Protein AF-A0A2D1LW19-F1 (afdb_monomer_lite)

Foldseek 3Di:
DDDDDDDDDPPPPPPDPAFEADDDDPQWDKFKFAQDPPRDTHGFDQDPVRGTHFQIWIWIFGDDPVGGPPDTHTAFGRHRHDTDGDPPDDDRQPQWAADDDADPFKDKWKFAWDPPPHTDGDHTFAADPVRTHDFFTWIFMATNPDPCPFLQGGDGQFTRGRHDTDGPHDNGGADAAEAADDDPLFKDKWKAADPPDQVDGHHGFAADPSRHTHPFMWIWMFTPLDDCVRTVTGTFWTWDQDPNNRHTYTDGDPPDDDGDGLFAADDDADQFKDKWKFAAPDPPPRDGHDTFDQDPVNTTHFQIFMDIATHDPPDPPPDPDDTQFGRHSHDTHGDPDDDVQDQQWAKPVCLCPVQNFPDKAFDVPQFDFSDDDPPTTGTHFRRWIWTHEPRDIAIWTTDSHDTAHPPPRWDWHHDPVGIDTD

Sequence (422 aa):
MLLTVVIGLLEVAATDDSGCMPFSDEAATYKYVAKGPKNIEIPAQIDNSGMYPDYTHVKRFCKGLHGEDTTGWFVGICLASQWYYYEGVQECDDRRCSPLPTNDTVSFEYLKATVNPGIIFNITVHPDASGKYPELTYIKRICKNFPTDSNVQGHIIGMCYNAEWQFSSTPTCPASGCPPLPDDGIVFYEYYGYAGDRHTVGPVVTKDSSGNYPSPTHARRRCRALSQEADPGEFVAICYKSGTTGESHWEYYKNIGKCPDPRCKPLEANESVHYEYFTMTNETDKKKGPPAKVGKSGKYPEHTCVKKVCSKWPYTCSTGGPIFGECIGATWNFTALMECINARGCSSDDLFDKLGFEKVIVRKGEGSDSYKDDFARFYATGSKVIAECGGKTVRLECSNGEWHEPGTKTVHRCTKDGIRTL

Radius of gyration: 49.63 Å; chains: 1; bounding box: 92×50×179 Å

Secondary structure (DSSP, 8-state):
-------------------BPPP--TTEEEEEEEE-TTS-EEEPPP-TTS-BPTT-EEEEEE--TTS--SS-EEEEEEETTEEEEPTT-PPPP--PBPPPPP-SSEEEEEEEEEESSSEEEEEE----TTS-BPTT-EEEEEETTS-TTSTTTT-EEEEEETTEEEESS-SSPPPSSBPPPP--SSEEEEEEE--SSSSS---B----TTS-BPSSEEEEEEETTS-TTT---EEEEEEEE-TTT--EEEEEPTTPPPPP--PBPPP--BTTEEEEEEEES-TTT--EEEEPPPPTTS-BPTT-EEEEEE-STT----S-PPP-EEEETTEEEE--PPPS--TT-EEHHIIIIIT--SEEE--TTT--EEEE-SS-EEE-TT-EEEEEETTEEEEEEEETTEEE-TTT---EEEETTEEEE-

Organism: Heligmosomoides polygyrus bakeri (NCBI:txid375939)

pLDDT: mean 75.29, std 15.39, range [26.5, 94.81]

S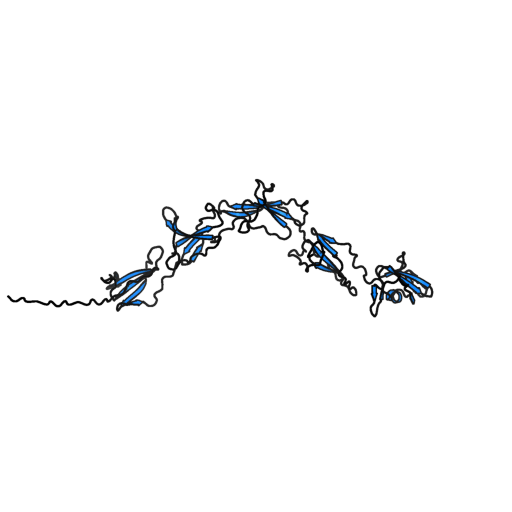tructure (mmCIF, N/CA/C/O backbone):
data_AF-A0A2D1LW19-F1
#
_entry.id   AF-A0A2D1LW19-F1
#
loop_
_atom_site.group_PDB
_atom_site.id
_atom_site.type_symbol
_atom_site.label_atom_id
_atom_site.label_alt_id
_atom_site.label_comp_id
_atom_site.label_asym_id
_atom_site.label_entity_id
_atom_site.label_seq_id
_atom_site.pdbx_PDB_ins_code
_atom_site.Cartn_x
_atom_site.Cartn_y
_atom_site.Cartn_z
_atom_site.occupancy
_atom_site.B_iso_or_equiv
_atom_site.auth_seq_id
_atom_site.auth_comp_id
_atom_site.auth_asym_id
_atom_site.auth_atom_id
_atom_site.pdbx_PDB_model_num
ATOM 1 N N . MET A 1 1 ? 19.175 11.456 -115.096 1.00 43.00 1 MET A N 1
ATOM 2 C CA . MET A 1 1 ? 18.962 11.815 -113.679 1.00 43.00 1 MET A CA 1
ATOM 3 C C . MET A 1 1 ? 17.737 11.060 -113.209 1.00 43.00 1 MET A C 1
ATOM 5 O O . MET A 1 1 ? 16.640 11.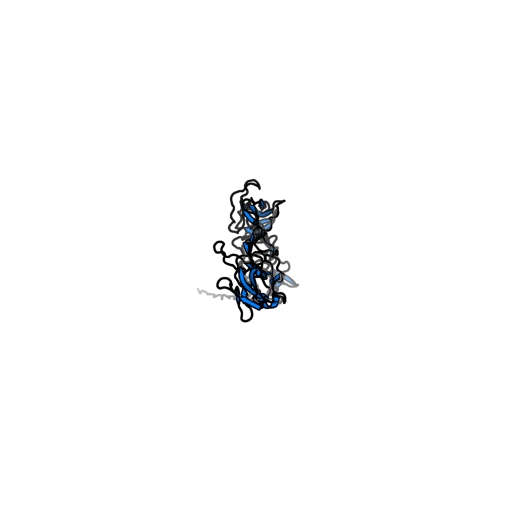397 -113.630 1.00 43.00 1 MET A O 1
ATOM 9 N N . LEU A 1 2 ? 17.932 9.995 -112.438 1.00 27.41 2 LEU A N 1
ATOM 10 C CA . LEU A 1 2 ? 16.849 9.284 -111.772 1.00 27.41 2 LEU A CA 1
ATOM 11 C C . LEU A 1 2 ? 17.372 8.877 -110.395 1.00 27.41 2 LEU A C 1
ATOM 13 O O . LEU A 1 2 ? 18.429 8.261 -110.284 1.00 27.41 2 LEU A O 1
ATOM 17 N N . LEU A 1 3 ? 16.666 9.351 -109.377 1.00 26.50 3 LEU A N 1
ATOM 18 C CA . LEU A 1 3 ? 16.932 9.180 -107.961 1.00 26.50 3 LEU A CA 1
ATOM 19 C C . LEU A 1 3 ? 16.463 7.773 -107.561 1.00 26.50 3 LEU A C 1
ATOM 21 O O . LEU A 1 3 ? 15.264 7.501 -107.590 1.00 26.50 3 LEU A O 1
ATOM 25 N N . THR A 1 4 ? 17.383 6.875 -107.213 1.00 32.50 4 THR A N 1
ATOM 26 C CA . THR A 1 4 ? 17.024 5.561 -106.664 1.00 32.50 4 THR A CA 1
ATOM 27 C C . THR A 1 4 ? 16.828 5.706 -105.160 1.00 32.50 4 THR A C 1
ATOM 29 O O . THR A 1 4 ? 17.789 5.800 -104.400 1.00 32.50 4 THR A O 1
ATOM 32 N N . VAL A 1 5 ? 15.567 5.763 -104.736 1.00 30.97 5 VAL A N 1
ATOM 33 C CA . VAL A 1 5 ? 15.161 5.655 -103.333 1.00 30.97 5 VAL A CA 1
ATOM 34 C C . VAL A 1 5 ? 15.266 4.182 -102.938 1.00 30.97 5 VAL A C 1
ATOM 36 O O . VAL A 1 5 ? 14.499 3.353 -103.421 1.00 30.97 5 VAL A O 1
ATOM 39 N N . VAL A 1 6 ? 16.229 3.849 -102.077 1.00 30.09 6 VAL A N 1
ATOM 40 C CA . VAL A 1 6 ? 16.302 2.545 -101.406 1.00 30.09 6 VAL A CA 1
ATOM 41 C C . VAL A 1 6 ? 15.627 2.699 -100.048 1.00 30.09 6 VAL A C 1
ATOM 43 O O . VAL A 1 6 ? 16.163 3.326 -99.138 1.00 30.09 6 VAL A O 1
ATOM 46 N N . ILE A 1 7 ? 14.420 2.148 -99.943 1.00 34.91 7 ILE A N 1
ATOM 47 C CA . ILE A 1 7 ? 13.710 1.937 -98.682 1.00 34.91 7 ILE A CA 1
ATOM 48 C C . ILE A 1 7 ? 14.389 0.741 -98.009 1.00 34.91 7 ILE A C 1
ATOM 50 O O . ILE A 1 7 ? 14.170 -0.404 -98.397 1.00 34.91 7 ILE A O 1
ATOM 54 N N . GLY A 1 8 ? 15.263 1.015 -97.043 1.00 29.58 8 GLY A N 1
ATOM 55 C CA . GLY A 1 8 ? 15.763 -0.000 -96.124 1.00 29.58 8 GLY A CA 1
ATOM 56 C C . GLY A 1 8 ? 14.669 -0.338 -95.117 1.00 29.58 8 GLY A C 1
ATOM 57 O O . GLY A 1 8 ? 14.262 0.525 -94.341 1.00 29.58 8 GLY A O 1
ATOM 58 N N . LEU A 1 9 ? 14.181 -1.579 -95.156 1.00 28.64 9 LEU A N 1
ATOM 59 C CA . LEU A 1 9 ? 13.372 -2.155 -94.089 1.00 28.64 9 LEU A CA 1
ATOM 60 C C . LEU A 1 9 ? 14.177 -2.120 -92.782 1.00 28.64 9 LEU A C 1
ATOM 62 O O . LEU A 1 9 ? 15.230 -2.745 -92.678 1.00 28.64 9 LEU A O 1
ATOM 66 N N . LEU A 1 10 ? 13.666 -1.382 -91.796 1.00 29.34 10 LEU A N 1
ATOM 67 C CA . LEU A 1 10 ? 14.012 -1.572 -90.393 1.00 29.34 10 LEU A CA 1
ATOM 68 C C . LEU A 1 10 ? 13.435 -2.921 -89.949 1.00 29.34 10 LEU A C 1
ATOM 70 O O . LEU A 1 10 ? 12.225 -3.045 -89.761 1.00 29.34 10 LEU A O 1
ATOM 74 N N . GLU A 1 11 ? 14.292 -3.920 -89.761 1.00 29.95 11 GLU A N 1
ATOM 75 C CA . GLU A 1 11 ? 13.971 -5.050 -88.894 1.00 29.95 11 GLU A CA 1
ATOM 76 C C . GLU A 1 11 ? 14.018 -4.549 -87.447 1.00 29.95 11 GLU A C 1
ATOM 78 O O . GLU A 1 11 ? 15.075 -4.406 -86.834 1.00 29.95 11 GLU A O 1
ATOM 83 N N . VAL A 1 12 ? 12.842 -4.218 -86.916 1.00 32.31 12 VAL A N 1
ATOM 84 C CA . VAL A 1 12 ? 12.628 -4.086 -85.477 1.00 32.31 12 VAL A CA 1
ATOM 85 C C . VAL A 1 12 ? 12.695 -5.502 -84.916 1.00 32.31 12 VAL A C 1
ATOM 87 O O . VAL A 1 12 ? 11.721 -6.249 -84.987 1.00 32.31 12 VAL A O 1
ATOM 90 N N . ALA A 1 13 ? 13.858 -5.898 -84.403 1.00 31.30 13 ALA A N 1
ATOM 91 C CA . ALA A 1 13 ? 13.932 -7.046 -83.517 1.00 31.30 13 ALA A CA 1
ATOM 92 C C . ALA A 1 13 ? 13.169 -6.672 -82.242 1.00 31.30 13 ALA A C 1
ATOM 94 O O . ALA A 1 13 ? 13.634 -5.860 -81.442 1.00 31.30 13 ALA A O 1
ATOM 95 N N . ALA A 1 14 ? 11.963 -7.218 -82.100 1.00 31.78 14 ALA A N 1
ATOM 96 C CA . ALA A 1 14 ? 11.282 -7.293 -80.823 1.00 31.78 14 ALA A CA 1
ATOM 97 C C . ALA A 1 14 ? 12.203 -8.060 -79.864 1.00 31.78 14 ALA A C 1
ATOM 99 O O . ALA A 1 14 ? 12.433 -9.255 -80.032 1.00 31.78 14 ALA A O 1
ATOM 100 N N . THR A 1 15 ? 12.805 -7.353 -78.913 1.00 37.72 15 THR A N 1
ATOM 101 C CA . THR A 1 15 ? 13.396 -7.974 -77.733 1.00 37.72 15 THR A CA 1
ATOM 102 C C . THR A 1 15 ? 12.231 -8.421 -76.866 1.00 37.72 15 THR A C 1
ATOM 104 O O . THR A 1 15 ? 11.540 -7.579 -76.298 1.00 37.72 15 THR A O 1
ATOM 107 N N . ASP A 1 16 ? 11.961 -9.724 -76.832 1.00 41.66 16 ASP A N 1
ATOM 108 C CA . ASP A 1 16 ? 11.095 -10.308 -75.812 1.00 41.66 16 ASP A CA 1
ATOM 109 C C . ASP A 1 16 ? 11.661 -9.914 -74.438 1.00 41.66 16 ASP A C 1
ATOM 111 O O . ASP A 1 16 ? 12.797 -10.262 -74.109 1.00 41.66 16 ASP A O 1
ATOM 115 N N . ASP A 1 17 ? 10.889 -9.156 -73.655 1.00 49.62 17 ASP A N 1
ATOM 116 C CA . ASP A 1 17 ? 11.183 -8.822 -72.257 1.00 49.62 17 ASP A CA 1
ATOM 117 C C . ASP A 1 17 ? 11.033 -10.096 -71.399 1.00 49.62 17 ASP A C 1
ATOM 119 O O . ASP A 1 17 ? 10.047 -10.297 -70.682 1.00 49.62 17 ASP A O 1
ATOM 123 N N . SER A 1 18 ? 11.980 -11.025 -71.539 1.00 59.91 18 SER A N 1
ATOM 124 C CA . SER A 1 18 ? 11.991 -12.308 -70.838 1.00 59.91 18 SER A CA 1
ATOM 125 C C . SER A 1 18 ? 12.949 -12.273 -69.643 1.00 59.91 18 SER A C 1
ATOM 127 O O . SER A 1 18 ? 14.160 -12.432 -69.815 1.00 59.91 18 SER A O 1
ATOM 129 N N . GLY A 1 19 ? 12.422 -12.083 -68.432 1.00 70.62 19 GLY A N 1
ATOM 130 C CA . GLY A 1 19 ? 13.216 -12.090 -67.205 1.00 70.62 19 GLY A CA 1
ATOM 131 C C . GLY A 1 19 ? 12.402 -11.831 -65.935 1.00 70.62 19 GLY A C 1
ATOM 132 O O . GLY A 1 19 ? 11.222 -11.493 -65.985 1.00 70.62 19 GLY A O 1
ATOM 133 N N . CYS A 1 20 ? 13.028 -12.010 -64.772 1.00 79.50 20 CYS A N 1
ATOM 134 C CA . CYS A 1 20 ? 12.398 -11.829 -63.465 1.00 79.50 20 CYS A CA 1
ATOM 135 C C . CYS A 1 20 ? 12.920 -10.586 -62.744 1.00 79.50 20 CYS A C 1
ATOM 137 O O . CYS A 1 20 ? 14.129 -10.362 -62.656 1.00 79.50 20 CYS A O 1
ATOM 139 N N . MET A 1 21 ? 12.015 -9.807 -62.146 1.00 82.69 21 MET A N 1
ATOM 140 C CA . MET A 1 21 ? 12.390 -8.637 -61.345 1.00 82.69 21 MET A CA 1
ATOM 141 C C . MET A 1 21 ? 13.141 -9.020 -60.056 1.00 82.69 21 MET A C 1
ATOM 143 O O . MET A 1 21 ? 12.858 -10.070 -59.476 1.00 82.69 21 MET A O 1
ATOM 147 N N . PRO A 1 22 ? 14.056 -8.175 -59.550 1.00 79.69 22 PRO A N 1
ATOM 148 C CA . PRO A 1 22 ? 14.723 -8.409 -58.273 1.00 79.69 22 PRO A CA 1
ATOM 149 C C . PRO A 1 22 ? 13.735 -8.496 -57.101 1.00 79.69 22 PRO A C 1
ATOM 151 O O . PRO A 1 22 ? 12.760 -7.751 -57.029 1.00 79.69 22 PRO A O 1
ATOM 154 N N . PHE A 1 23 ? 14.028 -9.366 -56.138 1.00 72.81 23 PHE A N 1
ATOM 155 C CA . PHE A 1 23 ? 13.360 -9.395 -54.841 1.00 72.81 23 PHE A CA 1
ATOM 156 C C . PHE A 1 23 ? 13.619 -8.105 -54.062 1.00 72.81 23 PHE A C 1
ATOM 158 O O . PHE A 1 23 ? 14.758 -7.641 -53.959 1.00 72.81 23 PHE A O 1
ATOM 165 N N . SER A 1 24 ? 12.567 -7.597 -53.425 1.00 63.19 24 SER A N 1
ATOM 166 C CA . SER A 1 24 ? 12.632 -6.539 -52.420 1.00 63.19 24 SER A CA 1
ATOM 167 C C . SER A 1 24 ? 12.096 -7.074 -51.091 1.00 63.19 24 SER A C 1
ATOM 169 O O . SER A 1 24 ? 10.887 -7.209 -50.917 1.00 63.19 24 SER A O 1
ATOM 171 N N . ASP A 1 25 ? 12.989 -7.393 -50.157 1.00 61.78 25 ASP A N 1
ATOM 172 C CA . ASP A 1 25 ? 12.634 -7.730 -48.774 1.00 61.78 25 ASP A CA 1
ATOM 173 C C . ASP A 1 25 ? 13.595 -7.001 -47.835 1.00 61.78 25 ASP A C 1
ATOM 175 O O . ASP A 1 25 ? 14.817 -7.056 -48.001 1.00 61.78 25 ASP A O 1
ATOM 179 N N . GLU A 1 26 ? 13.048 -6.290 -46.855 1.00 58.41 26 GLU A N 1
ATOM 180 C CA . GLU A 1 26 ? 13.836 -5.531 -45.890 1.00 58.41 26 GLU A CA 1
ATOM 181 C C . GLU A 1 26 ? 14.579 -6.444 -44.903 1.00 58.41 26 GLU A C 1
ATOM 183 O O . GLU A 1 26 ? 15.658 -6.065 -44.436 1.00 58.41 26 GLU A O 1
ATOM 188 N N . ALA A 1 27 ? 14.081 -7.662 -44.653 1.00 60.69 27 ALA A N 1
ATOM 189 C CA . ALA A 1 27 ? 14.648 -8.624 -43.702 1.00 60.69 27 ALA A CA 1
ATOM 190 C C . ALA A 1 27 ? 15.796 -9.476 -44.278 1.00 60.69 27 ALA A C 1
ATOM 192 O O . ALA A 1 27 ? 16.481 -10.185 -43.534 1.00 60.69 27 ALA A O 1
ATOM 193 N N . ALA A 1 28 ? 16.051 -9.386 -45.586 1.00 67.56 28 ALA A N 1
ATOM 194 C CA . ALA A 1 28 ? 17.043 -10.210 -46.262 1.00 67.56 28 ALA A CA 1
ATOM 195 C C . ALA A 1 28 ? 17.888 -9.438 -47.282 1.00 67.56 28 ALA A C 1
ATOM 197 O O . ALA A 1 28 ? 17.545 -8.346 -47.735 1.00 67.56 28 ALA A O 1
ATOM 198 N N . THR A 1 29 ? 19.036 -10.003 -47.634 1.00 74.75 29 THR A N 1
ATOM 199 C CA . THR A 1 29 ? 19.759 -9.665 -48.863 1.00 74.75 29 THR A CA 1
ATOM 200 C C . THR A 1 29 ? 19.667 -10.839 -49.834 1.00 74.75 29 THR A C 1
ATOM 202 O O . THR A 1 29 ? 19.487 -11.992 -49.435 1.00 74.75 29 THR A O 1
ATOM 205 N N . TYR A 1 30 ? 19.744 -10.544 -51.131 1.00 78.31 30 TYR A N 1
ATOM 206 C CA . TYR A 1 30 ? 19.590 -11.538 -52.189 1.00 78.31 30 TYR A CA 1
ATOM 207 C C . TYR A 1 30 ? 20.814 -11.542 -53.092 1.00 78.31 30 TYR A C 1
ATOM 209 O O . TYR A 1 30 ? 21.271 -10.491 -53.538 1.00 78.31 30 TYR A O 1
ATOM 217 N N . LYS A 1 31 ? 21.325 -12.737 -53.385 1.00 85.00 31 LYS A N 1
ATOM 218 C CA . LYS A 1 31 ? 22.347 -12.964 -54.407 1.00 85.00 31 LYS A CA 1
ATOM 219 C C . LYS A 1 31 ? 21.729 -13.765 -55.542 1.00 85.00 31 LYS A C 1
ATOM 221 O O . LYS A 1 31 ? 21.090 -14.786 -55.302 1.00 85.00 31 LYS A O 1
ATOM 226 N N . TYR A 1 32 ? 21.972 -13.330 -56.767 1.00 85.50 32 TYR A N 1
ATOM 227 C CA . TYR A 1 32 ? 21.446 -13.961 -57.971 1.00 85.50 32 TYR A CA 1
ATOM 228 C C . TYR A 1 32 ? 22.584 -14.661 -58.696 1.00 85.50 32 TYR A C 1
ATOM 230 O O . TYR A 1 32 ? 23.651 -14.074 -58.894 1.00 85.50 32 TYR A O 1
ATOM 238 N N . VAL A 1 33 ? 22.396 -15.932 -59.035 1.00 86.44 33 VAL A N 1
ATOM 239 C CA . VAL A 1 33 ? 23.454 -16.773 -59.597 1.00 86.44 33 VAL A CA 1
ATOM 240 C C . VAL A 1 33 ? 22.934 -17.636 -60.740 1.00 86.44 33 VAL A C 1
ATOM 242 O O . VAL A 1 33 ? 21.858 -18.220 -60.659 1.00 86.44 33 VAL A O 1
ATOM 245 N N . ALA A 1 34 ? 23.731 -17.764 -61.793 1.00 80.88 34 ALA A N 1
ATOM 246 C CA . ALA A 1 34 ? 23.574 -18.796 -62.805 1.00 80.88 34 ALA A CA 1
ATOM 247 C C . ALA A 1 34 ? 24.368 -20.040 -62.370 1.00 80.88 34 ALA A C 1
ATOM 249 O O . ALA A 1 34 ? 25.508 -19.931 -61.901 1.00 80.88 34 ALA A O 1
ATOM 250 N N . LYS A 1 35 ? 23.787 -21.237 -62.510 1.00 63.78 35 LYS A N 1
ATOM 251 C CA . LYS A 1 35 ? 24.519 -22.488 -62.257 1.00 63.78 35 LYS A CA 1
ATOM 252 C C . LYS A 1 35 ? 25.430 -22.805 -63.443 1.00 63.78 35 LYS A C 1
ATOM 254 O O . LYS A 1 35 ? 24.950 -23.130 -64.524 1.00 63.78 35 LYS A O 1
ATOM 259 N N . GLY A 1 36 ? 26.744 -22.735 -63.232 1.00 58.03 36 GLY A N 1
ATOM 260 C CA . GLY A 1 36 ? 27.740 -23.179 -64.209 1.00 58.03 36 GLY A CA 1
ATOM 261 C C . GLY A 1 36 ? 28.010 -24.693 -64.158 1.00 58.03 36 GLY A C 1
ATOM 262 O O . GLY A 1 36 ? 27.563 -25.386 -63.235 1.00 58.03 36 GLY A O 1
ATOM 263 N N . PRO A 1 37 ? 28.790 -25.239 -65.112 1.00 46.81 37 PRO A N 1
ATOM 264 C CA . PRO A 1 37 ? 29.254 -26.623 -65.048 1.00 46.81 37 PRO A CA 1
ATOM 265 C C . PRO A 1 37 ? 30.090 -26.856 -63.776 1.00 46.81 37 PRO A C 1
ATOM 267 O O . PRO A 1 37 ? 30.940 -26.040 -63.427 1.00 46.81 37 PRO A O 1
ATOM 270 N N . LYS A 1 38 ? 29.869 -27.995 -63.099 1.00 50.78 38 LYS A N 1
ATOM 271 C CA . LYS A 1 38 ? 30.529 -28.405 -61.835 1.00 50.78 38 LYS A CA 1
ATOM 272 C C . LYS A 1 38 ? 30.154 -27.593 -60.577 1.00 50.78 38 L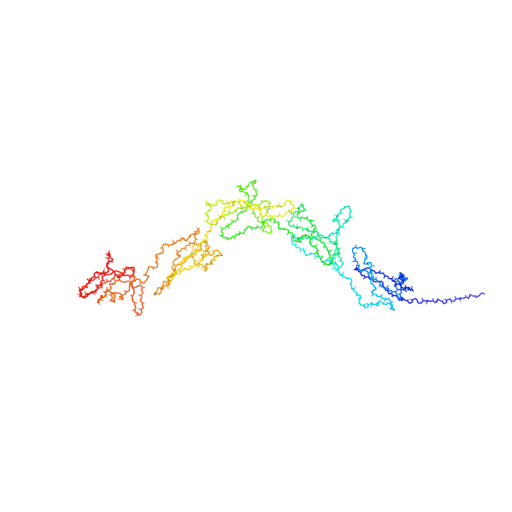YS A C 1
ATOM 274 O O . LYS A 1 38 ? 31.005 -27.388 -59.719 1.00 50.78 38 LYS A O 1
ATOM 279 N N . ASN A 1 39 ? 28.888 -27.187 -60.428 1.00 58.50 39 ASN A N 1
ATOM 280 C CA . ASN A 1 39 ? 28.365 -26.510 -59.222 1.00 58.50 39 ASN A CA 1
ATOM 281 C C . ASN A 1 39 ? 29.060 -25.177 -58.878 1.00 58.50 39 ASN A C 1
ATOM 283 O O . ASN A 1 39 ? 29.060 -24.752 -57.725 1.00 58.50 39 ASN A O 1
ATOM 287 N N . ILE A 1 40 ? 29.642 -24.503 -59.871 1.00 65.62 40 ILE A N 1
ATOM 288 C CA . ILE A 1 40 ? 30.227 -23.174 -59.689 1.00 65.62 40 ILE A CA 1
ATOM 289 C C . ILE A 1 40 ? 29.089 -22.141 -59.710 1.00 65.62 40 ILE A C 1
ATOM 291 O O . ILE A 1 40 ? 28.336 -22.066 -60.684 1.00 65.62 40 ILE A O 1
ATOM 295 N N . GLU A 1 41 ? 28.955 -21.360 -58.631 1.00 77.81 41 GLU A N 1
ATOM 296 C CA . GLU A 1 41 ? 28.033 -20.219 -58.549 1.00 77.81 41 GLU A CA 1
ATOM 297 C C . GLU A 1 41 ? 28.610 -19.032 -59.339 1.00 77.81 41 GLU A C 1
ATOM 299 O O . GLU A 1 41 ? 29.587 -18.415 -58.910 1.00 77.81 41 GLU A O 1
ATOM 304 N N . ILE A 1 42 ? 28.004 -18.692 -60.478 1.00 80.06 42 ILE A N 1
ATOM 305 C CA . ILE A 1 42 ? 28.402 -17.531 -61.285 1.00 80.06 42 ILE A CA 1
ATOM 306 C C . ILE A 1 42 ? 27.406 -16.399 -61.004 1.00 80.06 42 ILE A C 1
ATOM 308 O O . ILE A 1 42 ? 26.209 -16.637 -61.153 1.00 80.06 42 ILE A O 1
ATOM 312 N N . PRO A 1 43 ? 27.830 -15.185 -60.602 1.00 83.38 43 PRO A N 1
ATOM 313 C CA . PRO A 1 43 ? 26.909 -14.066 -60.401 1.00 83.38 43 PRO A CA 1
ATOM 314 C C . PRO A 1 43 ? 26.088 -13.782 -61.665 1.00 83.38 43 PRO A C 1
ATOM 316 O O . PRO A 1 43 ? 26.659 -13.566 -62.735 1.00 83.38 43 PRO A O 1
ATOM 319 N N . ALA A 1 44 ? 24.761 -13.784 -61.542 1.00 82.81 44 ALA A N 1
ATOM 320 C CA . ALA A 1 44 ? 23.875 -13.392 -62.631 1.00 82.81 44 ALA A CA 1
ATOM 321 C C . ALA A 1 44 ? 23.885 -11.864 -62.769 1.00 82.81 44 ALA A C 1
ATOM 323 O O . ALA A 1 44 ? 23.897 -11.144 -61.768 1.00 82.81 44 ALA A O 1
ATOM 324 N N . GLN A 1 45 ? 23.895 -11.378 -64.007 1.00 81.88 45 GLN A N 1
ATOM 325 C CA . GLN A 1 45 ? 23.796 -9.954 -64.315 1.00 81.88 45 GLN A CA 1
ATOM 326 C C . GLN A 1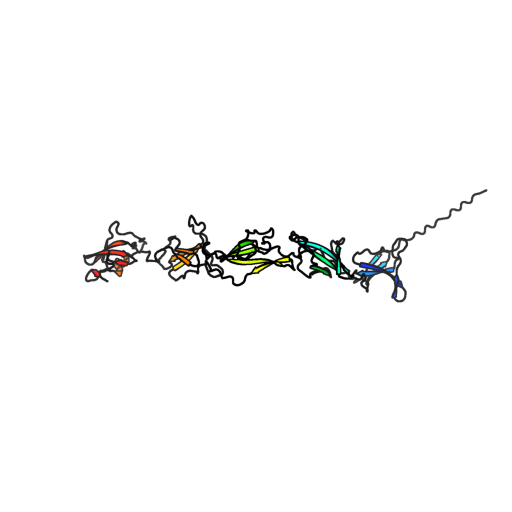 45 ? 22.359 -9.631 -64.711 1.00 81.88 45 GLN A C 1
ATOM 328 O O . GLN A 1 45 ? 21.712 -10.440 -65.376 1.00 81.88 45 GLN A O 1
ATOM 333 N N . ILE A 1 46 ? 21.882 -8.463 -64.287 1.00 82.06 46 ILE A N 1
ATOM 334 C CA . ILE A 1 46 ? 20.633 -7.905 -64.803 1.00 82.06 46 ILE A CA 1
ATOM 335 C C . ILE A 1 46 ? 20.832 -7.490 -66.263 1.00 82.06 46 ILE A C 1
ATOM 337 O O . ILE A 1 46 ? 21.913 -7.028 -66.638 1.00 82.06 46 ILE A O 1
ATOM 341 N N . ASP A 1 47 ? 19.808 -7.675 -67.084 1.00 77.00 47 ASP A N 1
ATOM 342 C CA . ASP A 1 47 ? 19.788 -7.159 -68.447 1.00 77.00 47 ASP A CA 1
ATOM 343 C C . ASP A 1 47 ? 19.510 -5.641 -68.478 1.00 77.00 47 ASP A C 1
ATOM 345 O O . ASP A 1 47 ? 19.335 -4.982 -67.448 1.00 77.00 47 ASP A O 1
ATOM 349 N N . ASN A 1 48 ? 19.463 -5.067 -69.683 1.00 75.00 48 ASN A N 1
ATOM 350 C CA . ASN A 1 48 ? 19.220 -3.634 -69.883 1.00 75.00 48 ASN A CA 1
ATOM 351 C C . ASN A 1 48 ? 17.816 -3.176 -69.438 1.00 75.00 48 ASN A C 1
ATOM 353 O O . ASN A 1 48 ? 17.587 -1.971 -69.337 1.00 75.00 48 ASN A O 1
ATOM 357 N N . SER A 1 49 ? 16.893 -4.107 -69.174 1.00 77.19 49 SER A N 1
ATOM 358 C CA . SER A 1 49 ? 15.558 -3.838 -68.624 1.00 77.19 49 SER A CA 1
ATOM 359 C C . SER A 1 49 ? 15.527 -3.898 -67.087 1.00 77.19 49 SER A C 1
ATOM 361 O O . SER A 1 49 ? 14.517 -3.562 -66.469 1.00 77.19 49 SER A O 1
ATOM 363 N N . GLY A 1 50 ? 16.643 -4.276 -66.452 1.00 78.19 50 GLY A N 1
ATOM 364 C CA . GLY A 1 50 ? 16.750 -4.445 -65.004 1.00 78.19 50 GLY A CA 1
ATOM 365 C C . GLY A 1 50 ? 16.239 -5.798 -64.502 1.00 78.19 50 GLY A C 1
ATOM 366 O O . GLY A 1 50 ? 16.044 -5.956 -63.294 1.00 78.19 50 GLY A O 1
ATOM 367 N N . MET A 1 51 ? 16.024 -6.766 -65.397 1.00 81.75 51 MET A N 1
ATOM 368 C CA . MET A 1 51 ? 15.510 -8.094 -65.066 1.00 81.75 51 MET A CA 1
ATOM 369 C C . MET A 1 51 ? 16.618 -9.150 -65.097 1.00 81.75 51 MET A C 1
ATOM 371 O O . MET A 1 51 ? 17.636 -9.006 -65.772 1.00 81.75 51 MET A O 1
ATOM 375 N N . TYR A 1 52 ? 16.438 -10.220 -64.323 1.00 83.81 52 TYR A N 1
ATOM 376 C CA . TYR A 1 52 ? 17.318 -11.383 -64.356 1.00 83.81 52 TYR A CA 1
ATOM 377 C C . TYR A 1 52 ? 16.859 -12.376 -65.425 1.00 83.81 52 TYR A C 1
ATOM 379 O O . TYR A 1 52 ? 15.666 -12.670 -65.477 1.00 83.81 52 TYR A O 1
ATOM 387 N N . PRO A 1 53 ? 17.774 -12.948 -66.225 1.00 83.44 53 PRO A N 1
ATOM 388 C CA . PRO A 1 53 ? 17.405 -13.883 -67.279 1.00 83.44 53 PRO A CA 1
ATOM 389 C C . PRO A 1 53 ? 16.812 -15.177 -66.711 1.00 83.44 53 PRO A C 1
ATOM 391 O O . PRO A 1 53 ? 17.111 -15.579 -65.577 1.00 83.44 53 PRO A O 1
ATOM 394 N N . ASP A 1 54 ? 16.028 -15.866 -67.539 1.00 78.81 54 ASP A N 1
ATOM 395 C CA . ASP A 1 54 ? 15.540 -17.213 -67.247 1.00 78.81 54 ASP A CA 1
ATOM 396 C C . ASP A 1 54 ? 16.694 -18.152 -66.845 1.00 78.81 54 ASP A C 1
ATOM 398 O O . ASP A 1 54 ? 17.838 -18.029 -67.291 1.00 78.81 54 ASP A O 1
ATOM 402 N N . TYR A 1 55 ? 16.383 -19.098 -65.960 1.00 80.56 55 TYR A N 1
ATOM 403 C CA . TYR A 1 55 ? 17.305 -19.997 -65.259 1.00 80.56 55 TYR A CA 1
ATOM 404 C C . TYR A 1 55 ? 18.238 -19.334 -64.228 1.00 80.56 55 TYR A C 1
ATOM 406 O O . TYR A 1 55 ? 19.120 -20.000 -63.675 1.00 80.56 55 TYR A O 1
ATOM 414 N N . THR A 1 56 ? 18.030 -18.057 -63.887 1.00 84.25 56 THR A N 1
ATOM 415 C CA . THR A 1 56 ? 18.706 -17.431 -62.738 1.00 84.25 56 THR A CA 1
ATOM 416 C C . THR A 1 56 ? 18.176 -17.998 -61.426 1.00 84.25 56 THR A C 1
ATOM 418 O O . THR A 1 56 ? 16.976 -17.990 -61.174 1.00 84.25 56 THR A O 1
ATOM 421 N N . HIS A 1 57 ? 19.065 -18.450 -60.548 1.00 85.38 57 HIS A N 1
ATOM 422 C CA . HIS A 1 57 ? 18.730 -18.848 -59.185 1.00 85.38 57 HIS A CA 1
ATOM 423 C C . HIS A 1 57 ? 18.881 -17.666 -58.229 1.00 85.38 57 HIS A C 1
ATOM 425 O O . HIS A 1 57 ? 19.837 -16.899 -58.332 1.00 85.38 57 HIS A O 1
ATOM 431 N N . VAL A 1 58 ? 17.994 -17.567 -57.243 1.00 83.06 58 VAL A N 1
ATOM 432 C CA . VAL A 1 58 ? 18.096 -16.582 -56.162 1.00 83.06 58 VAL A CA 1
ATOM 433 C C . VAL A 1 58 ? 18.456 -17.269 -54.847 1.00 83.06 58 VAL A C 1
ATOM 435 O O . VAL A 1 58 ? 17.898 -18.307 -54.478 1.00 83.06 58 VAL A O 1
ATOM 438 N N . LYS A 1 59 ? 19.410 -16.678 -54.131 1.00 83.06 59 LYS A N 1
ATOM 439 C CA . LYS A 1 59 ? 19.875 -17.102 -52.815 1.00 83.06 59 LYS A CA 1
ATOM 440 C C . LYS A 1 59 ? 19.558 -16.001 -51.805 1.00 83.06 59 LYS A C 1
ATOM 442 O O . LYS A 1 59 ? 19.992 -14.867 -51.998 1.00 83.06 59 LYS A O 1
ATOM 447 N N . ARG A 1 60 ? 18.790 -16.324 -50.764 1.00 77.31 60 ARG A N 1
ATOM 448 C CA . ARG A 1 60 ? 18.402 -15.400 -49.689 1.00 77.31 60 ARG A CA 1
ATOM 449 C C . ARG A 1 60 ? 19.353 -15.532 -48.507 1.00 77.31 60 ARG A C 1
ATOM 451 O O . ARG A 1 60 ? 19.688 -16.643 -48.103 1.00 77.31 60 ARG A O 1
ATOM 458 N N . PHE A 1 61 ? 19.736 -14.397 -47.946 1.00 76.81 61 PHE A N 1
ATOM 459 C CA . PHE A 1 61 ? 20.585 -14.264 -46.770 1.00 76.81 61 PHE A CA 1
ATOM 460 C C . PHE A 1 61 ? 19.792 -13.479 -45.730 1.00 76.81 61 PHE A C 1
ATOM 462 O O . PHE A 1 61 ? 19.442 -12.322 -45.972 1.00 76.81 61 PHE A O 1
ATOM 469 N N . CYS A 1 62 ? 19.466 -14.096 -44.597 1.00 71.75 62 CYS A N 1
ATOM 470 C CA . CYS A 1 62 ? 18.753 -13.392 -43.539 1.00 71.75 62 CYS A CA 1
ATOM 471 C C . CYS A 1 62 ? 19.697 -12.377 -42.888 1.00 71.75 62 CYS A C 1
ATOM 473 O O . CYS A 1 62 ? 20.856 -12.682 -42.596 1.00 71.75 62 CYS A O 1
ATOM 475 N N . LYS A 1 63 ? 19.235 -11.136 -42.708 1.00 62.62 63 LYS A N 1
ATOM 476 C CA . LYS A 1 63 ? 20.075 -10.082 -42.129 1.00 62.62 63 LYS A CA 1
ATOM 477 C C . LYS A 1 63 ? 20.260 -10.329 -40.628 1.00 62.62 63 LYS A C 1
ATOM 479 O O . LYS A 1 63 ? 19.300 -10.285 -39.867 1.00 62.62 63 LYS A O 1
ATOM 484 N N . GLY A 1 64 ? 21.510 -10.532 -40.214 1.00 57.69 64 GLY A N 1
ATOM 485 C CA . GLY A 1 64 ? 21.968 -10.508 -38.820 1.00 57.69 64 GLY A CA 1
ATOM 486 C C . GLY A 1 64 ? 23.064 -9.458 -38.599 1.00 57.69 64 GLY A C 1
ATOM 487 O O . GLY A 1 64 ? 23.482 -8.769 -39.531 1.00 57.69 64 GLY A O 1
ATOM 488 N N . LEU A 1 65 ? 23.564 -9.335 -37.364 1.00 46.19 65 LEU A N 1
ATOM 489 C CA . LEU A 1 65 ? 24.444 -8.237 -36.931 1.00 46.19 65 LEU A CA 1
ATOM 490 C C . LEU A 1 65 ? 25.756 -8.040 -37.715 1.00 46.19 65 LEU A C 1
ATOM 492 O O . LEU A 1 65 ? 26.341 -6.959 -37.668 1.00 46.19 65 LEU A O 1
ATOM 496 N N . HIS A 1 66 ? 26.224 -9.067 -38.422 1.00 49.00 66 HIS A N 1
ATOM 497 C CA . HIS A 1 66 ? 27.453 -9.031 -39.221 1.00 49.00 66 HIS A CA 1
ATOM 498 C C . HIS A 1 66 ? 27.202 -8.946 -40.730 1.00 49.00 66 HIS A C 1
ATOM 500 O O . HIS A 1 66 ? 28.120 -9.143 -41.518 1.00 49.00 66 HIS A O 1
ATOM 506 N N . GLY A 1 67 ? 25.976 -8.618 -41.140 1.00 46.81 67 GLY A N 1
ATOM 507 C CA . GLY A 1 67 ? 25.644 -8.359 -42.536 1.00 46.81 67 GLY A CA 1
ATOM 508 C C . GLY A 1 67 ? 25.434 -9.595 -43.405 1.00 46.81 67 GLY A C 1
ATOM 509 O O . GLY A 1 67 ? 24.888 -9.433 -44.487 1.00 46.81 67 GLY A O 1
ATOM 510 N N . GLU A 1 68 ? 25.767 -10.810 -42.968 1.00 49.91 68 GLU A N 1
ATOM 511 C CA . GLU A 1 68 ? 25.548 -12.021 -43.767 1.00 49.91 68 GLU A CA 1
ATOM 512 C C . GLU A 1 68 ? 25.326 -13.235 -42.854 1.00 49.91 68 GLU A C 1
ATOM 514 O O . GLU A 1 68 ? 26.193 -13.582 -42.052 1.00 49.91 68 GLU A O 1
ATOM 519 N N . ASP A 1 69 ? 24.198 -13.936 -43.007 1.00 51.91 69 ASP A N 1
ATOM 520 C CA . ASP A 1 69 ? 24.224 -15.388 -42.820 1.00 51.91 69 ASP A CA 1
ATOM 521 C C . ASP A 1 69 ? 25.231 -15.935 -43.839 1.00 51.91 69 ASP A C 1
ATOM 523 O O . ASP A 1 69 ? 24.993 -15.873 -45.038 1.00 51.91 69 ASP A O 1
ATOM 527 N N . THR A 1 70 ? 26.369 -16.482 -43.415 1.00 52.88 70 THR A N 1
ATOM 528 C CA . THR A 1 70 ? 27.388 -16.997 -44.359 1.00 52.88 70 THR A CA 1
ATOM 529 C C . THR A 1 70 ? 26.871 -18.149 -45.228 1.00 52.88 70 THR A C 1
ATOM 531 O O . THR A 1 70 ? 27.471 -18.500 -46.245 1.00 52.88 70 THR A O 1
ATOM 534 N N . THR A 1 71 ? 25.724 -18.717 -44.851 1.00 55.88 71 THR A N 1
ATOM 535 C CA . THR A 1 71 ? 25.061 -19.821 -45.538 1.00 55.88 71 THR A CA 1
ATOM 536 C C . THR A 1 71 ? 23.712 -19.348 -46.078 1.00 55.88 71 THR A C 1
ATOM 538 O O . THR A 1 71 ? 22.665 -19.656 -45.523 1.00 55.88 71 THR A O 1
ATOM 541 N N . GLY A 1 72 ? 23.722 -18.556 -47.154 1.00 64.19 72 GLY A N 1
ATOM 542 C CA . GLY A 1 72 ? 22.481 -18.212 -47.853 1.00 64.19 72 GLY A CA 1
ATOM 543 C C . GLY A 1 72 ? 21.775 -19.462 -48.403 1.00 64.19 72 GLY A C 1
ATOM 544 O O . GLY A 1 72 ? 22.429 -20.440 -48.778 1.00 64.19 72 GLY A O 1
ATOM 545 N N . TRP A 1 73 ? 20.450 -19.424 -48.506 1.00 73.62 73 TRP A N 1
ATOM 546 C CA . TRP A 1 73 ? 19.628 -20.544 -48.977 1.00 73.62 73 TRP A CA 1
ATOM 547 C C . TRP A 1 73 ? 19.081 -20.262 -50.369 1.00 73.62 73 TRP A C 1
ATOM 549 O O . TRP A 1 73 ? 18.661 -19.141 -50.647 1.00 73.62 73 TRP A O 1
ATOM 559 N N . PHE A 1 74 ? 19.070 -21.257 -51.256 1.00 78.00 74 PHE A N 1
ATOM 560 C CA . PHE A 1 74 ? 18.387 -21.118 -52.541 1.00 78.00 74 PHE A CA 1
ATOM 561 C C . PHE A 1 74 ? 16.882 -21.041 -52.301 1.00 78.00 74 PHE A C 1
ATOM 563 O O . PHE A 1 74 ? 16.305 -21.978 -51.758 1.00 78.00 74 PHE A O 1
ATOM 570 N N . VAL A 1 75 ? 16.259 -19.934 -52.706 1.00 78.00 75 VAL A N 1
ATOM 571 C CA . VAL A 1 75 ? 14.830 -19.689 -52.450 1.00 78.00 75 VAL A CA 1
ATOM 572 C C . VAL A 1 75 ? 13.964 -19.808 -53.692 1.00 78.00 75 VAL A C 1
ATOM 574 O O . VAL A 1 75 ? 12.775 -20.073 -53.571 1.00 78.00 75 VAL A O 1
ATOM 577 N N . GLY A 1 76 ? 14.555 -19.694 -54.881 1.00 79.38 76 GLY A N 1
ATOM 578 C CA . GLY A 1 76 ? 13.824 -19.874 -56.126 1.00 79.38 76 GLY A CA 1
ATOM 579 C C . GLY A 1 76 ? 14.685 -19.815 -57.381 1.00 79.38 76 GLY A C 1
ATOM 580 O O . GLY A 1 76 ? 15.909 -19.646 -57.323 1.00 79.38 76 GLY A O 1
ATOM 581 N N . ILE A 1 77 ? 14.024 -19.983 -58.521 1.00 85.75 77 ILE A N 1
ATOM 582 C CA . ILE A 1 77 ? 14.578 -19.902 -59.873 1.00 85.75 77 ILE A CA 1
ATOM 583 C C . ILE A 1 77 ? 13.648 -19.085 -60.771 1.00 85.75 77 ILE A C 1
ATOM 585 O O . ILE A 1 77 ? 12.430 -19.186 -60.654 1.00 85.75 77 ILE A O 1
ATOM 589 N N . CYS A 1 78 ? 14.226 -18.267 -61.644 1.00 81.12 78 CYS A N 1
ATOM 590 C CA . CYS A 1 78 ? 13.504 -17.534 -62.672 1.00 81.12 78 CYS A CA 1
ATOM 591 C C . CYS A 1 78 ? 13.202 -18.473 -63.843 1.00 81.12 78 CYS A C 1
ATOM 593 O O . CYS A 1 78 ? 14.132 -19.043 -64.408 1.00 81.12 78 CYS A O 1
ATOM 595 N N . LEU A 1 79 ? 11.934 -18.675 -64.189 1.00 78.62 79 LEU A N 1
ATOM 596 C CA . LEU A 1 79 ? 11.512 -19.441 -65.365 1.00 78.62 79 LEU A CA 1
ATOM 597 C C . LEU A 1 79 ? 10.319 -18.736 -66.004 1.00 78.62 79 LEU A C 1
ATOM 599 O O . LEU A 1 79 ? 9.395 -18.356 -65.287 1.00 78.62 79 LEU A O 1
ATOM 603 N N . ALA A 1 80 ? 10.305 -18.597 -67.331 1.00 80.75 80 ALA A N 1
ATOM 604 C CA . ALA A 1 80 ? 9.215 -17.949 -68.058 1.00 80.75 80 ALA A CA 1
ATOM 605 C C . ALA A 1 80 ? 8.839 -16.576 -67.459 1.00 80.75 80 ALA A C 1
ATOM 607 O O . ALA A 1 80 ? 7.659 -16.279 -67.259 1.00 80.75 80 ALA A O 1
ATOM 608 N N . SER A 1 81 ? 9.853 -15.773 -67.112 1.00 77.19 81 SER A N 1
ATOM 609 C CA . SER A 1 81 ? 9.695 -14.447 -66.491 1.00 77.19 81 SER A CA 1
ATOM 610 C C . SER A 1 81 ? 9.001 -14.436 -65.115 1.00 77.19 81 SER A C 1
ATOM 612 O O . SER A 1 81 ? 8.472 -13.408 -64.687 1.00 77.19 81 SER A O 1
ATOM 614 N N . GLN A 1 82 ? 8.982 -15.562 -64.391 1.00 78.75 82 GLN A N 1
ATOM 615 C CA . GLN A 1 82 ? 8.420 -15.661 -63.037 1.00 78.75 82 GLN A CA 1
ATOM 616 C C . GLN A 1 82 ? 9.353 -16.392 -62.065 1.00 78.75 82 GLN A C 1
ATOM 618 O O . GLN A 1 82 ? 10.072 -17.321 -62.433 1.00 78.75 82 GLN A O 1
ATOM 623 N N . TRP A 1 83 ? 9.322 -15.992 -60.790 1.00 81.88 83 TRP A N 1
ATOM 624 C CA . TRP A 1 83 ? 10.041 -16.694 -59.727 1.00 81.88 83 TRP A CA 1
ATOM 625 C C . TRP A 1 83 ? 9.265 -17.925 -59.262 1.00 81.88 83 TRP A C 1
ATOM 627 O O . TRP A 1 83 ? 8.175 -17.814 -58.705 1.00 81.88 83 TRP A O 1
ATOM 637 N N . TYR A 1 84 ? 9.873 -19.096 -59.430 1.00 79.00 84 TYR A N 1
ATOM 638 C CA . TYR A 1 84 ? 9.403 -20.360 -58.876 1.00 79.00 84 TYR A CA 1
ATOM 639 C C . TYR A 1 84 ? 10.193 -20.686 -57.614 1.00 79.00 84 TYR A C 1
ATOM 641 O O . TYR A 1 84 ? 11.422 -20.771 -57.648 1.00 79.00 84 TYR A O 1
ATOM 649 N N . TYR A 1 85 ? 9.491 -20.864 -56.498 1.00 80.62 85 TYR A N 1
ATOM 650 C CA . TYR A 1 85 ? 10.099 -21.102 -55.192 1.00 80.62 85 TYR A CA 1
ATOM 651 C C . TYR A 1 85 ? 10.434 -22.579 -54.986 1.00 80.62 85 TYR A C 1
ATOM 653 O O . TYR A 1 85 ? 9.681 -23.459 -55.402 1.00 80.62 85 TYR A O 1
ATOM 661 N N . TYR A 1 86 ? 11.557 -22.856 -54.322 1.00 78.88 86 TYR A N 1
ATOM 662 C CA . TYR A 1 86 ? 11.883 -24.222 -53.907 1.00 78.88 86 TYR A CA 1
ATOM 663 C C . TYR A 1 86 ? 11.012 -24.655 -52.720 1.00 78.88 86 TYR A C 1
ATOM 665 O O . TYR A 1 86 ? 10.679 -23.848 -51.852 1.00 78.88 86 TYR A O 1
ATOM 673 N N . GLU A 1 87 ? 10.654 -25.938 -52.660 1.00 64.06 87 GLU A N 1
ATOM 674 C CA . GLU A 1 87 ? 9.943 -26.494 -51.505 1.00 64.06 87 GLU A CA 1
ATOM 675 C C . GLU A 1 87 ? 10.837 -26.485 -50.252 1.00 64.06 87 GLU A C 1
ATOM 677 O O . GLU A 1 87 ? 12.033 -26.770 -50.324 1.00 64.06 87 GLU A O 1
ATOM 682 N N . GLY A 1 88 ? 10.254 -26.165 -49.091 1.00 57.62 88 GLY A N 1
ATOM 683 C CA . GLY A 1 88 ? 10.959 -26.175 -47.800 1.00 57.62 88 GLY A CA 1
ATOM 684 C C . GLY A 1 88 ? 11.784 -24.921 -47.485 1.00 57.62 88 GLY A C 1
ATOM 685 O O . GLY A 1 88 ? 12.597 -24.943 -46.564 1.00 57.62 88 GLY A O 1
ATOM 686 N N . VAL A 1 89 ? 11.591 -23.825 -48.221 1.00 62.22 89 VAL A N 1
ATOM 687 C CA . VAL A 1 89 ? 12.273 -22.548 -47.968 1.00 62.22 89 VAL A CA 1
ATOM 688 C C . VAL A 1 89 ? 11.762 -21.909 -46.669 1.00 62.22 89 VAL A C 1
ATOM 690 O O . VAL A 1 89 ? 10.647 -21.398 -46.616 1.00 62.22 89 VAL A O 1
ATOM 693 N N . GLN A 1 90 ? 12.592 -21.914 -45.622 1.00 58.94 90 GLN A N 1
ATOM 694 C CA . GLN A 1 90 ? 12.288 -21.289 -44.329 1.00 58.94 90 GLN A CA 1
ATOM 695 C C . GLN A 1 90 ? 12.416 -19.762 -44.421 1.00 58.94 90 GLN A C 1
ATOM 697 O O . GLN A 1 90 ? 13.452 -19.257 -44.865 1.00 58.94 90 GLN A O 1
ATOM 702 N N . GLU A 1 91 ? 11.364 -19.027 -44.043 1.00 64.44 91 GLU A N 1
ATOM 703 C CA . GLU A 1 91 ? 11.385 -17.562 -43.920 1.00 64.44 91 GLU A CA 1
ATOM 704 C C . GLU A 1 91 ? 12.420 -17.098 -42.892 1.00 64.44 91 GLU A C 1
ATOM 706 O O . GLU A 1 91 ? 12.765 -17.826 -41.964 1.00 64.44 91 GLU A O 1
ATOM 711 N N . CYS A 1 92 ? 12.956 -15.892 -43.085 1.00 67.31 92 CYS A N 1
ATOM 712 C CA . CYS A 1 92 ? 13.844 -15.307 -42.093 1.00 67.31 92 CYS A CA 1
ATOM 713 C C . CYS A 1 92 ? 13.034 -14.988 -40.838 1.00 67.31 92 CYS A C 1
ATOM 715 O O . CYS A 1 92 ? 12.052 -14.251 -40.920 1.00 67.31 92 CYS A O 1
ATOM 717 N N . ASP A 1 93 ? 13.458 -15.518 -39.691 1.00 65.75 93 ASP A N 1
ATOM 718 C CA . ASP A 1 93 ? 12.811 -15.211 -38.419 1.00 65.75 93 ASP A CA 1
ATOM 719 C C . ASP A 1 93 ? 12.841 -13.697 -38.169 1.00 65.75 93 ASP A C 1
ATOM 721 O O . ASP A 1 93 ? 13.884 -13.043 -38.288 1.00 65.75 93 ASP A O 1
ATOM 725 N N . ASP A 1 94 ? 11.693 -13.128 -37.807 1.00 72.19 94 ASP A N 1
ATOM 726 C CA . ASP A 1 94 ? 11.596 -11.712 -37.472 1.00 72.19 94 ASP A CA 1
ATOM 727 C C . ASP A 1 94 ? 12.243 -11.451 -36.110 1.00 72.19 94 ASP A C 1
ATOM 729 O O . ASP A 1 94 ? 11.605 -11.604 -35.075 1.00 72.19 94 ASP A O 1
ATOM 733 N N . ARG A 1 95 ? 13.516 -11.045 -36.100 1.00 73.12 95 ARG A N 1
ATOM 734 C CA . ARG A 1 95 ? 14.288 -10.783 -34.868 1.00 73.12 95 ARG A CA 1
ATOM 735 C C . ARG A 1 95 ? 14.075 -9.388 -34.276 1.00 73.12 95 ARG A C 1
ATOM 737 O O . ARG A 1 95 ? 14.775 -9.008 -33.336 1.00 73.12 95 ARG A O 1
ATOM 744 N N . ARG A 1 96 ? 13.145 -8.605 -34.823 1.00 82.69 96 ARG A N 1
ATOM 745 C CA . ARG A 1 96 ? 12.888 -7.218 -34.414 1.00 82.69 96 ARG A CA 1
ATOM 746 C C . ARG A 1 96 ? 11.940 -7.153 -33.221 1.00 82.69 96 ARG A C 1
ATOM 748 O O . ARG A 1 96 ? 10.989 -7.925 -33.124 1.00 82.69 96 ARG A O 1
ATOM 755 N N . CYS A 1 97 ? 12.151 -6.179 -32.342 1.00 83.88 97 CYS A N 1
ATOM 756 C CA . CYS A 1 97 ? 11.359 -6.023 -31.126 1.00 83.88 97 CYS A CA 1
ATOM 757 C C . CYS A 1 97 ? 10.278 -4.954 -31.280 1.00 83.88 97 CYS A C 1
ATOM 759 O O . CYS A 1 97 ? 10.503 -3.886 -31.851 1.00 83.88 97 CYS A O 1
ATOM 761 N N . SER A 1 98 ? 9.101 -5.220 -30.720 1.00 92.62 98 SER A N 1
ATOM 762 C CA . SER A 1 98 ? 8.011 -4.237 -30.676 1.00 92.62 98 SER A CA 1
ATOM 763 C C . SER A 1 98 ? 8.318 -3.117 -29.670 1.00 92.62 98 SER A C 1
ATOM 765 O O . SER A 1 98 ? 8.976 -3.386 -28.666 1.00 92.62 98 SER A O 1
ATOM 767 N N . PRO A 1 99 ? 7.849 -1.874 -29.876 1.00 92.75 99 PRO A N 1
ATOM 768 C CA . PRO A 1 99 ? 8.030 -0.784 -28.919 1.00 92.75 99 PRO A CA 1
ATOM 769 C C . PRO A 1 99 ? 7.484 -1.149 -27.537 1.00 92.75 99 PRO A C 1
ATOM 771 O O . PRO A 1 99 ? 6.428 -1.770 -27.412 1.00 92.75 99 PRO A O 1
ATOM 774 N N . LEU A 1 100 ? 8.173 -0.701 -26.490 1.00 90.75 100 LEU A N 1
ATOM 775 C CA . LEU A 1 100 ? 7.653 -0.784 -25.133 1.00 90.75 100 LEU A CA 1
ATOM 776 C C . LEU A 1 100 ? 6.524 0.229 -24.897 1.00 90.75 100 LEU A C 1
ATOM 778 O O . LEU A 1 100 ? 6.612 1.372 -25.363 1.00 90.75 100 LEU A O 1
ATOM 782 N N . PRO A 1 101 ? 5.487 -0.153 -24.131 1.00 88.44 101 PRO A N 1
ATOM 783 C CA . PRO A 1 101 ? 4.392 0.744 -23.794 1.00 88.44 101 PRO A CA 1
ATOM 784 C C . PRO A 1 101 ? 4.885 1.872 -22.884 1.00 88.44 101 PRO A C 1
ATOM 786 O O . PRO A 1 101 ? 5.529 1.628 -21.867 1.00 88.44 101 PRO A O 1
ATOM 789 N N . THR A 1 102 ? 4.550 3.113 -23.229 1.00 87.81 102 THR A N 1
ATOM 790 C CA . THR A 1 102 ? 4.829 4.289 -22.388 1.00 87.81 102 THR A CA 1
ATOM 791 C C . THR A 1 102 ? 3.589 4.679 -21.587 1.00 87.81 102 THR A C 1
ATOM 793 O O . THR A 1 102 ? 2.468 4.337 -21.961 1.00 87.81 102 THR A O 1
ATOM 796 N N . ASN A 1 103 ? 3.776 5.376 -20.468 1.00 85.56 103 ASN A N 1
ATOM 797 C CA . ASN A 1 103 ? 2.678 5.876 -19.635 1.00 85.56 103 ASN A CA 1
ATOM 798 C C . ASN A 1 103 ? 3.038 7.248 -19.035 1.00 85.56 103 ASN A C 1
ATOM 800 O O . ASN A 1 103 ? 4.024 7.871 -19.438 1.00 85.56 103 ASN A O 1
ATOM 804 N N . ASP A 1 104 ? 2.256 7.730 -18.070 1.00 80.94 104 ASP A N 1
ATOM 805 C CA . ASP A 1 104 ? 2.466 9.043 -17.445 1.00 80.94 104 ASP A CA 1
ATOM 806 C C . ASP A 1 104 ? 3.772 9.151 -16.644 1.00 80.94 104 ASP A C 1
ATOM 808 O O . ASP A 1 104 ? 4.269 10.254 -16.432 1.00 80.94 104 ASP A O 1
ATOM 812 N N . THR A 1 105 ? 4.376 8.029 -16.243 1.00 78.88 105 THR A N 1
ATOM 813 C CA . THR A 1 105 ? 5.566 8.004 -15.379 1.00 78.88 105 THR A CA 1
ATOM 814 C C . THR A 1 105 ? 6.846 7.608 -16.114 1.00 78.88 105 THR A C 1
ATOM 816 O O . THR A 1 105 ? 7.933 8.009 -15.688 1.00 78.88 105 THR A O 1
ATOM 819 N N . VAL A 1 106 ? 6.743 6.881 -17.233 1.00 87.00 106 VAL A N 1
ATOM 820 C CA . VAL A 1 106 ? 7.893 6.395 -18.009 1.00 87.00 106 VAL A CA 1
ATOM 821 C C . VAL A 1 106 ? 7.739 6.610 -19.515 1.00 87.00 106 VAL A C 1
ATOM 823 O O . VAL A 1 106 ? 6.676 6.402 -20.104 1.00 87.00 106 VAL A O 1
ATOM 826 N N . SER A 1 107 ? 8.842 6.997 -20.151 1.00 90.81 107 SER A N 1
ATOM 827 C CA . SER A 1 107 ? 9.052 6.920 -21.598 1.00 90.81 107 SER A CA 1
ATOM 828 C C . SER A 1 107 ? 10.385 6.240 -21.915 1.00 90.81 107 SER A C 1
ATOM 830 O O . SER A 1 107 ? 11.245 6.093 -21.045 1.00 90.81 107 SER A O 1
ATOM 832 N N . PHE A 1 108 ? 10.557 5.810 -23.165 1.00 91.06 108 PHE A N 1
ATOM 833 C CA . PHE A 1 108 ? 11.746 5.086 -23.609 1.00 91.06 108 PHE A CA 1
ATOM 834 C C . PHE A 1 108 ? 12.402 5.786 -24.792 1.00 91.06 108 PHE A C 1
ATOM 836 O O . PHE A 1 108 ? 11.723 6.243 -25.710 1.00 91.06 108 PHE A O 1
ATOM 843 N N . GLU A 1 109 ? 13.726 5.848 -24.756 1.00 91.81 109 GLU A N 1
ATOM 844 C CA . GLU A 1 109 ? 14.567 6.261 -25.870 1.00 91.81 109 GLU A CA 1
ATOM 845 C C . GLU A 1 109 ? 15.331 5.034 -26.375 1.00 91.81 109 GLU A C 1
ATOM 847 O O . GLU A 1 109 ? 15.873 4.257 -25.588 1.00 91.81 109 GLU A O 1
ATOM 852 N N . TYR A 1 110 ? 15.351 4.844 -27.690 1.00 89.19 110 TYR A N 1
ATOM 853 C CA . TYR A 1 110 ? 15.940 3.673 -28.329 1.00 89.19 110 TYR A CA 1
ATOM 854 C C . TYR A 1 110 ? 17.264 4.069 -28.958 1.00 89.19 110 TYR A C 1
ATOM 856 O O . TYR A 1 110 ? 17.316 5.014 -29.743 1.00 89.19 110 TYR A O 1
ATOM 864 N N . LEU A 1 111 ? 18.336 3.377 -28.587 1.00 85.44 111 LEU A N 1
ATOM 865 C CA . LEU A 1 111 ? 19.704 3.771 -28.898 1.00 85.44 111 LEU A CA 1
ATOM 866 C C . LEU A 1 111 ? 20.480 2.630 -29.547 1.00 85.44 111 LEU A C 1
ATOM 868 O O . LEU A 1 111 ? 20.262 1.461 -29.243 1.00 85.44 111 LEU A O 1
ATOM 872 N N . LYS A 1 112 ? 21.449 2.968 -30.393 1.00 79.25 112 LYS A N 1
ATOM 873 C CA . LYS A 1 112 ? 22.455 2.028 -30.889 1.00 79.25 112 LYS A CA 1
ATOM 874 C C . LYS A 1 112 ? 23.784 2.269 -30.182 1.00 79.25 112 LYS A C 1
ATOM 876 O O . LYS A 1 112 ? 24.181 3.413 -29.956 1.00 79.25 112 LYS A O 1
ATOM 881 N N . ALA A 1 113 ? 24.462 1.178 -29.841 1.00 69.19 113 ALA A N 1
ATOM 882 C CA . ALA A 1 113 ? 25.815 1.219 -29.314 1.00 69.19 113 ALA A CA 1
ATOM 883 C C . ALA A 1 113 ? 26.836 1.411 -30.445 1.00 69.19 113 ALA A C 1
ATOM 885 O O . ALA A 1 113 ? 26.796 0.711 -31.459 1.00 69.19 113 ALA A O 1
ATOM 886 N N . THR A 1 114 ? 27.787 2.313 -30.231 1.00 62.28 114 THR A N 1
ATOM 887 C CA . THR A 1 114 ? 29.006 2.448 -31.031 1.00 62.28 114 THR A CA 1
ATOM 888 C C . THR A 1 114 ? 30.186 1.973 -30.187 1.00 62.28 114 THR A C 1
ATOM 890 O O . THR A 1 114 ? 30.297 2.349 -29.020 1.00 62.28 114 THR A O 1
ATOM 893 N N . VAL A 1 115 ? 31.065 1.146 -30.757 1.00 54.66 115 VAL A N 1
ATOM 894 C CA . VAL A 1 115 ? 32.219 0.567 -30.050 1.00 54.66 115 VAL A CA 1
ATOM 895 C C . VAL A 1 115 ? 33.508 1.211 -30.567 1.00 54.66 115 VAL A C 1
ATOM 897 O O . VAL A 1 115 ? 34.040 0.762 -31.578 1.00 54.66 115 VAL A O 1
ATOM 900 N N . ASN A 1 116 ? 33.979 2.288 -29.915 1.00 47.72 116 ASN A N 1
ATOM 901 C CA . ASN A 1 116 ? 35.378 2.768 -29.980 1.00 47.72 116 ASN A CA 1
ATOM 902 C C . ASN A 1 116 ? 35.605 4.043 -29.129 1.00 47.72 116 ASN A C 1
ATOM 904 O O . ASN A 1 116 ? 34.964 5.050 -29.427 1.00 47.72 116 ASN A O 1
ATOM 908 N N . PRO A 1 117 ? 36.526 4.097 -28.135 1.00 46.47 117 PRO A N 1
ATOM 909 C CA . PRO A 1 117 ? 37.263 3.035 -27.430 1.00 46.47 117 PRO A CA 1
ATOM 910 C C . PRO A 1 117 ? 36.502 2.489 -26.195 1.00 46.47 117 PRO A C 1
ATOM 912 O O . PRO A 1 117 ? 37.077 1.830 -25.334 1.00 46.47 117 PRO A O 1
ATOM 915 N N . GLY A 1 118 ? 35.199 2.766 -26.102 1.00 53.12 118 GLY A N 1
ATOM 916 C CA . GLY A 1 118 ? 34.251 2.204 -25.139 1.00 53.12 118 GLY A CA 1
ATOM 917 C C . GLY A 1 118 ? 32.874 2.058 -25.792 1.00 53.12 118 GLY A C 1
ATOM 918 O O . GLY A 1 118 ? 32.703 2.436 -26.953 1.00 53.12 118 GLY A O 1
ATOM 919 N N . ILE A 1 119 ? 31.901 1.500 -25.067 1.00 61.47 119 ILE A N 1
ATOM 920 C CA . ILE A 1 119 ? 30.513 1.426 -25.544 1.00 61.47 119 ILE A CA 1
ATOM 921 C C . ILE A 1 119 ? 29.865 2.793 -25.333 1.00 61.47 119 ILE A C 1
ATOM 923 O O . ILE A 1 119 ? 29.685 3.229 -24.197 1.00 61.47 119 ILE A O 1
ATOM 927 N N . ILE A 1 120 ? 29.517 3.466 -26.426 1.00 65.19 120 ILE A N 1
ATOM 928 C CA . ILE A 1 120 ? 28.834 4.761 -26.403 1.00 65.19 120 ILE A CA 1
ATOM 929 C C . ILE A 1 120 ? 27.439 4.586 -27.006 1.00 65.19 120 ILE A C 1
ATOM 931 O O . ILE A 1 120 ? 27.304 4.111 -28.131 1.00 65.19 120 ILE A O 1
ATOM 935 N N . PHE A 1 121 ? 26.402 5.003 -26.279 1.00 75.44 121 PHE A N 1
ATOM 936 C CA . PHE A 1 121 ? 25.012 5.001 -26.748 1.00 75.44 121 PHE A CA 1
ATOM 937 C C . PHE A 1 121 ? 24.626 6.412 -27.208 1.00 75.44 121 PHE A C 1
ATOM 939 O O . PHE A 1 121 ? 24.119 7.207 -26.420 1.00 75.44 121 PHE A O 1
ATOM 946 N N . ASN A 1 122 ? 24.929 6.758 -28.459 1.00 71.31 122 ASN A N 1
ATOM 947 C CA . ASN A 1 122 ? 24.784 8.127 -28.980 1.00 71.31 122 ASN A CA 1
ATOM 948 C C . ASN A 1 122 ? 23.933 8.245 -30.251 1.00 71.31 122 ASN A C 1
ATOM 950 O O . ASN A 1 122 ? 23.760 9.353 -30.752 1.00 71.31 122 ASN A O 1
ATOM 954 N N . ILE A 1 123 ? 23.417 7.137 -30.782 1.00 75.69 123 ILE A N 1
ATOM 955 C CA . ILE A 1 123 ? 22.616 7.140 -32.008 1.00 75.69 123 ILE A CA 1
ATOM 956 C C . ILE A 1 123 ? 21.188 6.760 -31.650 1.00 75.69 123 ILE A C 1
ATOM 958 O O . ILE A 1 123 ? 20.945 5.620 -31.258 1.00 75.69 123 ILE A O 1
ATOM 962 N N . THR A 1 124 ? 20.251 7.692 -31.806 1.00 84.94 124 THR A N 1
ATOM 963 C CA . THR A 1 124 ? 18.819 7.410 -31.681 1.00 84.94 124 THR A CA 1
ATOM 964 C C . THR A 1 124 ? 18.357 6.520 -32.833 1.00 84.94 124 THR A C 1
ATOM 966 O O . THR A 1 124 ? 18.664 6.774 -33.997 1.00 84.94 124 THR A O 1
ATOM 969 N N . VAL A 1 125 ? 17.624 5.462 -32.500 1.00 80.00 125 VAL A N 1
ATOM 970 C CA . VAL A 1 125 ? 17.046 4.508 -33.447 1.00 80.00 125 VAL A CA 1
ATOM 971 C C . VAL A 1 125 ? 15.555 4.795 -33.562 1.00 80.00 125 VAL A C 1
ATOM 973 O O . VAL A 1 125 ? 14.866 4.954 -32.554 1.00 80.00 125 VAL A O 1
ATOM 976 N N . HIS A 1 126 ? 15.056 4.848 -34.791 1.00 82.56 126 HIS A N 1
ATOM 977 C CA . HIS A 1 126 ? 13.627 4.924 -35.081 1.00 82.56 126 HIS A CA 1
ATOM 978 C C . HIS A 1 126 ? 13.108 3.541 -35.490 1.00 82.56 126 HIS A C 1
ATOM 980 O O . HIS A 1 126 ? 13.886 2.747 -36.029 1.00 82.56 126 HIS A O 1
ATOM 986 N N . PRO A 1 127 ? 11.829 3.233 -35.215 1.00 83.00 127 PRO A N 1
ATOM 987 C CA . PRO A 1 127 ? 11.241 1.991 -35.685 1.00 83.00 127 PRO A CA 1
ATOM 988 C C . PRO A 1 127 ? 11.176 1.993 -37.217 1.00 83.00 127 PRO A C 1
ATOM 990 O O . PRO A 1 127 ? 11.108 3.052 -37.845 1.00 83.00 127 PRO A O 1
ATOM 993 N N . ASP A 1 128 ? 11.205 0.806 -37.808 1.00 75.25 128 ASP A N 1
ATOM 994 C CA . ASP A 1 128 ? 11.066 0.626 -39.251 1.00 75.25 128 ASP A CA 1
ATOM 995 C C . ASP A 1 128 ? 9.612 0.811 -39.731 1.00 75.25 128 ASP A C 1
ATOM 997 O O . ASP A 1 128 ? 8.716 1.162 -38.958 1.00 75.25 128 ASP A O 1
ATOM 1001 N N . ALA A 1 129 ? 9.359 0.558 -41.019 1.00 71.69 129 ALA A N 1
ATOM 1002 C CA . ALA A 1 129 ? 8.030 0.678 -41.622 1.00 71.69 129 ALA A CA 1
ATOM 1003 C C . ALA A 1 129 ? 6.967 -0.231 -40.970 1.00 71.69 129 ALA A C 1
ATOM 1005 O O . ALA A 1 129 ? 5.776 0.065 -41.048 1.00 71.69 129 ALA A O 1
ATOM 1006 N N . SER A 1 130 ? 7.383 -1.312 -40.297 1.00 76.94 130 SER A N 1
ATOM 1007 C CA . SER A 1 130 ? 6.499 -2.207 -39.538 1.00 76.94 130 SER A CA 1
ATOM 1008 C C . SER A 1 130 ? 6.260 -1.748 -38.094 1.00 76.94 130 SER A C 1
ATOM 1010 O O . SER A 1 130 ? 5.500 -2.377 -37.358 1.00 76.94 130 SER A O 1
ATOM 1012 N N . GLY A 1 131 ? 6.899 -0.653 -37.674 1.00 82.69 131 GLY A N 1
ATOM 1013 C CA . GLY A 1 131 ? 6.818 -0.130 -36.316 1.00 82.69 131 GLY A CA 1
ATOM 1014 C C . GLY A 1 131 ? 7.722 -0.858 -35.318 1.00 82.69 131 GLY A C 1
ATOM 1015 O O . GLY A 1 131 ? 7.574 -0.631 -34.118 1.00 82.69 131 GLY A O 1
ATOM 1016 N N . LYS A 1 132 ? 8.646 -1.717 -35.774 1.00 85.38 132 LYS A N 1
ATOM 1017 C CA . LYS A 1 132 ? 9.538 -2.507 -34.909 1.00 85.38 132 LYS A CA 1
ATOM 1018 C C . LYS A 1 132 ? 10.969 -1.973 -34.909 1.00 85.38 132 LYS A C 1
ATOM 1020 O O . LYS A 1 132 ? 11.408 -1.298 -35.837 1.00 85.38 132 LYS A O 1
ATOM 1025 N N . TYR A 1 133 ? 11.704 -2.292 -33.849 1.00 82.44 133 TYR A N 1
ATOM 1026 C CA . TYR A 1 133 ? 13.105 -1.921 -33.677 1.00 82.44 133 TYR A CA 1
ATOM 1027 C C . TYR A 1 133 ? 14.038 -3.062 -34.083 1.00 82.44 133 TYR A C 1
ATOM 1029 O O . TYR A 1 133 ? 13.778 -4.213 -33.723 1.00 82.44 133 TYR A O 1
ATOM 1037 N N . PRO A 1 134 ? 15.149 -2.764 -34.778 1.00 76.00 134 PRO A N 1
ATOM 1038 C CA . PRO A 1 134 ? 16.121 -3.776 -35.160 1.00 76.00 134 PRO A CA 1
ATOM 1039 C C . PRO A 1 134 ? 16.776 -4.429 -33.939 1.00 76.00 134 PRO A C 1
ATOM 1041 O O . PRO A 1 134 ? 16.886 -3.832 -32.863 1.00 76.00 134 PRO A O 1
ATOM 1044 N N . GLU A 1 135 ? 17.250 -5.657 -34.131 1.00 71.69 135 GLU A N 1
ATOM 1045 C CA . GLU A 1 135 ? 18.047 -6.379 -33.142 1.00 71.69 135 GLU A CA 1
ATOM 1046 C C . GLU A 1 135 ? 19.268 -5.550 -32.684 1.00 71.69 135 GLU A C 1
ATOM 1048 O O . GLU A 1 135 ? 19.840 -4.768 -33.448 1.00 71.69 135 GLU A O 1
ATOM 1053 N N . LEU A 1 136 ? 19.635 -5.688 -31.407 1.00 70.38 136 LEU A N 1
ATOM 1054 C CA . LEU A 1 136 ? 20.613 -4.871 -30.672 1.00 70.38 136 LEU A CA 1
ATOM 1055 C C . LEU A 1 136 ? 20.325 -3.367 -30.619 1.00 70.38 136 LEU A C 1
ATOM 1057 O O . LEU A 1 136 ? 21.220 -2.549 -30.391 1.00 70.38 136 LEU A O 1
ATOM 1061 N N . THR A 1 137 ? 19.059 -2.987 -30.755 1.00 78.88 137 THR A N 1
ATOM 1062 C CA . THR A 1 137 ? 18.593 -1.713 -30.207 1.00 78.88 137 THR A CA 1
ATOM 1063 C C . THR A 1 137 ? 18.631 -1.787 -28.682 1.00 78.88 137 THR A C 1
ATOM 1065 O O . THR A 1 137 ? 18.156 -2.755 -28.097 1.00 78.88 137 THR A O 1
ATOM 1068 N N . TYR A 1 138 ? 19.177 -0.771 -28.028 1.00 83.38 138 TYR A N 1
ATOM 1069 C CA . TYR A 1 138 ? 19.202 -0.625 -26.577 1.00 83.38 138 TYR A CA 1
ATOM 1070 C C . TYR A 1 138 ? 18.086 0.300 -26.122 1.00 83.38 138 TYR A C 1
ATOM 1072 O O . TYR A 1 138 ? 17.756 1.267 -26.805 1.00 83.38 138 TYR A O 1
ATOM 1080 N N . ILE A 1 139 ? 17.534 0.032 -24.944 1.00 89.62 139 ILE A N 1
ATOM 1081 C CA . ILE A 1 139 ? 16.491 0.870 -24.362 1.00 89.62 139 ILE A CA 1
ATOM 1082 C C . ILE A 1 139 ? 17.075 1.683 -23.227 1.00 89.62 139 ILE A C 1
ATOM 1084 O O . ILE A 1 139 ? 17.544 1.136 -22.230 1.00 89.62 139 ILE A O 1
ATOM 1088 N N . LYS A 1 140 ? 16.952 2.996 -23.347 1.00 89.38 140 LYS A N 1
ATOM 1089 C CA . LYS A 1 140 ? 17.175 3.951 -22.276 1.00 89.38 140 LYS A CA 1
ATOM 1090 C C . LYS A 1 140 ? 15.837 4.337 -21.652 1.00 89.38 140 LYS A C 1
ATOM 1092 O O . LYS A 1 140 ? 14.932 4.809 -22.340 1.00 89.38 140 LYS A O 1
ATOM 1097 N N . ARG A 1 141 ? 15.706 4.145 -20.341 1.00 89.62 141 ARG A N 1
ATOM 1098 C CA . ARG A 1 141 ? 14.506 4.533 -19.585 1.00 89.62 141 ARG A CA 1
ATOM 1099 C C . ARG A 1 141 ? 14.567 6.013 -19.209 1.00 89.62 141 ARG A C 1
ATOM 1101 O O . ARG A 1 141 ? 15.579 6.483 -18.689 1.00 89.62 141 ARG A O 1
ATOM 1108 N N . ILE A 1 142 ? 13.466 6.726 -19.422 1.00 88.81 142 ILE A N 1
ATOM 1109 C CA . ILE A 1 142 ? 13.279 8.124 -19.026 1.00 88.81 142 ILE A CA 1
ATOM 1110 C C . ILE A 1 142 ? 12.129 8.183 -18.027 1.00 88.81 142 ILE A C 1
ATOM 1112 O O . ILE A 1 142 ? 11.009 7.771 -18.330 1.00 88.81 142 ILE A O 1
ATOM 1116 N N . CYS A 1 143 ? 12.402 8.706 -16.836 1.00 84.69 143 CYS A N 1
ATOM 1117 C CA . CYS A 1 143 ? 11.427 8.766 -15.756 1.00 84.69 143 CYS A CA 1
ATOM 1118 C C . CYS A 1 143 ? 10.851 10.170 -15.623 1.00 84.69 143 CYS A C 1
ATOM 1120 O O . CYS A 1 143 ? 11.502 11.065 -15.097 1.00 84.69 143 CYS A O 1
ATOM 1122 N N . LYS A 1 144 ? 9.613 10.362 -16.083 1.00 82.44 144 LYS A N 1
ATOM 1123 C CA . LYS A 1 144 ? 8.964 11.682 -16.193 1.00 82.44 144 LYS A CA 1
ATOM 1124 C C . LYS A 1 144 ? 8.793 12.385 -14.841 1.00 82.44 144 LYS A C 1
ATOM 1126 O O . LYS A 1 144 ? 8.829 13.607 -14.779 1.00 82.44 144 LYS A O 1
ATOM 1131 N N . ASN A 1 145 ? 8.673 11.610 -13.761 1.00 76.12 145 ASN A N 1
ATOM 1132 C CA . ASN A 1 145 ? 8.510 12.122 -12.396 1.00 76.12 145 ASN A CA 1
ATOM 1133 C C . ASN A 1 145 ? 9.832 12.496 -11.707 1.00 76.12 145 ASN A C 1
ATOM 1135 O O . ASN A 1 145 ? 9.821 12.900 -10.547 1.00 76.12 145 ASN A O 1
ATOM 1139 N N . PHE A 1 146 ? 10.972 12.335 -12.381 1.00 72.94 146 PHE A N 1
ATOM 1140 C CA . PHE A 1 146 ? 12.278 12.672 -11.826 1.00 72.94 146 PHE A CA 1
ATOM 1141 C C . PHE A 1 146 ? 12.891 13.849 -12.593 1.00 72.94 146 PHE A C 1
ATOM 1143 O O . PHE A 1 146 ? 12.740 13.923 -13.813 1.00 72.94 146 PHE A O 1
ATOM 1150 N N . PRO A 1 147 ? 13.638 14.740 -11.918 1.00 71.88 147 PRO A N 1
ATOM 1151 C CA . PRO A 1 147 ? 14.445 15.758 -12.586 1.00 71.88 147 PRO A CA 1
ATOM 1152 C C . PRO A 1 147 ? 15.388 15.151 -13.633 1.00 71.88 147 PRO A C 1
ATOM 1154 O O . PRO A 1 147 ? 15.820 14.002 -13.491 1.00 71.88 147 PRO A O 1
ATOM 1157 N N . THR A 1 148 ? 15.709 15.910 -14.682 1.00 72.44 148 THR A N 1
ATOM 1158 C CA . THR A 1 148 ? 16.568 15.466 -15.799 1.00 72.44 148 THR A CA 1
ATOM 1159 C C . THR A 1 148 ? 17.995 15.117 -15.376 1.00 72.44 148 THR A C 1
ATOM 1161 O O . THR A 1 148 ? 18.647 14.319 -16.036 1.00 72.44 148 THR A O 1
ATOM 1164 N N . ASP A 1 149 ? 18.467 15.692 -14.274 1.00 68.06 149 ASP A N 1
ATOM 1165 C CA . ASP A 1 149 ? 19.778 15.485 -13.652 1.00 68.06 149 ASP A CA 1
ATOM 1166 C C . ASP A 1 149 ? 19.781 14.378 -12.577 1.00 68.06 149 ASP A C 1
ATOM 1168 O O . ASP A 1 149 ? 20.803 14.119 -11.946 1.00 68.06 149 ASP A O 1
ATOM 1172 N N . SER A 1 150 ? 18.650 13.703 -12.346 1.00 71.06 150 SER A N 1
ATOM 1173 C CA . SER A 1 150 ? 18.562 12.621 -11.360 1.00 71.06 150 SER A CA 1
ATOM 1174 C C . SER A 1 150 ? 19.295 11.361 -11.831 1.00 71.06 150 SER A C 1
ATOM 1176 O O . SER A 1 150 ? 19.111 10.928 -12.964 1.00 71.06 150 SER A O 1
ATOM 1178 N N . ASN A 1 151 ? 19.980 10.668 -10.916 1.00 70.12 151 ASN A N 1
ATOM 1179 C CA . ASN A 1 151 ? 20.632 9.368 -11.167 1.00 70.12 151 ASN A CA 1
ATOM 1180 C C . ASN A 1 151 ? 19.662 8.229 -11.545 1.00 70.12 151 ASN A C 1
ATOM 1182 O O . ASN A 1 151 ? 20.090 7.135 -11.877 1.00 70.12 151 ASN A O 1
ATOM 1186 N N . VAL A 1 152 ? 18.348 8.466 -11.486 1.00 71.81 152 VAL A N 1
ATOM 1187 C CA . VAL A 1 152 ? 17.317 7.541 -12.001 1.00 71.81 152 VAL A CA 1
ATOM 1188 C C . VAL A 1 152 ? 17.188 7.633 -13.529 1.00 71.81 152 VAL A C 1
ATOM 1190 O O . VAL A 1 152 ? 16.677 6.706 -14.167 1.00 71.81 152 VAL A O 1
ATOM 1193 N N . GLN A 1 153 ? 17.600 8.764 -14.114 1.00 77.94 153 GLN A N 1
ATOM 1194 C CA . GLN A 1 153 ? 17.453 9.044 -15.536 1.00 77.94 153 GLN A CA 1
ATOM 1195 C C . GLN A 1 153 ? 18.480 8.302 -16.372 1.00 77.94 153 GLN A C 1
ATOM 1197 O O . GLN A 1 153 ? 19.633 8.126 -15.990 1.00 77.94 153 GLN A O 1
ATOM 1202 N N . GLY A 1 154 ? 18.072 7.950 -17.588 1.00 66.50 154 GLY A N 1
ATOM 1203 C CA . GLY A 1 154 ? 19.013 7.635 -18.651 1.00 66.50 154 GLY A CA 1
ATOM 1204 C C . GLY A 1 154 ? 19.761 6.315 -18.494 1.00 66.50 154 GLY A C 1
ATOM 1205 O O . GLY A 1 154 ? 20.740 6.096 -19.204 1.00 66.50 154 GLY A O 1
ATOM 1206 N N . HIS A 1 155 ? 19.293 5.423 -17.620 1.00 77.31 155 HIS A N 1
ATOM 1207 C CA . HIS A 1 155 ? 19.826 4.071 -17.510 1.00 77.31 155 HIS A CA 1
ATOM 1208 C C . HIS A 1 155 ? 19.438 3.230 -18.730 1.00 77.31 155 HIS A C 1
ATOM 1210 O O . HIS A 1 155 ? 18.271 3.205 -19.134 1.00 77.31 155 HIS A O 1
ATOM 1216 N N . ILE A 1 156 ? 20.422 2.521 -19.292 1.00 84.31 156 ILE A N 1
ATOM 1217 C CA . ILE A 1 156 ? 20.182 1.467 -20.278 1.00 84.31 156 ILE A CA 1
ATOM 1218 C C . ILE A 1 156 ? 19.621 0.256 -19.536 1.00 84.31 156 ILE A C 1
ATOM 1220 O O . ILE A 1 156 ? 20.314 -0.364 -18.730 1.00 84.31 156 ILE A O 1
ATOM 1224 N N . ILE A 1 157 ? 18.353 -0.050 -19.787 1.00 86.44 157 ILE A N 1
ATOM 1225 C CA . ILE A 1 157 ? 17.600 -1.067 -19.046 1.00 86.44 157 ILE A CA 1
ATOM 1226 C C . ILE A 1 157 ? 17.511 -2.406 -19.774 1.00 86.44 157 ILE A C 1
ATOM 1228 O O . ILE A 1 157 ? 17.077 -3.386 -19.177 1.00 86.44 157 ILE A O 1
ATOM 1232 N N . GLY A 1 158 ? 17.888 -2.460 -21.052 1.00 84.19 158 GLY A N 1
ATOM 1233 C CA . GLY A 1 158 ? 17.813 -3.683 -21.840 1.00 84.19 158 GLY A CA 1
ATOM 1234 C C . GLY A 1 158 ? 18.222 -3.508 -23.297 1.00 84.19 158 GLY A C 1
ATOM 1235 O O . GLY A 1 158 ? 18.557 -2.403 -23.733 1.00 84.19 158 GLY A O 1
ATOM 1236 N N . MET A 1 159 ? 18.183 -4.615 -24.036 1.00 85.75 159 MET A N 1
ATOM 1237 C CA . MET A 1 159 ? 18.494 -4.688 -25.464 1.00 85.75 159 MET A CA 1
ATOM 1238 C C . MET A 1 159 ? 17.530 -5.617 -26.209 1.00 85.75 159 MET A C 1
ATOM 1240 O O . MET A 1 159 ? 17.022 -6.573 -25.628 1.00 85.75 159 MET A O 1
ATOM 1244 N N . CYS A 1 160 ? 17.280 -5.345 -27.487 1.00 81.56 160 CYS A N 1
ATOM 1245 C CA . CYS A 1 160 ? 16.499 -6.217 -28.361 1.00 81.56 160 CYS A CA 1
ATOM 1246 C C . CYS A 1 160 ? 17.359 -7.396 -28.815 1.00 81.56 160 CYS A C 1
ATOM 1248 O O . CYS A 1 160 ? 18.440 -7.178 -29.364 1.00 81.56 160 CYS A O 1
ATOM 1250 N N . TYR A 1 161 ? 16.893 -8.624 -28.613 1.00 76.75 161 TYR A N 1
ATOM 1251 C CA . TYR A 1 161 ? 17.580 -9.831 -29.060 1.00 76.75 161 TYR A CA 1
ATOM 1252 C C . TYR A 1 161 ? 16.570 -10.934 -29.375 1.00 76.75 161 TYR A C 1
ATOM 1254 O O . TYR A 1 161 ? 15.712 -11.223 -28.543 1.00 76.75 161 TYR A O 1
ATOM 1262 N N . ASN A 1 162 ? 16.660 -11.543 -30.562 1.00 75.56 162 ASN A N 1
ATOM 1263 C CA . ASN A 1 162 ? 15.729 -12.576 -31.035 1.00 75.56 162 ASN A CA 1
ATOM 1264 C C . ASN A 1 162 ? 14.242 -12.210 -30.836 1.00 75.56 162 ASN A C 1
ATOM 1266 O O . ASN A 1 162 ? 13.481 -12.986 -30.268 1.00 75.56 162 ASN A O 1
ATOM 1270 N N . ALA A 1 163 ? 13.833 -11.021 -31.292 1.00 78.38 163 ALA A N 1
ATOM 1271 C CA . ALA A 1 163 ? 12.459 -10.504 -31.185 1.00 78.38 163 ALA A CA 1
ATOM 1272 C C . ALA A 1 163 ? 11.959 -10.181 -29.763 1.00 78.38 163 ALA A C 1
ATOM 1274 O O . ALA A 1 163 ? 10.820 -9.737 -29.599 1.00 78.38 163 ALA A O 1
ATOM 1275 N N . GLU A 1 164 ? 12.803 -10.334 -28.740 1.00 85.00 164 GLU A N 1
ATOM 1276 C CA . GLU A 1 164 ? 12.454 -10.077 -27.345 1.00 85.00 164 GLU A CA 1
ATOM 1277 C C . GLU A 1 164 ? 13.361 -9.024 -26.702 1.00 85.00 164 GLU A C 1
ATOM 1279 O O . GLU A 1 164 ? 14.549 -8.893 -27.005 1.00 85.00 164 GLU A O 1
ATOM 1284 N N . TRP A 1 165 ? 12.800 -8.266 -25.760 1.00 89.25 165 TRP A N 1
ATOM 1285 C CA . TRP A 1 165 ? 13.581 -7.345 -24.942 1.00 89.25 165 TRP A CA 1
ATOM 1286 C C . TRP A 1 165 ? 14.239 -8.089 -23.782 1.00 89.25 165 TRP A C 1
ATOM 1288 O O . TRP A 1 165 ? 13.569 -8.561 -22.865 1.00 89.25 165 TRP A O 1
ATOM 1298 N N . GLN A 1 166 ? 15.566 -8.137 -23.800 1.00 84.94 166 GLN A N 1
ATOM 1299 C CA . GLN A 1 166 ? 16.391 -8.682 -22.730 1.00 84.94 166 GLN A CA 1
ATOM 1300 C C . GLN A 1 166 ? 16.735 -7.564 -21.744 1.00 84.94 166 GLN A C 1
ATOM 1302 O O . GLN A 1 166 ? 17.527 -6.670 -22.055 1.00 84.94 166 GLN A O 1
ATOM 1307 N N . PHE A 1 167 ? 16.119 -7.589 -20.563 1.00 85.62 167 PHE A N 1
ATOM 1308 C CA . PHE A 1 167 ? 16.252 -6.531 -19.563 1.00 85.62 167 PHE A CA 1
ATOM 1309 C C . PHE A 1 167 ? 17.385 -6.797 -18.569 1.00 85.62 167 PHE A C 1
ATOM 1311 O O . PHE A 1 167 ? 17.441 -7.846 -17.935 1.00 85.62 167 PHE A O 1
ATOM 1318 N N . SER A 1 168 ? 18.248 -5.802 -18.370 1.00 77.19 168 SER A N 1
ATOM 1319 C CA . SER A 1 168 ? 19.216 -5.751 -17.269 1.00 77.19 168 SER A CA 1
ATOM 1320 C C . SER A 1 168 ? 18.617 -5.147 -15.992 1.00 77.19 168 SER A C 1
ATOM 1322 O O . SER A 1 168 ? 19.165 -5.328 -14.907 1.00 77.19 168 SER A O 1
ATOM 1324 N N . SER A 1 169 ? 17.503 -4.413 -16.104 1.00 79.12 169 SER A N 1
ATOM 1325 C CA . SER A 1 169 ? 16.777 -3.812 -14.978 1.00 79.12 169 SER A CA 1
ATOM 1326 C C . SER A 1 169 ? 15.301 -3.572 -15.315 1.00 79.12 169 SER A C 1
ATOM 1328 O O . SER A 1 169 ? 14.874 -3.720 -16.459 1.00 79.12 169 SER A O 1
ATOM 1330 N N . THR A 1 170 ? 14.492 -3.224 -14.311 1.00 81.62 170 THR A N 1
ATOM 1331 C CA . THR A 1 170 ? 13.041 -3.076 -14.481 1.00 81.62 170 THR A CA 1
ATOM 1332 C C . THR A 1 170 ? 12.681 -1.941 -15.456 1.00 81.62 170 THR A C 1
ATOM 1334 O O . THR A 1 170 ? 13.216 -0.833 -15.354 1.00 81.62 170 THR A O 1
ATOM 1337 N N . PRO A 1 171 ? 11.726 -2.152 -16.382 1.00 80.44 171 PRO A N 1
ATOM 1338 C CA . PRO A 1 171 ? 11.315 -1.117 -17.331 1.00 80.44 171 PRO A CA 1
ATOM 1339 C C . PRO A 1 171 ? 10.478 -0.001 -16.694 1.00 80.44 171 PRO A C 1
ATOM 1341 O O . PRO A 1 171 ? 10.318 1.065 -17.280 1.00 80.44 171 PRO A O 1
ATOM 1344 N N . THR A 1 172 ? 9.972 -0.207 -15.480 1.00 83.19 172 THR A N 1
ATOM 1345 C CA . THR A 1 172 ? 9.216 0.787 -14.714 1.00 83.19 172 THR A CA 1
ATOM 1346 C C . THR A 1 172 ? 10.137 1.730 -13.951 1.00 83.19 172 THR A C 1
ATOM 1348 O O . THR A 1 172 ? 11.167 1.309 -13.429 1.00 83.19 172 THR A O 1
ATOM 1351 N N . CYS A 1 173 ? 9.743 2.993 -13.820 1.00 78.25 173 CYS A N 1
ATOM 1352 C CA . CYS A 1 173 ? 10.451 3.934 -12.958 1.00 78.25 173 CYS A CA 1
ATOM 1353 C C . CYS A 1 173 ? 10.234 3.609 -11.476 1.00 78.25 173 CYS A C 1
ATOM 1355 O O . CYS A 1 173 ? 9.127 3.207 -11.105 1.00 78.25 173 CYS A O 1
ATOM 1357 N N . PRO A 1 174 ? 11.259 3.784 -10.625 1.00 73.19 174 PRO A N 1
ATOM 1358 C CA . PRO A 1 174 ? 11.087 3.650 -9.187 1.00 73.19 174 PRO A CA 1
ATOM 1359 C C . PRO A 1 174 ? 10.123 4.718 -8.666 1.00 73.19 174 PRO A C 1
ATOM 1361 O O . PRO A 1 174 ? 9.927 5.763 -9.291 1.00 73.19 174 PRO A O 1
ATOM 1364 N N . ALA A 1 175 ? 9.520 4.464 -7.509 1.00 67.81 175 ALA A N 1
ATOM 1365 C CA . ALA A 1 175 ? 8.675 5.452 -6.859 1.00 67.81 175 ALA A CA 1
ATOM 1366 C C . ALA A 1 175 ? 9.497 6.706 -6.503 1.00 67.81 175 ALA A C 1
ATOM 1368 O O . ALA A 1 175 ? 10.579 6.612 -5.921 1.00 67.81 175 ALA A O 1
ATOM 1369 N N . SER A 1 176 ? 8.978 7.884 -6.862 1.00 72.44 176 SER A N 1
ATOM 1370 C CA . SER A 1 176 ? 9.437 9.146 -6.278 1.00 72.44 176 SER A CA 1
ATOM 1371 C C . SER A 1 176 ? 8.924 9.207 -4.842 1.00 72.44 176 SER A C 1
ATOM 1373 O O . SER A 1 176 ? 7.731 8.998 -4.620 1.00 72.44 176 SER A O 1
ATOM 1375 N N . GLY A 1 177 ? 9.813 9.464 -3.880 1.00 82.94 177 GLY A N 1
ATOM 1376 C CA . GLY A 1 177 ? 9.453 9.541 -2.466 1.00 82.94 177 GLY A CA 1
ATOM 1377 C C . GLY A 1 177 ? 9.124 8.188 -1.826 1.00 82.94 177 GLY A C 1
ATOM 1378 O O . GLY A 1 177 ? 9.206 7.132 -2.449 1.00 82.94 177 GLY A O 1
ATOM 1379 N N . CYS A 1 178 ? 8.771 8.221 -0.545 1.00 89.88 178 CYS A N 1
ATOM 1380 C CA . CYS A 1 178 ? 8.465 7.029 0.233 1.00 89.88 178 CYS A CA 1
ATOM 1381 C C . CYS A 1 178 ? 6.953 6.858 0.426 1.00 89.88 178 CYS A C 1
ATOM 1383 O O . CYS A 1 178 ? 6.266 7.831 0.749 1.00 89.88 178 CYS A O 1
ATOM 1385 N N . PRO A 1 179 ? 6.413 5.636 0.280 1.00 90.94 179 PRO A N 1
ATOM 1386 C CA . PRO A 1 179 ? 4.987 5.394 0.464 1.00 90.94 179 PRO A CA 1
ATOM 1387 C C . PRO A 1 179 ? 4.561 5.642 1.917 1.00 90.94 179 PRO A C 1
ATOM 1389 O O . PRO A 1 179 ? 5.395 5.574 2.819 1.00 90.94 179 PRO A O 1
ATOM 1392 N N . PRO A 1 180 ? 3.275 5.894 2.197 1.00 92.25 180 PRO A N 1
ATOM 1393 C CA . PRO A 1 180 ? 2.795 6.020 3.569 1.00 92.25 180 PRO A CA 1
ATOM 1394 C C . PRO A 1 180 ? 3.096 4.756 4.387 1.00 92.25 180 PRO A C 1
ATOM 1396 O O . PRO A 1 180 ? 2.891 3.639 3.909 1.00 92.25 180 PRO A O 1
ATOM 1399 N N . LEU A 1 181 ? 3.554 4.929 5.628 1.00 91.50 181 LEU A N 1
ATOM 1400 C CA . LEU A 1 181 ? 3.689 3.832 6.583 1.00 91.50 181 LEU A CA 1
ATOM 1401 C C . LEU A 1 181 ? 2.305 3.247 6.933 1.00 91.50 181 LEU A C 1
ATOM 1403 O O . LEU A 1 181 ? 1.318 3.990 6.972 1.00 91.50 181 LEU A O 1
ATOM 1407 N N . PRO A 1 182 ? 2.212 1.926 7.167 1.00 87.25 182 PRO A N 1
ATOM 1408 C CA . PRO A 1 182 ? 0.936 1.232 7.333 1.00 87.25 182 PRO A CA 1
ATOM 1409 C C . PRO A 1 182 ? 0.231 1.605 8.644 1.00 87.25 182 PRO A C 1
ATOM 1411 O O . PRO A 1 182 ? 0.828 1.510 9.709 1.00 87.25 182 PRO A O 1
ATOM 1414 N N . ASP A 1 183 ? -1.056 1.952 8.578 1.00 82.31 183 ASP A N 1
ATOM 1415 C CA . ASP A 1 183 ? -1.920 2.121 9.757 1.00 82.31 183 ASP A CA 1
ATOM 1416 C C . ASP A 1 183 ? -2.566 0.775 10.122 1.00 82.31 183 ASP A C 1
ATOM 1418 O O . ASP A 1 183 ? -3.339 0.207 9.347 1.00 82.31 183 ASP A O 1
ATOM 1422 N N . ASP A 1 184 ? -2.217 0.239 11.290 1.00 80.00 184 ASP A N 1
ATOM 1423 C CA . ASP A 1 184 ? -2.689 -1.053 11.799 1.00 80.00 184 ASP A CA 1
ATOM 1424 C C . ASP A 1 184 ? -3.778 -0.922 12.883 1.00 80.00 184 ASP A C 1
ATOM 1426 O O . ASP A 1 184 ? -4.171 -1.917 13.507 1.00 80.00 184 ASP A O 1
ATOM 1430 N N . GLY A 1 185 ? -4.269 0.301 13.120 1.00 73.12 185 GLY A N 1
ATOM 1431 C CA . GLY A 1 185 ? -5.227 0.616 14.179 1.00 73.12 185 GLY A CA 1
ATOM 1432 C C . GLY A 1 185 ? -4.629 0.644 15.590 1.00 73.12 185 GLY A C 1
ATOM 1433 O O . GLY A 1 185 ? -5.373 0.832 16.550 1.00 73.12 185 GLY A O 1
ATOM 1434 N N . ILE A 1 186 ? -3.312 0.477 15.740 1.00 81.12 186 ILE A N 1
ATOM 1435 C CA . ILE A 1 186 ? -2.574 0.680 17.000 1.00 81.12 186 ILE A CA 1
ATOM 1436 C C . ILE A 1 186 ? -1.846 2.021 16.952 1.00 81.12 186 ILE A C 1
ATOM 1438 O O . ILE A 1 186 ? -1.777 2.737 17.953 1.00 81.12 186 ILE A O 1
ATOM 1442 N N . VAL A 1 187 ? -1.313 2.363 15.782 1.00 87.12 187 VAL A N 1
ATOM 1443 C CA . VAL A 1 187 ? -0.506 3.563 15.578 1.00 87.12 187 VAL A CA 1
ATOM 1444 C C . VAL A 1 187 ? -1.029 4.381 14.414 1.00 87.12 187 VAL A C 1
ATOM 1446 O O . VAL A 1 187 ? -1.690 3.861 13.521 1.00 87.12 187 VAL A O 1
ATOM 1449 N N . PHE A 1 188 ? -0.715 5.668 14.410 1.00 88.12 188 PHE A N 1
ATOM 1450 C CA . PHE A 1 188 ? -0.828 6.496 13.216 1.00 88.12 188 PHE A CA 1
ATOM 1451 C C . PHE A 1 188 ? 0.442 7.319 13.041 1.00 88.12 188 PHE A C 1
ATOM 1453 O O . PHE A 1 188 ? 1.226 7.486 13.979 1.00 88.12 188 PHE A O 1
ATOM 1460 N N . TYR A 1 189 ? 0.662 7.796 11.820 1.00 92.31 189 TYR A N 1
ATOM 1461 C CA . TYR A 1 189 ? 1.883 8.498 11.452 1.00 92.31 189 TYR A CA 1
ATOM 1462 C C . TYR A 1 189 ? 1.579 9.920 11.002 1.00 92.31 189 TYR A C 1
ATOM 1464 O O . TYR A 1 189 ? 0.723 10.154 10.149 1.00 92.31 189 TYR A O 1
ATOM 1472 N N . GLU A 1 190 ? 2.327 10.853 11.569 1.00 93.25 190 GLU A N 1
ATOM 1473 C CA . GLU A 1 190 ? 2.423 12.247 11.161 1.00 93.25 190 GLU A CA 1
ATOM 1474 C C . GLU A 1 190 ? 3.730 12.423 10.372 1.00 93.25 190 GLU A C 1
ATOM 1476 O O . GLU A 1 190 ? 4.736 11.781 10.684 1.00 93.25 190 GLU A O 1
ATOM 1481 N N . TYR A 1 191 ? 3.736 13.279 9.351 1.00 94.81 191 TYR A N 1
ATOM 1482 C CA . TYR A 1 191 ? 4.874 13.414 8.438 1.00 94.81 191 TYR A CA 1
ATOM 1483 C C . TYR A 1 191 ? 5.388 14.848 8.409 1.00 94.81 191 TYR A C 1
ATOM 1485 O O . TYR A 1 191 ? 4.623 15.787 8.181 1.00 94.81 191 TYR A O 1
ATOM 1493 N N . TYR A 1 192 ? 6.692 15.005 8.626 1.00 94.06 192 TYR A N 1
ATOM 1494 C CA . TYR A 1 192 ? 7.341 16.304 8.788 1.00 94.06 192 TYR A CA 1
ATOM 1495 C C . TYR A 1 192 ? 8.647 16.373 8.001 1.00 94.06 192 TYR A C 1
ATOM 1497 O O . TYR A 1 192 ? 9.354 15.380 7.886 1.00 94.06 192 TYR A O 1
ATOM 1505 N N . GLY A 1 193 ? 9.001 17.543 7.483 1.00 90.94 193 GLY A N 1
ATOM 1506 C CA . GLY A 1 193 ? 10.267 17.763 6.794 1.00 90.94 193 GLY A CA 1
ATOM 1507 C C . GLY A 1 193 ? 11.445 17.628 7.754 1.00 90.94 193 GLY A C 1
ATOM 1508 O O . GLY A 1 193 ? 11.319 17.894 8.951 1.00 90.94 193 GLY A O 1
ATOM 1509 N N . TYR A 1 194 ? 12.602 17.219 7.236 1.00 86.50 194 TYR A N 1
ATOM 1510 C CA . TYR A 1 194 ? 13.824 17.155 8.035 1.00 86.50 194 TYR A CA 1
ATOM 1511 C C . TYR A 1 194 ? 14.258 18.550 8.509 1.00 86.50 194 TYR A C 1
ATOM 1513 O O . TYR A 1 194 ? 14.457 19.446 7.690 1.00 86.50 194 TYR A O 1
ATOM 1521 N N . ALA A 1 195 ? 14.448 18.723 9.819 1.00 85.94 195 ALA A N 1
ATOM 1522 C CA . ALA A 1 195 ? 14.810 20.001 10.441 1.00 85.94 195 ALA A CA 1
ATOM 1523 C C . ALA A 1 195 ? 16.245 20.024 11.002 1.00 85.94 195 ALA A C 1
ATOM 1525 O O . ALA A 1 195 ? 16.531 20.743 11.952 1.00 85.94 195 ALA A O 1
ATOM 1526 N N . GLY A 1 196 ? 17.156 19.228 10.435 1.00 80.19 196 GLY A N 1
ATOM 1527 C CA . GLY A 1 196 ? 18.561 19.175 10.859 1.00 80.19 196 GLY A CA 1
ATOM 1528 C C . GLY A 1 196 ? 18.871 18.077 11.877 1.00 80.19 196 GLY A C 1
ATOM 1529 O O . GLY A 1 196 ? 19.985 17.554 11.861 1.00 80.19 196 GLY A O 1
ATOM 1530 N N . ASP A 1 197 ? 17.889 17.654 12.677 1.00 81.56 197 ASP A N 1
ATOM 1531 C CA . ASP A 1 197 ? 18.002 16.532 13.612 1.00 81.56 197 ASP A CA 1
ATOM 1532 C C . ASP A 1 197 ? 16.680 15.749 13.763 1.00 81.56 197 ASP A C 1
ATOM 1534 O O . ASP A 1 197 ? 15.619 16.180 13.307 1.00 81.56 197 ASP A O 1
ATOM 1538 N N . ARG A 1 198 ? 16.753 14.570 14.399 1.00 78.62 198 ARG A N 1
ATOM 1539 C CA . ARG A 1 198 ? 15.626 13.630 14.566 1.00 78.62 198 ARG A CA 1
ATOM 1540 C C . ARG A 1 198 ? 14.646 13.969 15.696 1.00 78.62 198 ARG A C 1
ATOM 1542 O O . ARG A 1 198 ? 13.678 13.242 15.873 1.00 78.62 198 ARG A O 1
ATOM 1549 N N . HIS A 1 199 ? 14.935 14.961 16.526 1.00 79.56 199 HIS A N 1
ATOM 1550 C CA . HIS A 1 199 ? 14.129 15.359 17.684 1.00 79.56 199 HIS A CA 1
ATOM 1551 C C . HIS A 1 199 ? 13.351 16.654 17.424 1.00 79.56 199 HIS A C 1
ATOM 1553 O O . HIS A 1 199 ? 12.352 16.916 18.095 1.00 79.56 199 HIS A O 1
ATOM 1559 N N . THR A 1 200 ? 13.762 17.421 16.418 1.00 83.31 200 THR A N 1
ATOM 1560 C CA . THR A 1 200 ? 13.105 18.654 15.998 1.00 83.31 200 THR A CA 1
ATOM 1561 C C . THR A 1 200 ? 11.997 18.372 14.983 1.00 83.31 200 THR A C 1
ATOM 1563 O O . THR A 1 200 ? 12.195 17.724 13.953 1.00 83.31 200 THR A O 1
ATOM 1566 N N . VAL A 1 201 ? 10.799 18.885 15.270 1.00 84.81 201 VAL A N 1
ATOM 1567 C CA . VAL A 1 201 ? 9.650 18.798 14.364 1.00 84.81 201 VAL A CA 1
ATOM 1568 C C . VAL A 1 201 ? 9.792 19.861 13.279 1.00 84.81 201 VAL A C 1
ATOM 1570 O O . VAL A 1 201 ? 9.729 21.054 13.565 1.00 84.81 201 VAL A O 1
ATOM 1573 N N . GLY A 1 202 ? 9.992 19.425 12.036 1.00 89.00 202 GLY A N 1
ATOM 1574 C CA . GLY A 1 202 ? 9.985 20.310 10.874 1.00 89.00 202 GLY A CA 1
ATOM 1575 C C . GLY A 1 202 ? 8.576 20.657 10.376 1.00 89.00 202 GLY A C 1
ATOM 1576 O O . GLY A 1 202 ? 7.579 20.329 11.022 1.00 89.00 202 GLY A O 1
ATOM 1577 N N . PRO A 1 203 ? 8.464 21.319 9.211 1.00 91.88 203 PRO A N 1
ATOM 1578 C CA . PRO A 1 203 ? 7.171 21.660 8.622 1.00 91.88 203 PRO A CA 1
ATOM 1579 C C . PRO A 1 203 ? 6.391 20.400 8.235 1.00 91.88 203 PRO A C 1
ATOM 1581 O O . PRO A 1 203 ? 6.987 19.402 7.840 1.00 91.88 203 PRO A O 1
ATOM 1584 N N . VAL A 1 204 ? 5.060 20.436 8.319 1.00 93.25 204 VAL A N 1
ATOM 1585 C CA . VAL A 1 204 ? 4.207 19.323 7.865 1.00 93.25 204 VAL A CA 1
ATOM 1586 C C . VAL A 1 204 ? 4.427 19.087 6.372 1.00 93.25 204 VAL A C 1
ATOM 1588 O O . VAL A 1 204 ? 4.415 20.034 5.586 1.00 93.25 204 VAL A O 1
ATOM 1591 N N . VAL A 1 205 ? 4.604 17.825 5.983 1.00 92.94 205 VAL A N 1
ATOM 1592 C CA . VAL A 1 205 ? 4.788 17.434 4.581 1.00 92.94 205 VAL A CA 1
ATOM 1593 C C . VAL A 1 205 ? 3.544 16.715 4.084 1.00 92.94 205 VAL A C 1
ATOM 1595 O O . VAL A 1 205 ? 3.022 15.810 4.735 1.00 92.94 205 VAL A O 1
ATOM 1598 N N . THR A 1 206 ? 3.077 17.105 2.902 1.00 90.56 206 THR A N 1
ATOM 1599 C CA . THR A 1 206 ? 2.003 16.421 2.182 1.00 90.56 206 THR A CA 1
ATOM 1600 C C . THR A 1 206 ? 2.570 15.494 1.118 1.00 90.56 206 THR A C 1
ATOM 1602 O O . THR A 1 206 ? 3.701 15.654 0.660 1.00 90.56 206 THR A O 1
ATOM 1605 N N . LYS A 1 207 ? 1.757 14.521 0.713 1.00 89.31 207 LYS A N 1
ATOM 1606 C CA . LYS A 1 207 ? 2.099 13.601 -0.369 1.00 89.31 207 LYS A CA 1
ATOM 1607 C C . LYS A 1 207 ? 2.264 14.355 -1.691 1.00 89.31 207 LYS A C 1
ATOM 1609 O O . LYS A 1 207 ? 1.581 15.354 -1.922 1.00 89.31 207 LYS A O 1
ATOM 1614 N N . ASP A 1 208 ? 3.141 13.849 -2.546 1.00 81.12 208 ASP A N 1
ATOM 1615 C CA . ASP A 1 208 ? 3.253 14.256 -3.940 1.00 81.12 208 ASP A CA 1
ATOM 1616 C C . ASP A 1 208 ? 2.093 13.696 -4.786 1.00 81.12 208 ASP A C 1
ATOM 1618 O O . ASP A 1 208 ? 1.202 12.995 -4.292 1.00 81.12 208 ASP A O 1
ATOM 1622 N N . SER A 1 209 ? 2.095 14.000 -6.085 1.00 75.81 209 SER A N 1
ATOM 1623 C CA . SER A 1 209 ? 1.082 13.527 -7.038 1.00 75.81 209 SER A CA 1
ATOM 1624 C C . SER A 1 209 ? 1.023 12.001 -7.181 1.00 75.81 209 SER A C 1
ATOM 1626 O O . SER A 1 209 ? 0.012 11.477 -7.639 1.00 75.81 209 SER A O 1
ATOM 1628 N N . SER A 1 210 ? 2.075 11.285 -6.772 1.00 75.75 210 SER A N 1
ATOM 1629 C CA . SER A 1 210 ? 2.132 9.818 -6.768 1.00 75.75 210 SER A CA 1
ATOM 1630 C C . SER A 1 210 ? 1.640 9.215 -5.447 1.00 75.75 210 SER A C 1
ATOM 1632 O O . SER A 1 210 ? 1.620 7.995 -5.297 1.00 75.75 210 SER A O 1
ATOM 1634 N N . GLY A 1 211 ? 1.231 10.046 -4.481 1.00 85.31 211 GLY A N 1
ATOM 1635 C CA . GLY A 1 211 ? 0.772 9.602 -3.168 1.00 85.31 211 GLY A CA 1
ATOM 1636 C C . GLY A 1 211 ? 1.900 9.281 -2.180 1.00 85.31 211 GLY A C 1
ATOM 1637 O O . GLY A 1 211 ? 1.618 8.700 -1.127 1.00 85.31 211 GLY A O 1
ATOM 1638 N N . ASN A 1 212 ? 3.142 9.675 -2.478 1.00 89.56 212 ASN A N 1
ATOM 1639 C CA . ASN A 1 212 ? 4.330 9.390 -1.670 1.00 89.56 212 ASN A CA 1
ATOM 1640 C C . ASN A 1 212 ? 4.872 10.648 -0.978 1.00 89.56 212 ASN A C 1
ATOM 1642 O O . ASN A 1 212 ? 4.587 11.772 -1.379 1.00 89.56 212 ASN A O 1
ATOM 1646 N N . TYR A 1 213 ? 5.674 10.473 0.071 1.00 91.00 213 TYR A N 1
ATOM 1647 C CA . TYR A 1 213 ? 6.328 11.564 0.792 1.00 91.00 213 TYR A CA 1
ATOM 1648 C C . TYR A 1 213 ? 7.716 11.863 0.208 1.00 91.00 213 TYR A C 1
ATOM 1650 O O . TYR A 1 213 ? 8.530 10.943 0.103 1.00 91.00 213 TYR A O 1
ATOM 1658 N N . PRO A 1 214 ? 8.032 13.122 -0.146 1.00 88.62 214 PRO A N 1
ATOM 1659 C CA . PRO A 1 214 ? 9.327 13.478 -0.718 1.00 88.62 214 PRO A CA 1
ATOM 1660 C C . PRO A 1 214 ? 10.474 13.290 0.286 1.00 88.62 214 PRO A C 1
ATOM 1662 O O . PRO A 1 214 ? 10.298 13.415 1.495 1.00 88.62 214 PRO A O 1
ATOM 1665 N N . SER A 1 215 ? 11.682 13.029 -0.204 1.00 86.44 215 SER A N 1
ATOM 1666 C CA . SER A 1 215 ? 12.889 13.014 0.634 1.00 86.44 215 SER A CA 1
ATOM 1667 C C . SER A 1 215 ? 13.441 14.440 0.831 1.00 86.44 215 SER A C 1
ATOM 1669 O O . SER A 1 215 ? 13.495 15.177 -0.154 1.00 86.44 215 SER A O 1
ATOM 1671 N N . PRO A 1 216 ? 13.961 14.811 2.021 1.00 89.62 216 PRO A N 1
ATOM 1672 C CA . PRO A 1 216 ? 13.919 14.062 3.277 1.00 89.62 216 PRO A CA 1
ATOM 1673 C C . PRO A 1 216 ? 12.663 14.382 4.115 1.00 89.62 216 PRO A C 1
ATOM 1675 O O . PRO A 1 216 ? 12.437 15.528 4.507 1.00 89.62 216 PRO A O 1
ATOM 1678 N N . THR A 1 217 ? 11.879 13.350 4.444 1.00 93.00 217 THR A N 1
ATOM 1679 C CA . THR A 1 217 ? 10.691 13.447 5.319 1.00 93.00 217 THR A CA 1
ATOM 1680 C C . THR A 1 217 ? 10.825 12.491 6.494 1.00 93.00 217 THR A C 1
ATOM 1682 O O . THR A 1 217 ? 11.120 11.317 6.307 1.00 93.00 217 THR A O 1
ATOM 1685 N N . HIS A 1 218 ? 10.564 12.963 7.704 1.00 94.19 218 HIS A N 1
ATOM 1686 C CA . HIS A 1 218 ? 10.401 12.149 8.897 1.00 94.19 218 HIS A CA 1
ATOM 1687 C C . HIS A 1 218 ? 8.975 11.629 9.056 1.00 94.19 218 HIS A C 1
ATOM 1689 O O . HIS A 1 218 ? 8.010 12.368 8.865 1.00 94.19 218 HIS A O 1
ATOM 1695 N N . ALA A 1 219 ? 8.858 10.386 9.519 1.00 93.69 219 ALA A N 1
ATOM 1696 C CA . ALA A 1 219 ? 7.621 9.834 10.047 1.00 93.69 219 ALA A CA 1
ATOM 1697 C C . ALA A 1 219 ? 7.658 9.844 11.582 1.00 93.69 219 ALA A C 1
ATOM 1699 O O . ALA A 1 219 ? 8.486 9.169 12.204 1.00 93.69 219 ALA A O 1
ATOM 1700 N N . ARG A 1 220 ? 6.747 10.600 12.196 1.00 91.75 220 ARG A N 1
ATOM 1701 C CA . ARG A 1 220 ? 6.488 10.603 13.637 1.00 91.75 220 ARG A CA 1
ATOM 1702 C C . ARG A 1 220 ? 5.311 9.691 13.926 1.00 91.75 220 ARG A C 1
ATOM 1704 O O . ARG A 1 220 ? 4.208 9.910 13.440 1.00 91.75 220 ARG A O 1
ATOM 1711 N N . ARG A 1 221 ? 5.546 8.653 14.710 1.00 91.94 221 ARG A N 1
ATOM 1712 C CA . ARG A 1 221 ? 4.528 7.707 15.145 1.00 91.94 221 ARG A CA 1
ATOM 1713 C C . ARG A 1 221 ? 3.838 8.216 16.403 1.00 91.94 221 ARG A C 1
ATOM 1715 O O . ARG A 1 221 ? 4.517 8.629 17.341 1.00 91.94 221 ARG A O 1
ATOM 1722 N N . ARG A 1 222 ? 2.518 8.073 16.440 1.00 88.38 222 ARG A N 1
ATOM 1723 C CA . ARG A 1 222 ? 1.671 8.240 17.622 1.00 88.38 222 ARG A CA 1
ATOM 1724 C C . ARG A 1 222 ? 0.983 6.922 17.963 1.00 88.38 222 ARG A C 1
ATOM 1726 O O . ARG A 1 222 ? 0.585 6.179 17.064 1.00 88.38 222 ARG A O 1
ATOM 1733 N N . CYS A 1 223 ? 0.847 6.628 19.246 1.00 86.38 223 CYS A N 1
ATOM 1734 C CA . CYS A 1 223 ? 0.129 5.479 19.771 1.00 86.38 223 CYS A CA 1
ATOM 1735 C C . CYS A 1 223 ? -1.326 5.867 20.048 1.00 86.38 223 CYS A C 1
ATOM 1737 O O . CYS A 1 223 ? -1.590 6.750 20.855 1.00 86.38 223 CYS A O 1
ATOM 1739 N N . ARG A 1 224 ? -2.286 5.159 19.448 1.00 80.56 224 ARG A N 1
ATOM 1740 C CA . ARG A 1 224 ? -3.722 5.449 19.629 1.00 80.56 224 ARG A CA 1
ATOM 1741 C C . ARG A 1 224 ? -4.207 5.219 21.065 1.00 80.56 224 ARG A C 1
ATOM 1743 O O . ARG A 1 224 ? -5.078 5.931 21.529 1.00 80.56 224 ARG A O 1
ATOM 1750 N N . ALA A 1 225 ? -3.585 4.279 21.778 1.00 73.81 225 ALA A N 1
ATOM 1751 C CA . ALA A 1 225 ? -3.899 3.955 23.173 1.00 73.81 225 ALA A CA 1
ATOM 1752 C C . ALA A 1 225 ? -3.548 5.053 24.191 1.00 73.81 225 ALA A C 1
ATOM 1754 O O . ALA A 1 225 ? -3.867 4.908 25.370 1.00 73.81 225 ALA A O 1
ATOM 1755 N N . LEU A 1 226 ? -2.822 6.092 23.778 1.00 71.06 226 LEU A N 1
ATOM 1756 C CA . LEU A 1 226 ? -2.327 7.141 24.657 1.00 71.06 226 LEU A CA 1
ATOM 1757 C C . LEU A 1 226 ? -3.015 8.465 24.305 1.00 71.06 226 LEU A C 1
ATOM 1759 O O . LEU A 1 226 ? -3.244 8.765 23.134 1.00 71.06 226 LEU A O 1
ATOM 1763 N N . SER A 1 227 ? -3.340 9.272 25.318 1.00 66.62 227 SER A N 1
ATOM 1764 C CA . SER A 1 227 ? -3.840 10.629 25.086 1.00 66.62 227 SER A CA 1
ATOM 1765 C C . SER A 1 227 ? -2.761 11.496 24.428 1.00 66.62 227 SER A C 1
ATOM 1767 O O . SER A 1 227 ? -1.568 11.237 24.582 1.00 66.62 227 SER A O 1
ATOM 1769 N N . GLN A 1 228 ? -3.163 12.571 23.740 1.00 61.94 228 GLN A N 1
ATOM 1770 C CA . GLN A 1 228 ? -2.212 13.504 23.111 1.00 61.94 228 GLN A CA 1
ATOM 1771 C C . GLN A 1 228 ? -1.218 14.124 24.108 1.00 61.94 228 GLN A C 1
ATOM 1773 O O . GLN A 1 228 ? -0.094 14.441 23.726 1.00 61.94 228 GLN A O 1
ATOM 1778 N N . GLU A 1 229 ? -1.614 14.281 25.375 1.00 64.50 229 GLU A N 1
ATOM 1779 C CA . GLU A 1 229 ? -0.732 14.760 26.447 1.00 64.50 229 GLU A CA 1
ATOM 1780 C C . GLU A 1 229 ? 0.279 13.694 26.899 1.00 64.50 229 GLU A C 1
ATOM 1782 O O . GLU A 1 229 ? 1.411 14.029 27.243 1.00 64.50 229 GLU A O 1
ATOM 1787 N N . ALA A 1 230 ? -0.107 12.413 26.888 1.00 69.19 230 ALA A N 1
ATOM 1788 C CA . ALA A 1 230 ? 0.735 11.298 27.326 1.00 69.19 230 ALA A CA 1
ATOM 1789 C C . ALA A 1 230 ? 1.642 10.743 26.216 1.00 69.19 230 ALA A C 1
ATOM 1791 O O . ALA A 1 230 ? 2.649 10.096 26.508 1.00 69.19 230 ALA A O 1
ATOM 1792 N N . ASP A 1 231 ? 1.299 10.984 24.952 1.00 78.44 231 ASP A N 1
ATOM 1793 C CA . ASP A 1 231 ? 2.084 10.567 23.800 1.00 78.44 231 ASP A CA 1
ATOM 1794 C C . ASP A 1 231 ? 2.578 11.778 23.018 1.00 78.44 231 ASP A C 1
ATOM 1796 O O . ASP A 1 231 ? 1.893 12.232 22.100 1.00 78.44 231 ASP A O 1
ATOM 1800 N N . PRO A 1 232 ? 3.789 12.287 23.308 1.00 75.56 232 PRO A N 1
ATOM 1801 C CA . PRO A 1 232 ? 4.394 13.325 22.496 1.00 75.56 232 PRO A CA 1
ATOM 1802 C C . PRO A 1 232 ? 4.742 12.820 21.093 1.00 75.56 232 PRO A C 1
ATOM 1804 O O . PRO A 1 232 ? 5.110 13.636 20.267 1.00 75.56 232 PRO A O 1
ATOM 1807 N N . GLY A 1 233 ? 4.617 11.533 20.767 1.00 84.25 233 GLY A N 1
ATOM 1808 C CA . GLY A 1 233 ? 4.970 10.976 19.470 1.00 84.25 233 GLY A CA 1
ATOM 1809 C C . GLY A 1 233 ? 6.474 10.850 19.269 1.00 84.25 233 GLY A C 1
ATOM 1810 O O . GLY A 1 233 ? 7.258 11.725 19.635 1.00 84.25 233 GLY A O 1
ATOM 1811 N N . GLU A 1 234 ? 6.879 9.766 18.624 1.00 89.12 234 GLU A N 1
ATOM 1812 C CA . GLU A 1 234 ? 8.279 9.396 18.440 1.00 89.12 234 GLU A CA 1
ATOM 1813 C C . GLU A 1 234 ? 8.612 9.351 16.950 1.00 89.12 234 GLU A C 1
ATOM 1815 O O . GLU A 1 234 ? 7.890 8.740 16.165 1.00 89.12 234 GLU A O 1
ATOM 1820 N N . PHE A 1 235 ? 9.702 9.990 16.532 1.00 90.25 235 PHE A N 1
ATOM 1821 C CA . PHE A 1 235 ? 10.199 9.837 15.168 1.00 90.25 235 PHE A CA 1
ATOM 1822 C C . PHE A 1 235 ? 10.757 8.429 14.972 1.00 90.25 235 PHE A C 1
ATOM 1824 O O . PHE A 1 235 ? 11.658 8.013 15.696 1.00 90.25 235 PHE A O 1
ATOM 1831 N N . VAL A 1 236 ? 10.221 7.693 13.994 1.00 92.19 236 VAL A N 1
ATOM 1832 C CA . VAL A 1 236 ? 10.536 6.266 13.796 1.00 92.19 236 VAL A CA 1
ATOM 1833 C C . VAL A 1 236 ? 11.266 5.964 12.499 1.00 92.19 236 VAL A C 1
ATOM 1835 O O . VAL A 1 236 ? 11.891 4.911 12.397 1.00 92.19 236 VAL A O 1
ATOM 1838 N N . ALA A 1 237 ? 11.180 6.850 11.511 1.00 92.56 237 ALA A N 1
ATOM 1839 C CA . ALA A 1 237 ? 11.825 6.653 10.225 1.00 92.56 237 ALA A CA 1
ATOM 1840 C C . ALA A 1 237 ? 12.083 7.981 9.512 1.00 92.56 237 ALA A C 1
ATOM 1842 O O . ALA A 1 237 ? 11.370 8.966 9.729 1.00 92.56 237 ALA A O 1
ATOM 1843 N N . ILE A 1 238 ? 13.066 7.968 8.617 1.00 93.12 238 ILE A N 1
ATOM 1844 C CA . ILE A 1 238 ? 13.344 9.027 7.650 1.00 93.12 238 ILE A CA 1
ATOM 1845 C C . ILE A 1 238 ? 13.250 8.467 6.233 1.00 93.12 238 ILE A C 1
ATOM 1847 O O . ILE A 1 238 ? 13.755 7.389 5.941 1.00 93.12 238 ILE A O 1
ATOM 1851 N N . CYS A 1 239 ? 12.575 9.190 5.350 1.00 92.44 239 CYS A N 1
ATOM 1852 C CA . CYS A 1 239 ? 12.567 8.912 3.928 1.00 92.44 239 CYS A CA 1
ATOM 1853 C C . CYS A 1 239 ? 13.862 9.455 3.335 1.00 92.44 239 CYS A C 1
ATOM 1855 O O . CYS A 1 239 ? 14.072 10.669 3.347 1.00 92.44 239 CYS A O 1
ATOM 1857 N N . TYR A 1 240 ? 14.716 8.569 2.831 1.00 86.81 240 TYR A N 1
ATOM 1858 C CA . TYR A 1 240 ? 16.009 8.919 2.260 1.00 86.81 240 TYR A CA 1
ATOM 1859 C C . TYR A 1 240 ? 16.051 8.596 0.768 1.00 86.81 240 TYR A C 1
ATOM 1861 O O . TYR A 1 240 ? 15.594 7.534 0.344 1.00 86.81 240 TYR A O 1
ATOM 1869 N N . LYS A 1 241 ? 16.617 9.502 -0.037 1.00 82.88 241 LYS A N 1
ATOM 1870 C CA . LYS A 1 241 ? 16.921 9.273 -1.455 1.00 82.88 241 LYS A CA 1
ATOM 1871 C C . LYS A 1 241 ? 18.350 8.755 -1.597 1.00 82.88 241 LYS A C 1
ATOM 1873 O O . LYS A 1 241 ? 19.301 9.462 -1.278 1.00 82.88 241 LYS A O 1
ATOM 1878 N N . SER A 1 242 ? 18.498 7.546 -2.127 1.00 73.94 242 SER A N 1
ATOM 1879 C CA . SER A 1 242 ? 19.790 6.938 -2.438 1.00 73.94 242 SER A CA 1
ATOM 1880 C C . SER A 1 242 ? 20.607 7.829 -3.374 1.00 73.94 242 SER A C 1
ATOM 1882 O O . SER A 1 242 ? 20.139 8.208 -4.448 1.00 73.94 242 SER A O 1
ATOM 1884 N N . GLY A 1 243 ? 21.850 8.132 -2.996 1.00 66.31 243 GLY A N 1
ATOM 1885 C CA . GLY A 1 243 ? 22.758 8.905 -3.842 1.00 66.31 243 GLY A CA 1
ATOM 1886 C C . GLY A 1 243 ? 23.174 8.165 -5.117 1.00 66.31 243 GLY A C 1
ATOM 1887 O O . GLY A 1 243 ? 23.498 8.813 -6.101 1.00 66.31 243 GLY A O 1
ATOM 1888 N N . THR A 1 244 ? 23.137 6.828 -5.139 1.00 65.00 244 THR A N 1
ATOM 1889 C CA . THR A 1 244 ? 23.585 6.017 -6.287 1.00 65.00 244 THR A CA 1
ATOM 1890 C C . THR A 1 244 ? 22.450 5.656 -7.236 1.00 65.00 244 THR A C 1
ATOM 1892 O O . THR A 1 244 ? 22.594 5.801 -8.443 1.00 65.00 244 THR A O 1
ATOM 1895 N N . THR A 1 245 ? 21.313 5.208 -6.701 1.00 65.69 245 THR A N 1
ATOM 1896 C CA . THR A 1 245 ? 20.161 4.764 -7.503 1.00 65.69 245 THR A CA 1
ATOM 1897 C C . THR A 1 245 ? 19.121 5.860 -7.684 1.00 65.69 245 THR A C 1
ATOM 1899 O O . THR A 1 245 ? 18.273 5.751 -8.560 1.00 65.69 245 THR A O 1
ATOM 1902 N N . GLY A 1 246 ? 19.157 6.912 -6.857 1.00 67.06 246 GLY A N 1
ATOM 1903 C CA . GLY A 1 246 ? 18.150 7.971 -6.832 1.00 67.06 246 GLY A CA 1
ATOM 1904 C C . GLY A 1 246 ? 16.776 7.524 -6.316 1.00 67.06 246 GLY A C 1
ATOM 1905 O O . GLY A 1 246 ? 15.834 8.315 -6.353 1.00 67.06 246 GLY A O 1
ATOM 1906 N N . GLU A 1 247 ? 16.663 6.290 -5.823 1.00 75.12 247 GLU A N 1
ATOM 1907 C CA . GLU A 1 247 ? 15.440 5.712 -5.263 1.00 75.12 247 GLU A CA 1
ATOM 1908 C C . GLU A 1 247 ? 15.221 6.161 -3.820 1.00 75.12 247 GLU A C 1
ATOM 1910 O O . GLU A 1 247 ? 16.173 6.277 -3.042 1.00 75.12 247 GLU A O 1
ATOM 1915 N N . SER A 1 248 ? 13.961 6.378 -3.449 1.00 84.44 248 SER A N 1
ATOM 1916 C CA . SER A 1 248 ? 13.584 6.736 -2.085 1.00 84.44 248 SER A CA 1
ATOM 1917 C C . SER A 1 248 ? 13.125 5.519 -1.285 1.00 84.44 248 SER A C 1
ATOM 1919 O O . SER A 1 248 ? 12.364 4.691 -1.780 1.00 84.44 248 SER A O 1
ATOM 1921 N N . HIS A 1 249 ? 13.571 5.412 -0.035 1.00 87.25 249 HIS A N 1
ATOM 1922 C CA . HIS A 1 249 ? 13.136 4.368 0.892 1.00 87.25 249 HIS A CA 1
ATOM 1923 C C . HIS A 1 249 ? 13.071 4.885 2.330 1.00 87.25 249 HIS A C 1
ATOM 1925 O O . HIS A 1 249 ? 13.727 5.863 2.690 1.00 87.25 249 HIS A O 1
ATOM 1931 N N . TRP A 1 250 ? 12.265 4.216 3.157 1.00 92.56 250 TRP A N 1
ATOM 1932 C CA . TRP A 1 250 ? 12.241 4.468 4.593 1.00 92.56 250 TRP A CA 1
ATOM 1933 C C . TRP A 1 250 ? 13.438 3.809 5.266 1.00 92.56 250 TRP A C 1
ATOM 1935 O O . TRP A 1 250 ? 13.584 2.587 5.231 1.00 92.56 250 TRP A O 1
ATOM 1945 N N . GLU A 1 251 ? 14.249 4.614 5.937 1.00 91.38 251 GLU A N 1
ATOM 1946 C CA . GLU A 1 251 ? 15.244 4.155 6.891 1.00 91.38 251 GLU A CA 1
ATOM 1947 C C . GLU A 1 251 ? 14.667 4.275 8.305 1.00 91.38 251 GLU A C 1
ATOM 1949 O O . GLU A 1 251 ? 14.327 5.366 8.766 1.00 91.38 251 GLU A O 1
ATOM 1954 N N . TYR A 1 252 ? 14.516 3.140 8.990 1.00 91.81 252 TYR A N 1
ATOM 1955 C CA . TYR A 1 252 ? 13.926 3.084 10.326 1.00 91.81 252 TYR A CA 1
ATOM 1956 C C . TYR A 1 252 ? 14.978 3.319 11.406 1.00 91.81 252 TYR A C 1
ATOM 1958 O O . TYR A 1 252 ? 16.045 2.700 11.414 1.00 91.81 252 TYR A O 1
ATOM 1966 N N . TYR A 1 253 ? 14.645 4.163 12.376 1.00 89.94 253 TYR A N 1
ATOM 1967 C CA . TYR A 1 253 ? 15.485 4.370 13.544 1.00 89.94 253 TYR A CA 1
ATOM 1968 C C . TYR A 1 253 ? 15.490 3.138 14.452 1.00 89.94 253 TYR A C 1
ATOM 1970 O O . TYR A 1 253 ? 14.519 2.386 14.558 1.00 89.94 253 TYR A O 1
ATOM 1978 N N . LYS A 1 254 ? 16.617 2.930 15.136 1.00 85.81 254 LYS A N 1
ATOM 1979 C CA . LYS A 1 254 ? 16.787 1.840 16.103 1.00 85.81 254 LYS A CA 1
ATOM 1980 C C . LYS A 1 254 ? 16.155 2.205 17.448 1.00 85.81 254 LYS A C 1
ATOM 1982 O O . LYS A 1 254 ? 16.099 3.377 17.809 1.00 85.81 254 LYS A O 1
ATOM 1987 N N . ASN A 1 255 ? 15.787 1.178 18.217 1.00 83.19 255 ASN A N 1
ATOM 1988 C CA . ASN A 1 255 ? 15.298 1.277 19.601 1.00 83.19 255 ASN A CA 1
ATOM 1989 C C . ASN A 1 255 ? 13.971 2.032 19.781 1.00 83.19 255 ASN A C 1
ATOM 1991 O O . ASN A 1 255 ? 13.732 2.616 20.831 1.00 83.19 255 ASN A O 1
ATOM 1995 N N . ILE A 1 256 ? 13.098 1.971 18.780 1.00 83.00 256 ILE A N 1
ATOM 1996 C CA . ILE A 1 256 ? 11.739 2.506 18.862 1.00 83.00 256 ILE A CA 1
ATOM 1997 C C . ILE A 1 256 ? 10.885 1.598 19.757 1.00 83.00 256 ILE A C 1
ATOM 1999 O O . ILE A 1 256 ? 10.758 0.396 19.496 1.00 83.00 256 ILE A O 1
ATOM 2003 N N . GLY A 1 257 ? 10.289 2.161 20.813 1.00 78.31 257 GLY A N 1
ATOM 2004 C CA . GLY A 1 257 ? 9.434 1.415 21.747 1.00 78.31 257 GLY A CA 1
ATOM 2005 C C . GLY A 1 257 ? 8.202 0.827 21.051 1.00 78.31 257 GLY A C 1
ATOM 2006 O O . GLY A 1 257 ? 7.806 1.302 19.992 1.00 78.31 257 GLY A O 1
ATOM 2007 N N . LYS A 1 258 ? 7.551 -0.204 21.597 1.00 81.75 258 LYS A N 1
ATOM 2008 C CA . LYS A 1 258 ? 6.262 -0.672 21.047 1.00 81.75 258 LYS A CA 1
ATOM 2009 C C . LYS A 1 258 ? 5.119 0.149 21.636 1.00 81.75 258 LYS A C 1
ATOM 2011 O O . LYS A 1 258 ? 5.088 0.356 22.845 1.00 81.75 258 LYS A O 1
ATOM 2016 N N . CYS A 1 259 ? 4.171 0.564 20.797 1.00 83.25 259 CYS A N 1
ATOM 2017 C CA . CYS A 1 259 ? 2.940 1.165 21.296 1.00 83.25 259 CYS A CA 1
ATOM 2018 C C . CYS A 1 259 ? 2.119 0.125 22.074 1.00 83.25 259 CYS A C 1
ATOM 2020 O O . CYS A 1 259 ? 2.048 -1.035 21.644 1.00 83.25 259 CYS A O 1
ATOM 2022 N N . PRO A 1 260 ? 1.491 0.515 23.194 1.00 83.25 260 PRO A N 1
ATOM 2023 C CA . PRO A 1 260 ? 0.507 -0.332 23.843 1.00 83.25 260 PRO A CA 1
ATOM 2024 C C . PRO A 1 260 ? -0.680 -0.564 22.900 1.00 83.25 260 PRO A C 1
ATOM 2026 O O . PRO A 1 260 ? -1.041 0.300 22.104 1.00 83.25 260 PRO A O 1
ATOM 2029 N N . ASP A 1 261 ? -1.264 -1.759 22.965 1.00 82.44 261 ASP A N 1
ATOM 2030 C CA . ASP A 1 261 ? -2.397 -2.139 22.121 1.00 82.44 261 ASP A CA 1
ATOM 2031 C C . ASP A 1 261 ? -3.700 -1.566 22.712 1.00 82.44 261 ASP A C 1
ATOM 2033 O O . ASP A 1 261 ? -4.091 -2.047 23.774 1.00 82.44 261 ASP A O 1
ATOM 2037 N N . PRO A 1 262 ? -4.389 -0.605 22.057 1.00 78.81 262 PRO A N 1
ATOM 2038 C CA . PRO A 1 262 ? -5.604 0.036 22.586 1.00 78.81 262 PRO A CA 1
ATOM 2039 C C . PRO A 1 262 ? -6.824 -0.891 22.637 1.00 78.81 262 PRO A C 1
ATOM 2041 O O . PRO A 1 262 ? -7.857 -0.540 23.202 1.00 78.81 262 PRO A O 1
ATOM 2044 N N . ARG A 1 263 ? -6.746 -2.065 22.005 1.00 86.06 263 ARG A N 1
ATOM 2045 C CA . ARG A 1 263 ? -7.895 -2.948 21.784 1.00 86.06 263 ARG A CA 1
ATOM 2046 C C . ARG A 1 263 ? -8.212 -3.785 23.019 1.00 86.06 263 ARG A C 1
ATOM 2048 O O . ARG A 1 263 ? -7.309 -4.292 23.689 1.00 86.06 263 ARG A O 1
ATOM 2055 N N . CYS A 1 264 ? -9.495 -4.038 23.258 1.00 84.19 264 CYS A N 1
ATOM 2056 C CA . CYS A 1 264 ? -9.957 -4.803 24.416 1.00 84.19 264 CYS A CA 1
ATOM 2057 C C . CYS A 1 264 ? -10.130 -6.287 24.094 1.00 84.19 264 CYS A C 1
ATOM 2059 O O . CYS A 1 264 ? -10.619 -6.666 23.028 1.00 84.19 264 CYS A O 1
ATOM 2061 N N . LYS A 1 265 ? -9.752 -7.157 25.034 1.00 90.44 265 LYS A N 1
ATOM 2062 C CA . LYS A 1 265 ? -10.032 -8.596 24.922 1.00 90.44 265 LYS A CA 1
ATOM 2063 C C . LYS A 1 265 ? -11.546 -8.856 25.012 1.00 90.44 265 LYS A C 1
ATOM 2065 O O . LYS A 1 265 ? -12.229 -8.105 25.708 1.00 90.44 265 LYS A O 1
ATOM 2070 N N . PRO A 1 266 ? -12.080 -9.901 24.356 1.00 89.31 266 PRO A N 1
ATOM 2071 C CA . PRO A 1 266 ? -13.458 -10.333 24.562 1.00 89.31 266 PRO A CA 1
ATOM 2072 C C . PRO A 1 266 ? -13.732 -10.596 26.045 1.00 89.31 266 PRO A C 1
ATOM 2074 O O . PRO A 1 266 ? -12.846 -11.041 26.775 1.00 89.31 266 PRO A O 1
ATOM 2077 N N . LEU A 1 267 ? -14.954 -10.305 26.478 1.00 85.75 267 LEU A N 1
ATOM 2078 C CA . LEU A 1 267 ? -15.404 -10.635 27.826 1.00 85.75 267 LEU A CA 1
ATOM 2079 C C . LEU A 1 267 ? -15.720 -12.128 27.888 1.00 85.75 267 LEU A C 1
ATOM 2081 O O . LEU A 1 267 ? -16.248 -12.695 26.930 1.00 85.75 267 LEU A O 1
ATOM 2085 N N . GLU A 1 268 ? -15.414 -12.753 29.018 1.00 83.94 268 GLU A N 1
ATOM 2086 C CA . GLU A 1 268 ? -15.698 -14.169 29.234 1.00 83.94 268 GLU A CA 1
ATOM 2087 C C . GLU A 1 268 ? -17.207 -14.399 29.348 1.00 83.94 268 GLU A C 1
ATOM 2089 O O . GLU A 1 268 ? -17.859 -13.901 30.267 1.00 83.94 268 GLU A O 1
ATOM 2094 N N . ALA A 1 269 ? -17.764 -15.144 28.395 1.00 75.56 269 ALA A N 1
ATOM 2095 C CA . ALA A 1 269 ? -19.146 -15.602 28.430 1.00 75.56 269 ALA A CA 1
ATOM 2096 C C . ALA A 1 269 ? -19.263 -16.913 29.224 1.00 75.56 269 ALA A C 1
ATOM 2098 O O . ALA A 1 269 ? -18.321 -17.701 29.293 1.00 75.56 269 ALA A O 1
ATOM 2099 N N . ASN A 1 270 ? -20.440 -17.166 29.789 1.00 72.31 270 ASN A N 1
ATOM 2100 C CA . ASN A 1 270 ? -20.783 -18.440 30.419 1.00 72.31 270 ASN A CA 1
ATOM 2101 C C . ASN A 1 270 ? -22.226 -18.835 30.065 1.00 72.31 270 ASN A C 1
ATOM 2103 O O . ASN A 1 270 ? -22.929 -18.098 29.378 1.00 72.31 270 ASN A O 1
ATOM 2107 N N . GLU A 1 271 ? -22.699 -19.983 30.554 1.00 64.00 271 GLU A N 1
ATOM 2108 C CA . GLU A 1 271 ? -24.048 -20.494 30.245 1.00 64.00 271 GLU A CA 1
ATOM 2109 C C . GLU A 1 271 ? -25.187 -19.527 30.614 1.00 64.00 271 GLU A C 1
ATOM 2111 O O . GLU A 1 271 ? -26.288 -19.609 30.074 1.00 64.00 271 GLU A O 1
ATOM 2116 N N . SER A 1 272 ? -24.946 -18.604 31.546 1.00 62.62 272 SER A N 1
ATOM 2117 C CA . SER A 1 272 ? -25.952 -17.661 32.036 1.00 62.62 272 SER A CA 1
ATOM 2118 C C . SER A 1 272 ? -25.822 -16.269 31.419 1.00 62.62 272 SER A C 1
ATOM 2120 O O . SER A 1 272 ? -26.765 -15.486 31.522 1.00 62.62 272 SER A O 1
ATOM 2122 N N . VAL A 1 273 ? -24.700 -15.949 30.766 1.00 71.31 273 VAL A N 1
ATOM 2123 C CA . VAL A 1 273 ? -24.389 -14.612 30.248 1.00 71.31 273 VAL A CA 1
ATOM 2124 C C . VAL A 1 273 ? -23.627 -14.704 28.928 1.00 71.31 273 VAL A C 1
ATOM 2126 O O . VAL A 1 273 ? -22.527 -15.249 28.880 1.00 71.31 273 VAL A O 1
ATOM 2129 N N . HIS A 1 274 ? -24.156 -14.063 27.887 1.00 79.38 274 HIS A N 1
ATOM 2130 C CA . HIS A 1 274 ? -23.411 -13.747 26.670 1.00 79.38 274 HIS A CA 1
ATOM 2131 C C . HIS A 1 274 ? -23.332 -12.231 26.460 1.00 79.38 274 HIS A C 1
ATOM 2133 O O . HIS A 1 274 ? -24.042 -11.454 27.100 1.00 79.38 274 HIS A O 1
ATOM 2139 N N . TYR A 1 275 ? -22.438 -11.801 25.573 1.00 81.62 275 TYR A N 1
ATOM 2140 C CA . TYR A 1 275 ? -22.196 -10.391 25.290 1.00 81.62 275 TYR A CA 1
ATOM 2141 C C . TYR A 1 275 ? -22.406 -10.100 23.809 1.00 81.62 275 TYR A C 1
ATOM 2143 O O . TYR A 1 275 ? -21.896 -10.813 22.946 1.00 81.62 275 TYR A O 1
ATOM 2151 N N . GLU A 1 276 ? -23.138 -9.029 23.522 1.00 84.81 276 GLU A N 1
ATOM 2152 C CA . GLU A 1 276 ? -23.290 -8.489 22.175 1.00 84.81 276 GLU A CA 1
ATOM 2153 C C . GLU A 1 276 ? -22.393 -7.263 22.012 1.00 84.81 276 GLU A C 1
ATOM 2155 O O . GLU A 1 276 ? -22.501 -6.306 22.780 1.00 84.81 276 GLU A O 1
ATOM 2160 N N . TYR A 1 277 ? -21.553 -7.262 20.982 1.00 87.25 277 TYR A N 1
ATOM 2161 C CA . TYR A 1 277 ? -20.625 -6.173 20.685 1.00 87.25 277 TYR A CA 1
ATOM 2162 C C . TYR A 1 277 ? -21.095 -5.389 19.464 1.00 87.25 277 TYR A C 1
ATOM 2164 O O . TYR A 1 277 ? -21.512 -5.978 18.465 1.00 87.25 277 TYR A O 1
ATOM 2172 N N . PHE A 1 278 ? -21.020 -4.065 19.517 1.00 84.75 278 PHE A N 1
ATOM 2173 C CA . PHE A 1 278 ? -21.482 -3.184 18.445 1.00 84.75 278 PHE A CA 1
ATOM 2174 C C . PHE A 1 278 ? -20.678 -1.888 18.405 1.00 84.75 278 PHE A C 1
ATOM 2176 O O . PHE A 1 278 ? -20.095 -1.467 19.404 1.00 84.75 278 PHE A O 1
ATOM 2183 N N . THR A 1 279 ? -20.635 -1.263 17.232 1.00 82.44 279 THR A N 1
ATOM 2184 C CA . THR A 1 279 ? -20.069 0.081 17.074 1.00 82.44 279 THR A CA 1
ATOM 2185 C C . THR A 1 279 ? -21.127 1.143 17.360 1.00 82.44 279 THR A C 1
ATOM 2187 O O . THR A 1 279 ? -22.325 0.858 17.362 1.00 82.44 279 THR A O 1
ATOM 2190 N N . MET A 1 280 ? -20.701 2.380 17.603 1.00 72.06 280 MET A N 1
ATOM 2191 C CA . MET A 1 280 ? -21.595 3.523 17.793 1.00 72.06 280 MET A CA 1
ATOM 2192 C C . MET A 1 280 ? -21.579 4.386 16.538 1.00 72.06 280 MET A C 1
ATOM 2194 O O . MET A 1 280 ? -20.513 4.747 16.051 1.00 72.06 280 MET A O 1
ATOM 2198 N N . THR A 1 281 ? -22.751 4.703 15.988 1.00 59.38 281 THR A N 1
ATOM 2199 C CA . THR A 1 281 ? -22.851 5.471 14.731 1.00 59.38 281 THR A CA 1
ATOM 2200 C C . THR A 1 281 ? -22.919 6.988 14.930 1.00 59.38 281 THR A C 1
ATOM 2202 O O . THR A 1 281 ? -23.019 7.711 13.947 1.00 59.38 281 THR A O 1
ATOM 2205 N N . ASN A 1 282 ? -22.879 7.485 16.171 1.00 55.88 282 ASN A N 1
ATOM 2206 C CA . ASN A 1 282 ? -22.711 8.909 16.485 1.00 55.88 282 ASN A CA 1
ATOM 2207 C C . ASN A 1 282 ? -22.439 9.091 17.988 1.00 55.88 282 ASN A C 1
ATOM 2209 O O . ASN A 1 282 ? -23.167 8.521 18.806 1.00 55.88 282 ASN A O 1
ATOM 2213 N N . GLU A 1 283 ? -21.439 9.900 18.352 1.00 51.56 283 GLU A N 1
ATOM 2214 C CA . GLU A 1 283 ? -21.060 10.161 19.755 1.00 51.56 283 GLU A CA 1
ATOM 2215 C C . GLU A 1 283 ? -22.156 10.906 20.542 1.00 51.56 283 GLU A C 1
ATOM 2217 O O . GLU A 1 283 ? -22.297 10.714 21.749 1.00 51.56 283 GLU A O 1
ATOM 2222 N N . THR A 1 284 ? -22.984 11.704 19.860 1.00 45.78 284 THR A N 1
ATOM 2223 C CA . THR A 1 284 ? -23.998 12.579 20.474 1.00 45.78 284 THR A CA 1
ATOM 2224 C C . THR A 1 284 ? -25.319 11.885 20.820 1.00 45.78 284 THR A C 1
ATOM 2226 O O . THR A 1 284 ? -25.891 12.176 21.866 1.00 45.78 284 THR A O 1
ATOM 2229 N N . ASP A 1 285 ? -25.781 10.932 20.003 1.00 47.22 285 ASP A N 1
ATOM 2230 C CA . ASP A 1 285 ? -27.099 10.282 20.174 1.00 47.22 285 ASP A CA 1
ATOM 2231 C C . ASP A 1 285 ? -27.026 8.848 20.718 1.00 47.22 285 ASP A C 1
ATOM 2233 O O . ASP A 1 285 ? -28.053 8.200 20.929 1.00 47.22 285 ASP A O 1
ATOM 2237 N N . LYS A 1 286 ? -25.815 8.312 20.902 1.00 55.44 286 LYS A N 1
ATOM 2238 C CA . LYS A 1 286 ? -25.564 6.950 21.389 1.00 55.44 286 LYS A CA 1
ATOM 2239 C C . LYS A 1 286 ? -26.409 5.844 20.720 1.00 55.44 286 LYS A C 1
ATOM 2241 O O . LYS A 1 286 ? -26.861 4.905 21.378 1.00 55.44 286 LYS A O 1
ATOM 2246 N N . LYS A 1 287 ? -26.635 5.923 19.404 1.00 60.34 287 LYS A N 1
ATOM 2247 C CA . LYS A 1 287 ? -27.397 4.897 18.667 1.00 60.34 287 LYS A CA 1
ATOM 2248 C C . LYS A 1 287 ? -26.539 3.658 18.389 1.00 60.34 287 LYS A C 1
ATOM 2250 O O . LYS A 1 287 ? -25.420 3.780 17.888 1.00 60.34 287 LYS A O 1
ATOM 2255 N N . LYS A 1 288 ? -27.101 2.473 18.682 1.00 66.69 288 LYS A N 1
ATOM 2256 C CA . LYS A 1 288 ? -26.501 1.156 18.399 1.00 66.69 288 LYS A CA 1
ATOM 2257 C C . LYS A 1 288 ? -26.241 1.032 16.894 1.00 66.69 288 LYS A C 1
ATOM 2259 O O . LYS A 1 288 ? -27.183 1.028 16.105 1.00 66.69 288 LYS A O 1
ATOM 2264 N N . GLY A 1 289 ? -24.970 0.946 16.525 1.00 72.56 289 GLY A N 1
ATOM 2265 C CA . GLY A 1 289 ? -24.507 0.680 15.171 1.00 72.56 289 GLY A CA 1
ATOM 2266 C C . GLY A 1 289 ? -24.451 -0.818 14.848 1.00 72.56 289 GLY A C 1
ATOM 2267 O O . GLY A 1 289 ? -25.018 -1.642 15.576 1.00 72.56 289 GLY A O 1
ATOM 2268 N N . PRO A 1 290 ? -23.788 -1.198 13.742 1.00 81.69 290 PRO A N 1
ATOM 2269 C CA . PRO A 1 290 ? -23.657 -2.595 13.342 1.00 81.69 290 PRO A CA 1
ATOM 2270 C C . PRO A 1 290 ? -22.872 -3.434 14.370 1.00 81.69 290 PRO A C 1
ATOM 2272 O O . PRO A 1 290 ? -22.087 -2.889 15.154 1.00 81.69 290 PRO A O 1
ATOM 2275 N N . PRO A 1 291 ? -23.036 -4.773 14.350 1.00 83.31 291 PRO A N 1
ATOM 2276 C CA . PRO A 1 291 ? -22.228 -5.679 15.159 1.00 83.31 291 PRO A CA 1
ATOM 2277 C C . PRO A 1 291 ? -20.730 -5.435 14.955 1.00 83.31 291 PRO A C 1
ATOM 2279 O O . PRO A 1 291 ? -20.246 -5.374 13.819 1.00 83.31 291 PRO A O 1
ATOM 2282 N N . ALA A 1 292 ? -19.991 -5.302 16.054 1.00 83.31 292 ALA A N 1
ATOM 2283 C CA . ALA A 1 292 ? -18.554 -5.085 16.007 1.00 83.31 292 ALA A CA 1
ATOM 2284 C C . ALA A 1 292 ? -17.850 -6.395 15.645 1.00 83.31 292 ALA A C 1
ATOM 2286 O O . ALA A 1 292 ? -18.182 -7.464 16.160 1.00 83.31 292 ALA A O 1
ATOM 2287 N N . LYS A 1 293 ? -16.855 -6.315 14.759 1.00 83.69 293 LYS A N 1
ATOM 2288 C CA . LYS A 1 293 ? -16.040 -7.469 14.372 1.00 83.69 293 LYS A CA 1
ATOM 2289 C C . LYS A 1 293 ? -14.769 -7.511 15.208 1.00 83.69 293 LYS A C 1
ATOM 2291 O O . LYS A 1 293 ? -14.100 -6.495 15.384 1.00 83.69 293 LYS A O 1
ATOM 2296 N N . VAL A 1 294 ? -14.423 -8.706 15.674 1.00 81.75 294 VAL A N 1
ATOM 2297 C CA . VAL A 1 294 ? -13.134 -8.964 16.318 1.00 81.75 294 VAL A CA 1
ATOM 2298 C C . VAL A 1 294 ? -12.024 -8.781 15.279 1.00 81.75 294 VAL A C 1
ATOM 2300 O O . VAL A 1 294 ? -12.106 -9.312 14.170 1.00 81.75 294 VAL A O 1
ATOM 2303 N N . GLY A 1 295 ? -10.994 -8.005 15.619 1.00 74.44 295 GLY A N 1
ATOM 2304 C CA . GLY A 1 295 ? -9.828 -7.814 14.758 1.00 74.44 295 GLY A CA 1
ATOM 2305 C C . GLY A 1 295 ? -8.966 -9.078 14.657 1.00 74.44 295 GLY A C 1
ATOM 2306 O O . GLY A 1 295 ? -9.124 -10.024 15.426 1.00 74.44 295 GLY A O 1
ATOM 2307 N N . LYS A 1 296 ? -7.977 -9.081 13.753 1.00 74.75 296 LYS A N 1
ATOM 2308 C CA . LYS A 1 296 ? -7.056 -10.225 13.552 1.00 74.75 296 LYS A CA 1
ATOM 2309 C C . LYS A 1 296 ? -6.317 -10.670 14.825 1.00 74.75 296 LYS A C 1
ATOM 2311 O O . LYS A 1 296 ? -5.898 -11.815 14.917 1.00 74.75 296 LYS A O 1
ATOM 2316 N N . SER A 1 297 ? -6.160 -9.777 15.801 1.00 76.31 297 SER A N 1
ATOM 2317 C CA . SER A 1 297 ? -5.535 -10.050 17.100 1.00 76.31 297 SER A CA 1
ATOM 2318 C C . SER A 1 297 ? -6.454 -10.748 18.111 1.00 76.31 297 SER A C 1
ATOM 2320 O O . SER A 1 297 ? -6.044 -10.956 19.251 1.00 76.31 297 SER A O 1
ATOM 2322 N N . GLY A 1 298 ? -7.703 -11.056 17.745 1.00 83.06 298 GLY A N 1
ATOM 2323 C CA . GLY A 1 298 ? -8.693 -11.597 18.677 1.00 83.06 298 GLY A CA 1
ATOM 2324 C C . GLY A 1 298 ? -9.269 -10.552 19.642 1.00 83.06 298 GLY A C 1
ATOM 2325 O O . GLY A 1 298 ? -9.917 -10.926 20.612 1.00 83.06 298 GLY A O 1
ATOM 2326 N N . LYS A 1 299 ? -9.033 -9.253 19.404 1.00 87.25 299 LYS A N 1
ATOM 2327 C CA . LYS A 1 299 ? -9.480 -8.140 20.259 1.00 87.25 299 LYS A CA 1
ATOM 2328 C C . LYS A 1 299 ? -10.443 -7.199 19.533 1.00 87.25 299 LYS A C 1
ATOM 2330 O O . LYS A 1 299 ? -10.411 -7.097 18.305 1.00 87.25 299 LYS A O 1
ATOM 2335 N N . TYR A 1 300 ? -11.265 -6.488 20.298 1.00 85.62 300 TYR A N 1
ATOM 2336 C CA . TYR A 1 300 ? -12.196 -5.479 19.799 1.00 85.62 300 TYR A CA 1
ATOM 2337 C C . TYR A 1 300 ? -11.530 -4.099 19.671 1.00 85.62 300 TYR A C 1
ATOM 2339 O O . TYR A 1 300 ? -10.771 -3.723 20.567 1.00 85.62 300 TYR A O 1
ATOM 2347 N N . PRO A 1 301 ? -11.802 -3.347 18.587 1.00 82.81 301 PRO A N 1
ATOM 2348 C CA . PRO A 1 301 ? -11.348 -1.965 18.425 1.00 82.81 301 PRO A CA 1
ATOM 2349 C C . PRO A 1 301 ? -11.750 -1.048 19.586 1.00 82.81 301 PRO A C 1
ATOM 2351 O O . PRO A 1 301 ? -12.741 -1.302 20.275 1.00 82.81 301 PRO A O 1
ATOM 2354 N N . GLU A 1 302 ? -11.006 0.042 19.757 1.00 78.56 302 GLU A N 1
ATOM 2355 C CA . GLU A 1 302 ? -11.381 1.133 20.661 1.00 78.56 302 GLU A CA 1
ATOM 2356 C C . GLU A 1 302 ? -12.768 1.697 20.301 1.00 78.56 302 GLU A C 1
ATOM 2358 O O . GLU A 1 302 ? -13.200 1.606 19.149 1.00 78.56 302 GLU A O 1
ATOM 2363 N N . HIS A 1 303 ? -13.496 2.192 21.303 1.00 80.62 303 HIS A N 1
ATOM 2364 C CA . HIS A 1 303 ? -14.898 2.625 21.214 1.00 80.62 303 HIS A CA 1
ATOM 2365 C C . HIS A 1 303 ? -15.894 1.534 20.791 1.00 80.62 303 HIS A C 1
ATOM 2367 O O . HIS A 1 303 ? -17.055 1.812 20.480 1.00 80.62 303 HIS A O 1
ATOM 2373 N N . THR A 1 304 ? -15.489 0.259 20.813 1.00 83.81 304 THR A N 1
ATOM 2374 C CA . THR A 1 304 ? -16.462 -0.836 20.753 1.00 83.81 304 THR A CA 1
ATOM 2375 C C . THR A 1 304 ? -17.313 -0.800 22.014 1.00 83.81 304 THR A C 1
ATOM 2377 O O . THR A 1 304 ? -16.788 -0.850 23.127 1.00 83.81 304 THR A O 1
ATOM 2380 N N . CYS A 1 305 ? -18.631 -0.775 21.843 1.00 82.25 305 CYS A N 1
ATOM 2381 C CA . CYS A 1 305 ? -19.573 -0.918 22.937 1.00 82.25 305 CYS A CA 1
ATOM 2382 C C . CYS A 1 305 ? -19.979 -2.379 23.098 1.00 82.25 305 CYS A C 1
ATOM 2384 O O . CYS A 1 305 ? -20.071 -3.144 22.134 1.00 82.25 305 CYS A O 1
ATOM 2386 N N . VAL A 1 306 ? -20.254 -2.759 24.338 1.00 82.38 306 VAL A N 1
ATOM 2387 C CA . VAL A 1 306 ? -20.747 -4.085 24.684 1.00 82.38 306 VAL A CA 1
ATOM 2388 C C . VAL A 1 306 ? -22.057 -3.976 25.450 1.00 82.38 306 VAL A C 1
ATOM 2390 O O . VAL A 1 306 ? -22.243 -3.100 26.295 1.00 82.38 306 VAL A O 1
ATOM 2393 N N . LYS A 1 307 ? -22.977 -4.891 25.155 1.00 78.38 307 LYS A N 1
ATOM 2394 C CA . LYS A 1 307 ? -24.188 -5.149 25.928 1.00 78.38 307 LYS A CA 1
ATOM 2395 C C . LYS A 1 307 ? -24.079 -6.535 26.550 1.00 78.38 307 LYS A C 1
ATOM 2397 O O . LYS A 1 307 ? -23.690 -7.491 25.886 1.00 78.38 307 LYS A O 1
ATOM 2402 N N . LYS A 1 308 ? -24.447 -6.640 27.822 1.00 75.56 308 LYS A N 1
ATOM 2403 C CA . LYS A 1 308 ? -24.562 -7.909 28.545 1.00 75.56 308 LYS A CA 1
ATOM 2404 C C . LYS A 1 308 ? -25.968 -8.483 28.350 1.00 75.56 308 LYS A C 1
ATOM 2406 O O . LYS A 1 308 ? -26.947 -7.760 28.529 1.00 75.56 308 LYS A O 1
ATOM 2411 N N . VAL A 1 309 ? -26.070 -9.760 27.993 1.00 73.06 309 VAL A N 1
ATOM 2412 C CA . VAL A 1 309 ? -27.335 -10.479 27.785 1.00 73.06 309 VAL A CA 1
ATOM 2413 C C . VAL A 1 309 ? -27.366 -11.715 28.684 1.00 73.06 309 VAL A C 1
ATOM 2415 O O . VAL A 1 309 ? -26.475 -12.559 28.626 1.00 73.06 309 VAL A O 1
ATOM 2418 N N . CYS A 1 310 ? -28.382 -11.827 29.540 1.00 69.25 310 CYS A N 1
ATOM 2419 C CA . CYS A 1 310 ? -28.546 -12.976 30.436 1.00 69.25 310 CYS A CA 1
ATOM 2420 C C . CYS A 1 310 ? -29.396 -14.057 29.719 1.00 69.25 310 CYS A C 1
ATOM 2422 O O . CYS A 1 310 ? -30.425 -13.726 29.136 1.00 69.25 310 CYS A O 1
ATOM 2424 N N . SER A 1 311 ? -28.956 -15.324 29.726 1.00 56.03 311 SER A N 1
ATOM 2425 C CA . SER A 1 311 ? -29.446 -16.384 28.806 1.00 56.03 311 SER A CA 1
ATOM 2426 C C . SER A 1 311 ? -30.215 -17.526 29.466 1.00 56.03 311 SER A C 1
ATOM 2428 O O . SER A 1 311 ? -30.763 -18.376 28.766 1.00 56.03 311 SER A O 1
ATOM 2430 N N . LYS A 1 312 ? -30.230 -17.612 30.800 1.00 48.94 312 LYS A N 1
ATOM 2431 C CA . LYS A 1 312 ? -30.864 -18.750 31.470 1.00 48.94 312 LYS A CA 1
ATOM 2432 C C . LYS A 1 312 ? -32.390 -18.617 31.377 1.00 48.94 312 LYS A C 1
ATOM 2434 O O . LYS A 1 312 ? -32.934 -17.521 31.422 1.00 48.94 312 LYS A O 1
ATOM 2439 N N . TRP A 1 313 ? -33.106 -19.723 31.246 1.00 38.66 313 TRP A N 1
ATOM 2440 C CA . TRP A 1 313 ? -34.565 -19.749 31.379 1.00 38.66 313 TRP A CA 1
ATOM 2441 C C . TRP A 1 313 ? -34.948 -19.741 32.874 1.00 38.66 313 TRP A C 1
ATOM 2443 O O . TRP A 1 313 ? -34.225 -20.352 33.663 1.00 38.66 313 TRP A O 1
ATOM 2453 N N . PRO A 1 314 ? -36.037 -19.064 33.290 1.00 42.59 314 PRO A N 1
ATOM 2454 C CA . PRO A 1 314 ? -37.064 -18.415 32.474 1.00 42.59 314 PRO A CA 1
ATOM 2455 C C . PRO A 1 314 ? -36.824 -16.892 32.333 1.00 42.59 314 PRO A C 1
ATOM 2457 O O . PRO A 1 314 ? -37.754 -16.081 32.381 1.00 42.59 314 PRO A O 1
ATOM 2460 N N . TYR A 1 315 ? -35.554 -16.491 32.219 1.00 49.53 315 TYR A N 1
ATOM 2461 C CA . TYR A 1 315 ? -35.093 -15.109 32.263 1.00 49.53 315 TYR A CA 1
ATOM 2462 C C . TYR A 1 315 ? -34.952 -14.530 30.849 1.00 49.53 315 TYR A C 1
ATOM 2464 O O . TYR A 1 315 ? -33.865 -14.472 30.286 1.00 49.53 315 TYR A O 1
ATOM 2472 N N . THR A 1 316 ? -36.039 -14.035 30.263 1.00 33.94 316 THR A N 1
ATOM 2473 C CA . THR A 1 316 ? -35.929 -13.095 29.140 1.00 33.94 316 THR A CA 1
ATOM 2474 C C . THR A 1 316 ? -35.939 -11.674 29.684 1.00 33.94 316 THR A C 1
ATOM 2476 O O . THR A 1 316 ? -36.979 -11.017 29.699 1.00 33.94 316 THR A O 1
ATOM 2479 N N . CYS A 1 317 ? -34.776 -11.149 30.080 1.00 38.34 317 CYS A N 1
ATOM 2480 C CA . CYS A 1 317 ? -34.581 -9.697 30.059 1.00 38.34 317 CYS A CA 1
ATOM 2481 C C . CYS A 1 317 ? -34.450 -9.260 28.593 1.00 38.34 317 CYS A C 1
ATOM 2483 O O . CYS A 1 317 ? -33.381 -8.893 28.115 1.00 38.34 317 CYS A O 1
ATOM 2485 N N . SER A 1 318 ? -35.566 -9.323 27.865 1.00 34.97 318 SER A N 1
ATOM 2486 C CA . SER A 1 318 ? -35.755 -8.696 26.559 1.00 34.97 318 SER A CA 1
ATOM 2487 C C . SER A 1 318 ? -36.083 -7.216 26.768 1.00 34.97 318 SER A C 1
ATOM 2489 O O . SER A 1 318 ? -37.102 -6.701 26.313 1.00 34.97 318 SER A O 1
ATOM 2491 N N . THR A 1 319 ? -35.228 -6.506 27.493 1.00 38.12 319 THR A N 1
ATOM 2492 C CA . THR A 1 319 ? -35.209 -5.051 27.427 1.00 38.12 319 THR A CA 1
ATOM 2493 C C . THR A 1 319 ? -33.917 -4.661 26.732 1.00 38.12 319 THR A C 1
ATOM 2495 O O . THR A 1 319 ? -32.839 -5.221 26.960 1.00 38.12 319 THR A O 1
ATOM 2498 N N . GLY A 1 320 ? -34.023 -3.743 25.776 1.00 41.53 320 GLY A N 1
ATOM 2499 C CA . GLY A 1 320 ? -32.891 -3.063 25.159 1.00 41.53 320 GLY A CA 1
ATOM 2500 C C . GLY A 1 320 ? -32.137 -2.239 26.201 1.00 41.53 320 GLY A C 1
ATOM 2501 O O . GLY A 1 320 ? -32.204 -1.020 26.160 1.00 41.53 320 GLY A O 1
ATOM 2502 N N . GLY A 1 321 ? -31.495 -2.896 27.172 1.00 47.41 321 GLY A N 1
ATOM 2503 C CA . GLY A 1 321 ? -30.771 -2.243 28.252 1.00 47.41 321 GLY A CA 1
ATOM 2504 C C . GLY A 1 321 ? -29.618 -1.381 27.728 1.00 47.41 321 GLY A C 1
ATOM 2505 O O . GLY A 1 321 ? -29.124 -1.639 26.622 1.00 47.41 321 GLY A O 1
ATOM 2506 N N . PRO A 1 322 ? -29.207 -0.362 28.505 1.00 61.56 322 PRO A N 1
ATOM 2507 C CA . PRO A 1 322 ? -28.158 0.575 28.122 1.00 61.56 322 PRO A CA 1
ATOM 2508 C C . PRO A 1 322 ? -26.805 -0.129 27.933 1.00 61.56 322 PRO A C 1
ATOM 2510 O O . PRO A 1 322 ? -26.606 -1.267 28.359 1.00 61.56 322 PRO A O 1
ATOM 2513 N N . ILE A 1 323 ? -25.879 0.561 27.262 1.00 64.44 323 ILE A N 1
ATOM 2514 C CA . ILE A 1 323 ? -24.495 0.121 27.026 1.00 64.44 323 ILE A CA 1
ATOM 2515 C C . ILE A 1 323 ? -23.876 -0.344 28.352 1.00 64.44 323 ILE A C 1
ATOM 2517 O O . ILE A 1 323 ? -23.813 0.446 29.291 1.00 64.44 323 ILE A O 1
ATOM 2521 N N . PHE A 1 324 ? -23.436 -1.607 28.414 1.00 72.31 324 PHE A N 1
ATOM 2522 C CA . PHE A 1 324 ? -22.835 -2.227 29.605 1.00 72.31 324 PHE A CA 1
ATOM 2523 C C . PHE A 1 324 ? -21.385 -1.796 29.800 1.00 72.31 324 PHE A C 1
ATOM 2525 O O . PHE A 1 324 ? -20.942 -1.589 30.925 1.00 72.31 324 PHE A O 1
ATOM 2532 N N . GLY A 1 325 ? -20.654 -1.620 28.707 1.00 77.38 325 GLY A N 1
ATOM 2533 C CA . GLY A 1 325 ? -19.320 -1.054 28.761 1.00 77.38 325 GLY A CA 1
ATOM 2534 C C . GLY A 1 325 ? -18.835 -0.576 27.407 1.00 77.38 325 GLY A C 1
ATOM 2535 O O . GLY A 1 325 ? -19.408 -0.905 26.365 1.00 77.38 325 GLY A O 1
ATOM 2536 N N . GLU A 1 326 ? -17.764 0.198 27.443 1.00 83.00 326 GLU A N 1
ATOM 2537 C CA . GLU A 1 326 ? -17.071 0.716 26.271 1.00 83.00 326 GLU A CA 1
ATOM 2538 C C . GLU A 1 326 ? -15.586 0.368 26.359 1.00 83.00 326 GLU A C 1
ATOM 2540 O O . GLU A 1 326 ? -14.986 0.436 27.431 1.00 83.00 326 GLU A O 1
ATOM 2545 N N . CYS A 1 327 ? -14.998 -0.041 25.238 1.00 83.12 327 CYS A N 1
ATOM 2546 C CA . CYS A 1 327 ? -13.568 -0.291 25.153 1.00 83.12 327 CYS A CA 1
ATOM 2547 C C . CYS A 1 327 ? -12.800 1.031 25.044 1.00 83.12 327 CYS A C 1
ATOM 2549 O O . CYS A 1 327 ? -12.916 1.717 24.031 1.00 83.12 327 CYS A O 1
ATOM 2551 N N . ILE A 1 328 ? -12.000 1.361 26.058 1.00 80.12 328 ILE A N 1
ATOM 2552 C CA . ILE A 1 328 ? -11.185 2.580 26.115 1.00 80.12 328 ILE A CA 1
ATOM 2553 C C . ILE A 1 328 ? -9.790 2.205 26.624 1.00 80.12 328 ILE A C 1
ATOM 2555 O O . ILE A 1 328 ? -9.662 1.598 27.693 1.00 80.12 328 ILE A O 1
ATOM 2559 N N . GLY A 1 329 ? -8.739 2.533 25.864 1.00 72.94 329 GLY A N 1
ATOM 2560 C CA . GLY A 1 329 ? -7.353 2.344 26.311 1.00 72.94 329 GLY A CA 1
ATOM 2561 C C . GLY A 1 329 ? -7.031 0.916 26.780 1.00 72.94 329 GLY A C 1
ATOM 2562 O O . GLY A 1 329 ? -6.471 0.727 27.857 1.00 72.94 329 GLY A O 1
ATOM 2563 N N . ALA A 1 330 ? -7.417 -0.099 25.998 1.00 82.25 330 ALA A N 1
ATOM 2564 C CA . ALA A 1 330 ? -7.254 -1.533 26.288 1.00 82.25 330 ALA A CA 1
ATOM 2565 C C . ALA A 1 330 ? -8.099 -2.101 27.445 1.00 82.25 330 ALA A C 1
ATOM 2567 O O . ALA A 1 330 ? -7.988 -3.292 27.759 1.00 82.25 330 ALA A O 1
ATOM 2568 N N . THR A 1 331 ? -8.960 -1.289 28.059 1.00 82.69 331 THR A N 1
ATOM 2569 C CA . THR A 1 331 ? -9.806 -1.684 29.191 1.00 82.69 331 THR A CA 1
ATOM 2570 C C . THR A 1 331 ? -11.286 -1.490 28.886 1.00 82.69 331 THR A C 1
ATOM 2572 O O . THR A 1 331 ? -11.677 -0.592 28.145 1.00 82.69 331 THR A O 1
ATOM 2575 N N . TRP A 1 332 ? -12.129 -2.352 29.455 1.00 81.88 332 TRP A N 1
ATOM 2576 C CA . TRP A 1 332 ? -13.573 -2.159 29.407 1.00 81.88 332 TRP A CA 1
ATOM 2577 C C . TRP A 1 332 ? -13.982 -1.209 30.525 1.00 81.88 332 TRP A C 1
ATOM 2579 O O . TRP A 1 332 ? -13.877 -1.547 31.703 1.00 81.88 332 TRP A O 1
ATOM 2589 N N . ASN A 1 333 ? -14.461 -0.031 30.148 1.00 81.81 333 ASN A N 1
ATOM 2590 C CA . ASN A 1 333 ? -15.067 0.909 31.068 1.00 81.81 333 ASN A CA 1
ATOM 2591 C C . ASN A 1 333 ? -16.550 0.556 31.224 1.00 81.81 333 ASN A C 1
ATOM 2593 O O . ASN A 1 333 ? -17.349 0.792 30.315 1.00 81.81 333 ASN A O 1
ATOM 2597 N N . PHE A 1 334 ? -16.901 -0.078 32.341 1.00 78.56 334 PHE A N 1
ATOM 2598 C CA . PHE A 1 334 ? -18.261 -0.539 32.598 1.00 78.56 334 PHE A CA 1
ATOM 2599 C C . PHE A 1 334 ? -19.122 0.573 33.191 1.00 78.56 334 PHE A C 1
ATOM 2601 O O . PHE A 1 334 ? -18.720 1.267 34.123 1.00 78.56 334 PHE A O 1
ATOM 2608 N N . THR A 1 335 ? -20.353 0.696 32.705 1.00 65.50 335 THR A N 1
ATOM 2609 C CA . THR A 1 335 ? -21.383 1.435 33.433 1.00 65.50 335 THR A CA 1
ATOM 2610 C C . THR A 1 335 ? -21.901 0.540 34.558 1.00 65.50 335 THR A C 1
ATOM 2612 O O . THR A 1 335 ? -21.996 -0.677 34.396 1.00 65.50 335 THR A O 1
ATOM 2615 N N . ALA A 1 336 ? -22.202 1.123 35.723 1.00 52.53 336 ALA A N 1
ATOM 2616 C CA . ALA A 1 336 ? -22.686 0.404 36.902 1.00 52.53 336 ALA A CA 1
ATOM 2617 C C . ALA A 1 336 ? -24.104 -0.155 36.677 1.00 52.53 336 ALA A C 1
ATOM 2619 O O . ALA A 1 336 ? -25.088 0.332 37.229 1.00 52.53 336 ALA A O 1
ATOM 2620 N N . LEU A 1 337 ? -24.227 -1.165 35.823 1.00 51.97 337 LEU A N 1
ATOM 2621 C CA . LEU A 1 337 ? -25.418 -1.984 35.719 1.00 51.97 337 LEU A CA 1
ATOM 2622 C C . LEU A 1 337 ? -25.294 -3.105 36.738 1.00 51.97 337 LEU A C 1
ATOM 2624 O O . LEU A 1 337 ? -24.294 -3.827 36.761 1.00 51.97 337 LEU A O 1
ATOM 2628 N N . MET A 1 338 ? -26.321 -3.215 37.584 1.00 48.41 338 MET A N 1
ATOM 2629 C CA . MET A 1 338 ? -26.446 -4.299 38.548 1.00 48.41 338 MET A CA 1
ATOM 2630 C C . MET A 1 338 ? -26.212 -5.641 37.848 1.00 48.41 338 MET A C 1
ATOM 2632 O O . MET A 1 338 ? -26.556 -5.818 36.674 1.00 48.41 338 MET A O 1
ATOM 2636 N N . GLU A 1 339 ? -25.586 -6.570 38.572 1.00 50.78 339 GLU A N 1
ATOM 2637 C CA . GLU A 1 339 ? -25.404 -7.962 38.158 1.00 50.78 339 GLU A CA 1
ATOM 2638 C C . GLU A 1 339 ? -26.742 -8.536 37.642 1.00 50.78 339 GLU A C 1
ATOM 2640 O O . GLU A 1 339 ? -27.789 -7.927 37.847 1.00 50.78 339 GLU A O 1
ATOM 2645 N N . CYS A 1 340 ? -26.756 -9.680 36.945 1.00 51.03 340 CYS A N 1
ATOM 2646 C CA . CYS A 1 340 ? -28.016 -10.333 36.543 1.00 51.03 340 CYS A CA 1
ATOM 2647 C C . CYS A 1 340 ? -28.789 -10.804 37.813 1.00 51.03 340 CYS A C 1
ATOM 2649 O O . CYS A 1 340 ? -28.895 -11.998 38.067 1.00 51.03 340 CYS A O 1
ATOM 2651 N N . ILE A 1 341 ? -29.275 -9.875 38.641 1.00 46.16 341 ILE A N 1
ATOM 2652 C CA . ILE A 1 341 ? -29.930 -10.064 39.930 1.00 46.16 341 ILE A CA 1
ATOM 2653 C C . ILE A 1 341 ? -31.413 -10.225 39.626 1.00 46.16 341 ILE A C 1
ATOM 2655 O O . ILE A 1 341 ? -32.091 -9.266 39.267 1.00 46.16 341 ILE A O 1
ATOM 2659 N N . ASN A 1 342 ? -31.876 -11.474 39.714 1.00 47.19 342 ASN A N 1
ATOM 2660 C CA . ASN A 1 342 ? -33.259 -11.923 39.910 1.00 47.19 342 ASN A CA 1
ATOM 2661 C C . ASN A 1 342 ? -34.362 -10.981 39.386 1.00 47.19 342 ASN A C 1
ATOM 2663 O O . ASN A 1 342 ? -35.229 -10.524 40.126 1.00 47.19 342 ASN A O 1
ATOM 2667 N N . ALA A 1 343 ? -34.368 -10.742 38.072 1.00 45.75 343 ALA A N 1
ATOM 2668 C CA . ALA A 1 343 ? -35.276 -9.804 37.407 1.00 45.75 343 ALA A CA 1
ATOM 2669 C C . ALA A 1 343 ? -36.765 -10.217 37.383 1.00 45.75 343 ALA A C 1
ATOM 2671 O O . ALA A 1 343 ? -37.587 -9.459 36.875 1.00 45.75 343 ALA A O 1
ATOM 2672 N N . ARG A 1 344 ? -37.149 -11.385 37.922 1.00 50.12 344 ARG A N 1
ATOM 2673 C CA . ARG A 1 344 ? -38.572 -11.716 38.127 1.00 50.12 344 ARG A CA 1
ATOM 2674 C C . ARG A 1 344 ? -39.134 -11.137 39.428 1.00 50.12 344 ARG A C 1
ATOM 2676 O O . ARG A 1 344 ? -40.345 -10.994 39.521 1.00 50.12 344 ARG A O 1
ATOM 2683 N N . GLY A 1 345 ? -38.305 -10.743 40.397 1.00 65.94 345 GLY A N 1
ATOM 2684 C CA . GLY A 1 345 ? -38.790 -10.480 41.752 1.00 65.94 345 GLY A CA 1
ATOM 2685 C C . GLY A 1 345 ? -39.226 -11.784 42.439 1.00 65.94 345 GLY A C 1
ATOM 2686 O O . GLY A 1 345 ? -38.613 -12.817 42.181 1.00 65.94 345 GLY A O 1
ATOM 2687 N N . CYS A 1 346 ? -40.231 -11.768 43.312 1.00 79.44 346 CYS A N 1
ATOM 2688 C CA . CYS A 1 346 ? -40.577 -12.903 44.178 1.00 79.44 346 CYS A CA 1
ATOM 2689 C C . CYS A 1 346 ? -41.844 -13.616 43.701 1.00 79.44 346 CYS A C 1
ATOM 2691 O O . CYS A 1 346 ? -42.841 -12.962 43.380 1.00 79.44 346 CYS A O 1
ATOM 2693 N N . SER A 1 347 ? -41.804 -14.950 43.650 1.00 82.81 347 SER A N 1
ATOM 2694 C CA . SER A 1 347 ? -42.930 -15.774 43.192 1.00 82.81 347 SER A CA 1
ATOM 2695 C C . SER A 1 347 ? -44.080 -15.738 44.195 1.00 82.81 347 SER A C 1
ATOM 2697 O O . SER A 1 347 ? -43.851 -15.864 45.398 1.00 82.81 347 SER A O 1
ATOM 2699 N N . SER A 1 348 ? -45.323 -15.601 43.727 1.00 83.56 348 SER A N 1
ATOM 2700 C CA . SER A 1 348 ? -46.496 -15.794 44.585 1.00 83.56 348 SER A CA 1
ATOM 2701 C C . SER A 1 348 ? -46.559 -17.204 45.151 1.00 83.56 348 SER A C 1
ATOM 2703 O O . SER A 1 348 ? -46.984 -17.377 46.288 1.00 83.56 348 SER A O 1
ATOM 2705 N N . ASP A 1 349 ? -46.113 -18.187 44.375 1.00 84.69 349 ASP A N 1
ATOM 2706 C CA . ASP A 1 349 ? -46.278 -19.603 44.697 1.00 84.69 349 ASP A CA 1
ATOM 2707 C C . ASP A 1 349 ? -45.348 -20.003 45.841 1.00 84.69 349 ASP A C 1
ATOM 2709 O O . ASP A 1 349 ? -45.732 -20.786 46.701 1.00 84.69 349 ASP A O 1
ATOM 2713 N N . ASP A 1 350 ? -44.182 -19.354 45.961 1.00 86.38 350 ASP A N 1
ATOM 2714 C CA . ASP A 1 350 ? -43.275 -19.549 47.097 1.00 86.38 350 ASP A CA 1
ATOM 2715 C C . ASP A 1 350 ? -43.957 -19.252 48.440 1.00 86.38 350 ASP A C 1
ATOM 2717 O O . ASP A 1 350 ? -43.637 -19.888 49.444 1.00 86.38 350 ASP A O 1
ATOM 2721 N N . LEU A 1 351 ? -44.906 -18.310 48.488 1.00 88.31 351 LEU A N 1
ATOM 2722 C CA . LEU A 1 351 ? -45.627 -17.996 49.725 1.00 88.31 351 LEU A CA 1
ATOM 2723 C C . LEU A 1 351 ? -46.476 -19.182 50.199 1.00 88.31 351 LEU A C 1
ATOM 2725 O O . LEU A 1 351 ? -46.586 -19.406 51.403 1.00 88.31 351 LEU A O 1
ATOM 2729 N N . PHE A 1 352 ? -47.039 -19.947 49.266 1.00 88.62 352 PHE A N 1
ATOM 2730 C CA . PHE A 1 352 ? -47.911 -21.080 49.561 1.00 88.62 352 PHE A CA 1
ATOM 2731 C C . PHE A 1 352 ? -47.120 -22.389 49.622 1.00 88.62 352 PHE A C 1
ATOM 2733 O O . PHE A 1 352 ? -47.127 -23.066 50.645 1.00 88.62 352 PHE A O 1
ATOM 2740 N N . ASP A 1 353 ? -46.367 -22.711 48.575 1.00 86.06 353 ASP A N 1
ATOM 2741 C CA . ASP A 1 353 ? -45.741 -24.022 48.397 1.00 86.06 353 ASP A CA 1
ATOM 2742 C C . ASP A 1 353 ? -44.458 -24.172 49.220 1.00 86.06 353 ASP A C 1
ATOM 2744 O O . ASP A 1 353 ? -44.202 -25.223 49.810 1.00 86.06 353 ASP A O 1
ATOM 2748 N N . LYS A 1 354 ? -43.639 -23.114 49.281 1.00 86.25 354 LYS A N 1
ATOM 2749 C CA . LYS A 1 354 ? -42.336 -23.139 49.966 1.00 86.25 354 LYS A CA 1
ATOM 2750 C C . LYS A 1 354 ? -42.443 -22.677 51.415 1.00 86.25 354 LYS A C 1
ATOM 2752 O O . LYS A 1 354 ? -41.842 -23.278 52.306 1.00 86.25 354 LYS A O 1
ATOM 2757 N N . LEU A 1 355 ? -43.174 -21.590 51.650 1.00 88.38 355 LEU A N 1
ATOM 2758 C CA . LEU A 1 355 ? -43.323 -20.982 52.970 1.00 88.38 355 LEU A CA 1
ATOM 2759 C C . LEU A 1 355 ? -44.582 -21.453 53.703 1.00 88.38 355 LEU A C 1
ATOM 2761 O O . LEU A 1 355 ? -44.684 -21.213 54.902 1.00 88.38 355 LEU A O 1
ATOM 2765 N N . GLY A 1 356 ? -45.497 -22.165 53.041 1.00 88.31 356 GLY A N 1
ATOM 2766 C CA . GLY A 1 356 ? -46.608 -22.865 53.688 1.00 88.31 356 GLY A CA 1
ATOM 2767 C C . GLY A 1 356 ? -47.757 -21.977 54.163 1.00 88.31 356 GLY A C 1
ATOM 2768 O O . GLY A 1 356 ? -48.575 -22.448 54.950 1.00 88.31 356 GLY A O 1
ATOM 2769 N N . PHE A 1 357 ? -47.807 -20.695 53.789 1.00 92.44 357 PHE A N 1
ATOM 2770 C CA . PHE A 1 357 ? -48.852 -19.795 54.276 1.00 92.44 357 PHE A CA 1
ATOM 2771 C C . PHE A 1 357 ? -50.224 -20.177 53.716 1.00 92.44 357 PHE A C 1
ATOM 2773 O O . PHE A 1 357 ? -50.365 -20.542 52.554 1.00 92.44 357 PHE A O 1
ATOM 2780 N N . GLU A 1 358 ? -51.254 -20.053 54.547 1.00 90.81 358 GLU A N 1
ATOM 2781 C CA . GLU A 1 358 ? -52.621 -20.469 54.213 1.00 90.81 358 GLU A CA 1
ATOM 2782 C C . GLU A 1 358 ? -53.337 -19.411 53.365 1.00 90.81 358 GLU A C 1
ATOM 2784 O O . GLU A 1 358 ? -54.206 -19.718 52.549 1.00 90.81 358 GLU A O 1
ATOM 2789 N N . LYS A 1 359 ? -52.977 -18.138 53.559 1.00 89.62 359 LYS A N 1
ATOM 2790 C CA . LYS A 1 359 ? -53.583 -17.006 52.860 1.00 89.62 359 LYS A CA 1
ATOM 2791 C C . LYS A 1 359 ? -52.587 -15.869 52.698 1.00 89.62 359 LYS A C 1
ATOM 2793 O O . LYS A 1 359 ? -51.822 -15.563 53.607 1.00 89.62 359 LYS A O 1
ATOM 2798 N N . VAL A 1 360 ? -52.648 -15.200 51.550 1.00 89.38 360 VAL A N 1
ATOM 2799 C CA . VAL A 1 360 ? -51.836 -14.020 51.237 1.00 89.38 360 VAL A CA 1
ATOM 2800 C C . VAL A 1 360 ? -52.755 -12.874 50.833 1.00 89.38 360 VAL A C 1
ATOM 2802 O O . VAL A 1 360 ? -53.625 -13.026 49.978 1.00 89.38 360 VAL A O 1
ATOM 2805 N N . ILE A 1 361 ? -52.556 -11.711 51.448 1.00 88.75 361 ILE A N 1
ATOM 2806 C CA . ILE A 1 361 ? -53.297 -10.481 51.181 1.00 88.75 361 ILE A CA 1
ATOM 2807 C C . ILE A 1 361 ? -52.319 -9.429 50.672 1.00 88.75 361 ILE A C 1
ATOM 2809 O O . ILE A 1 361 ? -51.341 -9.088 51.338 1.00 88.75 361 ILE A O 1
ATOM 2813 N N . VAL A 1 362 ? -52.626 -8.863 49.509 1.00 87.06 362 VAL A N 1
ATOM 2814 C CA . VAL A 1 362 ? -51.866 -7.760 48.919 1.00 87.06 362 VAL A CA 1
ATOM 2815 C C . VAL A 1 362 ? -52.700 -6.491 49.012 1.00 87.06 362 VAL A C 1
ATOM 2817 O O . VAL A 1 362 ? -53.797 -6.415 48.458 1.00 87.06 362 VAL A O 1
ATOM 2820 N N . ARG A 1 363 ? -52.208 -5.490 49.749 1.00 83.94 363 ARG A N 1
ATOM 2821 C CA . ARG A 1 363 ? -52.894 -4.196 49.867 1.00 83.94 363 ARG A CA 1
ATOM 2822 C C . ARG A 1 363 ? -52.719 -3.389 48.581 1.00 83.94 363 ARG A C 1
ATOM 2824 O O . ARG A 1 363 ? -51.678 -3.450 47.925 1.00 83.94 363 ARG A O 1
ATOM 2831 N N . LYS A 1 364 ? -53.734 -2.595 48.229 1.00 76.50 364 LYS A N 1
ATOM 2832 C CA . LYS A 1 364 ? -53.684 -1.694 47.069 1.00 76.50 364 LYS A CA 1
ATOM 2833 C C . LYS A 1 364 ? -52.498 -0.731 47.219 1.00 76.50 364 LYS A C 1
ATOM 2835 O O . LYS A 1 364 ? -52.414 -0.028 48.219 1.00 76.50 364 LYS A O 1
ATOM 2840 N N . GLY A 1 365 ? -51.606 -0.713 46.230 1.00 75.31 365 GLY A N 1
ATOM 2841 C CA . GLY A 1 365 ? -50.387 0.105 46.240 1.00 75.31 365 GLY A CA 1
ATOM 2842 C C . GLY A 1 365 ? -49.183 -0.524 46.950 1.00 75.31 365 GLY A C 1
ATOM 2843 O O . GLY A 1 365 ? -48.108 0.061 46.912 1.00 75.31 365 GLY A O 1
ATOM 2844 N N . GLU A 1 366 ? -49.331 -1.701 47.567 1.00 80.81 366 GLU A N 1
ATOM 2845 C CA . GLU A 1 366 ? -48.217 -2.423 48.201 1.00 80.81 366 GLU A CA 1
ATOM 2846 C C . GLU A 1 366 ? -47.686 -3.580 47.344 1.00 80.81 366 GLU A C 1
ATOM 2848 O O . GLU A 1 366 ? -46.522 -3.941 47.482 1.00 80.81 366 GLU A O 1
ATOM 2853 N N . GLY A 1 367 ? -48.492 -4.136 46.435 1.00 73.25 367 GLY A N 1
ATOM 2854 C CA . GLY A 1 367 ? -48.034 -5.109 45.440 1.00 73.25 367 GLY A CA 1
ATOM 2855 C C . GLY A 1 367 ? -47.907 -4.489 44.057 1.00 73.25 367 GLY A C 1
ATOM 2856 O O . GLY A 1 367 ? -48.858 -3.876 43.568 1.00 73.25 367 GLY A O 1
ATOM 2857 N N . SER A 1 368 ? -46.747 -4.676 43.430 1.00 72.00 368 SER A N 1
ATOM 2858 C CA . SER A 1 368 ? -46.503 -4.328 42.032 1.00 72.00 368 SER A CA 1
ATOM 2859 C C . SER A 1 368 ? -46.155 -5.606 41.274 1.00 72.00 368 SER A C 1
ATOM 2861 O O . SER A 1 368 ? -45.045 -6.121 41.416 1.00 72.00 368 SER A O 1
ATOM 2863 N N . ASP A 1 369 ? -47.105 -6.131 40.497 1.00 65.00 369 ASP A N 1
ATOM 2864 C CA . ASP A 1 369 ? -46.884 -7.317 39.661 1.00 65.00 369 ASP A CA 1
ATOM 2865 C C . ASP A 1 369 ? -45.750 -6.997 38.662 1.00 65.00 369 ASP A C 1
ATOM 2867 O O . ASP A 1 369 ? -45.845 -6.048 37.882 1.00 65.00 369 ASP A O 1
ATOM 2871 N N . SER A 1 370 ? -44.652 -7.755 38.711 1.00 57.44 370 SER A N 1
ATOM 2872 C CA . SER A 1 370 ? -43.535 -7.646 37.758 1.00 57.44 370 SER A CA 1
ATOM 2873 C C . SER A 1 370 ? -43.790 -8.476 36.502 1.00 57.44 370 SER A C 1
ATOM 2875 O O . SER A 1 370 ? -43.310 -8.134 35.422 1.00 57.44 370 SER A O 1
ATOM 2877 N N . TYR A 1 371 ? -44.538 -9.571 36.644 1.00 53.00 371 TYR A N 1
ATOM 2878 C CA . TYR A 1 371 ? -44.901 -10.480 35.567 1.00 53.00 371 TYR A CA 1
ATOM 2879 C C . TYR A 1 371 ? -46.092 -11.343 35.990 1.00 53.00 371 TYR A C 1
ATOM 2881 O O . TYR A 1 371 ? -46.157 -11.813 37.128 1.00 53.00 371 TYR A O 1
ATOM 2889 N N . LYS A 1 372 ? -47.023 -11.571 35.066 1.00 54.97 372 LYS A N 1
ATOM 2890 C CA . LYS A 1 372 ? -48.156 -12.472 35.257 1.00 54.97 372 LYS A CA 1
ATOM 2891 C C . LYS A 1 372 ? -48.390 -13.232 33.958 1.00 54.97 372 LYS A C 1
ATOM 2893 O O . LYS A 1 372 ? -48.632 -12.597 32.933 1.00 54.97 372 LYS A O 1
ATOM 2898 N N . ASP A 1 373 ? -48.323 -14.554 34.014 1.00 54.66 373 ASP A N 1
ATOM 2899 C CA . ASP A 1 373 ? -48.860 -15.430 32.972 1.00 54.66 373 ASP A CA 1
ATOM 2900 C C . ASP A 1 373 ? -50.071 -16.207 33.519 1.00 54.66 373 ASP A C 1
ATOM 2902 O O . ASP A 1 373 ? -50.568 -15.913 34.613 1.00 54.66 373 ASP A O 1
ATOM 2906 N N . ASP A 1 374 ? -50.594 -17.150 32.737 1.00 54.88 374 ASP A N 1
ATOM 2907 C CA . ASP A 1 374 ? -51.779 -17.929 33.112 1.00 54.88 374 ASP A CA 1
ATOM 2908 C C . ASP A 1 374 ? -51.538 -18.878 34.305 1.00 54.88 374 ASP A C 1
ATOM 2910 O O . ASP A 1 374 ? -52.505 -19.389 34.870 1.00 54.88 374 ASP A O 1
ATOM 2914 N N . PHE A 1 375 ? -50.281 -19.097 34.719 1.00 56.28 375 PHE A N 1
ATOM 2915 C CA . PHE A 1 375 ? -49.904 -20.110 35.711 1.00 56.28 375 PHE A CA 1
ATOM 2916 C C . PHE A 1 375 ? -49.150 -19.559 36.928 1.00 56.28 375 PHE A C 1
ATOM 2918 O O . PHE A 1 375 ? -49.248 -20.158 37.992 1.00 56.28 375 PHE A O 1
ATOM 2925 N N . ALA A 1 376 ? -48.437 -18.436 36.809 1.00 64.19 376 ALA A N 1
ATOM 2926 C CA . ALA A 1 376 ? -47.623 -17.874 37.882 1.00 64.19 376 ALA A CA 1
ATOM 2927 C C . ALA A 1 376 ? -47.678 -16.340 37.922 1.00 64.19 376 ALA A C 1
ATOM 2929 O O . ALA A 1 376 ? -47.656 -15.641 36.900 1.00 64.19 376 ALA A O 1
ATOM 2930 N N . ARG A 1 377 ? -47.687 -15.792 39.142 1.00 76.19 377 ARG A N 1
ATOM 2931 C CA . ARG A 1 377 ? -47.586 -14.351 39.398 1.00 76.19 377 ARG A CA 1
ATOM 2932 C C . ARG A 1 377 ? -46.281 -14.043 40.125 1.00 76.19 377 ARG A C 1
ATOM 2934 O O . ARG A 1 377 ? -45.955 -14.660 41.133 1.00 76.19 377 ARG A O 1
ATOM 2941 N N . PHE A 1 378 ? -45.567 -13.030 39.653 1.00 78.12 378 PHE A N 1
ATOM 2942 C CA . PHE A 1 378 ? -44.350 -12.537 40.287 1.00 78.12 378 PHE A CA 1
ATOM 2943 C C . PHE A 1 378 ? -44.514 -11.077 40.713 1.00 78.12 378 PHE A C 1
ATOM 2945 O O . PHE A 1 378 ? -45.153 -10.280 40.021 1.00 78.12 378 PHE A O 1
ATOM 2952 N N . TYR A 1 379 ? -43.918 -10.732 41.853 1.00 80.75 379 TYR A N 1
ATOM 2953 C CA . TYR A 1 379 ? -43.938 -9.389 42.427 1.00 80.75 379 TYR A CA 1
ATOM 2954 C C . TYR A 1 379 ? -42.569 -8.730 42.330 1.00 80.75 379 TYR A C 1
ATOM 2956 O O . TYR A 1 379 ? -41.571 -9.339 42.704 1.00 80.75 379 TYR A O 1
ATOM 2964 N N . ALA A 1 380 ? -42.511 -7.467 41.904 1.00 75.94 380 ALA A N 1
ATOM 2965 C CA . ALA A 1 380 ? -41.265 -6.707 41.845 1.00 75.94 380 ALA A CA 1
ATOM 2966 C C . ALA A 1 380 ? -40.628 -6.535 43.238 1.00 75.94 380 ALA A C 1
ATOM 2968 O O . ALA A 1 380 ? -41.341 -6.442 44.243 1.00 75.94 380 ALA A O 1
ATOM 2969 N N . THR A 1 381 ? -39.296 -6.419 43.291 1.00 80.38 381 THR A N 1
ATOM 2970 C CA . THR A 1 381 ? -38.560 -6.038 44.510 1.00 80.38 381 THR A CA 1
ATOM 2971 C C . THR A 1 381 ? -39.170 -4.782 45.147 1.00 80.38 381 THR A C 1
ATOM 2973 O O . THR A 1 381 ? -39.456 -3.809 44.451 1.00 80.38 381 THR A O 1
ATOM 2976 N N . GLY A 1 382 ? -39.372 -4.810 46.465 1.00 80.69 382 GLY A N 1
ATOM 2977 C CA . GLY A 1 382 ? -40.059 -3.777 47.247 1.00 80.69 382 GLY A CA 1
ATOM 2978 C C . GLY A 1 382 ? -41.564 -4.012 47.427 1.00 80.69 382 GLY A C 1
ATOM 2979 O O . GLY A 1 382 ? -42.187 -3.342 48.254 1.00 80.69 382 GLY A O 1
ATOM 2980 N N . SER A 1 383 ? -42.157 -4.972 46.704 1.00 85.81 383 SER A N 1
ATOM 2981 C CA . SER A 1 383 ? -43.558 -5.362 46.909 1.00 85.81 383 SER A CA 1
ATOM 2982 C C . SER A 1 383 ? -43.757 -5.982 48.286 1.00 85.81 383 SER A C 1
ATOM 2984 O O . SER A 1 383 ? -42.933 -6.776 48.739 1.00 85.81 383 SER A O 1
ATOM 2986 N N . LYS A 1 384 ? -44.872 -5.653 48.938 1.00 91.44 384 LYS A N 1
ATOM 2987 C CA . LYS A 1 384 ? -45.211 -6.106 50.288 1.00 91.44 384 LYS A CA 1
ATOM 2988 C C . LYS A 1 384 ? -46.516 -6.882 50.292 1.00 91.44 384 LYS A C 1
ATOM 2990 O O . LYS A 1 384 ? -47.499 -6.489 49.664 1.00 91.44 384 LYS A O 1
ATOM 2995 N N . VAL A 1 385 ? -46.523 -7.965 51.055 1.00 92.06 385 VAL A N 1
ATOM 2996 C CA . VAL A 1 385 ? -47.680 -8.839 51.246 1.00 92.06 385 VAL A CA 1
ATOM 2997 C C . VAL A 1 385 ? -47.890 -9.114 52.731 1.00 92.06 385 VAL A C 1
ATOM 2999 O O . VAL A 1 385 ? -46.970 -8.995 53.542 1.00 92.06 385 VAL A O 1
ATOM 3002 N N . ILE A 1 386 ? -49.116 -9.469 53.098 1.00 92.12 386 ILE A N 1
ATOM 3003 C CA . ILE A 1 386 ? -49.463 -9.957 54.433 1.00 92.12 386 ILE A CA 1
ATOM 3004 C C . ILE A 1 386 ? -49.816 -11.432 54.290 1.00 92.12 386 ILE A C 1
ATOM 3006 O O . ILE A 1 386 ? -50.782 -11.758 53.603 1.00 92.12 386 ILE A O 1
ATOM 3010 N N . ALA A 1 387 ? -49.036 -12.304 54.916 1.00 92.12 387 ALA A N 1
ATOM 3011 C CA . ALA A 1 387 ? -49.232 -13.746 54.878 1.00 92.12 387 ALA A CA 1
ATOM 3012 C C . ALA A 1 387 ? -49.809 -14.246 56.212 1.00 92.12 387 ALA A C 1
ATOM 3014 O O . ALA A 1 387 ? -49.425 -13.755 57.274 1.00 92.12 387 ALA A O 1
ATOM 3015 N N . GLU A 1 388 ? -50.748 -15.188 56.162 1.00 93.00 388 GLU A N 1
ATOM 3016 C CA . GLU A 1 388 ? -51.493 -15.716 57.310 1.00 93.00 388 GLU A CA 1
ATOM 3017 C C . GLU A 1 388 ? -51.193 -17.205 57.537 1.00 93.00 388 GLU A C 1
ATOM 3019 O O . GLU A 1 388 ? -51.039 -17.973 56.586 1.00 93.00 388 GLU A O 1
ATOM 3024 N N . CYS A 1 389 ? -51.101 -17.598 58.807 1.00 93.75 389 CYS A N 1
ATOM 3025 C CA . CYS A 1 389 ? -50.852 -18.965 59.258 1.00 93.75 389 CYS A CA 1
ATOM 3026 C C . CYS A 1 389 ? -51.527 -19.188 60.617 1.00 93.75 389 CYS A C 1
ATOM 3028 O O . CYS A 1 389 ? -51.143 -18.546 61.604 1.00 93.75 389 CYS A O 1
ATOM 3030 N N . GLY A 1 390 ? -52.534 -20.065 60.692 1.00 87.06 390 GLY A N 1
ATOM 3031 C CA . GLY A 1 390 ? -53.201 -20.413 61.952 1.00 87.06 390 GLY A CA 1
ATOM 3032 C C . GLY A 1 390 ? -53.808 -19.205 62.683 1.00 87.06 390 GLY A C 1
ATOM 3033 O O . GLY A 1 390 ? -53.710 -19.104 63.907 1.00 87.06 390 GLY A O 1
ATOM 3034 N N . GLY A 1 391 ? -54.356 -18.240 61.935 1.00 87.06 391 GLY A N 1
ATOM 3035 C CA . GLY A 1 391 ? -54.951 -17.001 62.459 1.00 87.06 391 GLY A CA 1
ATOM 3036 C C . GLY A 1 391 ? -53.957 -15.905 62.877 1.00 87.06 391 GLY A C 1
ATOM 3037 O O . GLY A 1 391 ? -54.378 -14.837 63.324 1.00 87.06 391 GLY A O 1
ATOM 3038 N N . LYS A 1 392 ? -52.642 -16.125 62.733 1.00 91.12 392 LYS A N 1
ATOM 3039 C CA . LYS A 1 392 ? -51.604 -15.090 62.900 1.00 91.12 392 LYS A CA 1
ATOM 3040 C C . LYS A 1 392 ? 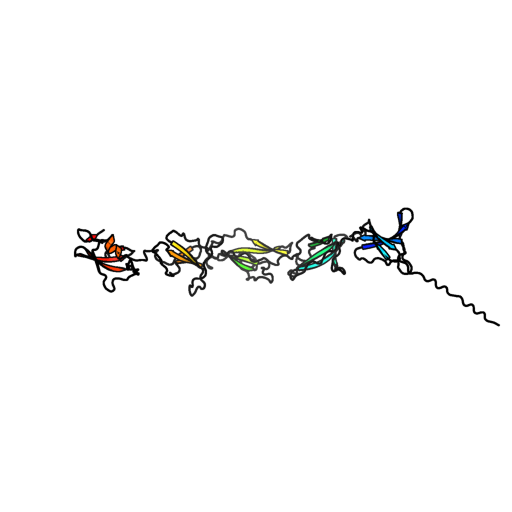-51.138 -14.583 61.542 1.00 91.12 392 LYS A C 1
ATOM 3042 O O . LYS A 1 392 ? -51.145 -15.332 60.571 1.00 91.12 392 LYS A O 1
ATOM 3047 N N . THR A 1 393 ? -50.689 -13.330 61.479 1.00 91.81 393 THR A N 1
ATOM 3048 C CA . THR A 1 393 ? -50.198 -12.716 60.237 1.00 91.81 393 THR A CA 1
ATOM 3049 C C . THR A 1 393 ? -48.762 -12.215 60.368 1.00 91.81 393 THR A C 1
ATOM 3051 O O . THR A 1 393 ? -48.341 -11.799 61.447 1.00 91.81 393 THR A O 1
ATOM 3054 N N . VAL A 1 394 ? -48.018 -12.242 59.260 1.00 92.62 394 VAL A N 1
ATOM 3055 C CA . VAL A 1 394 ? -46.682 -11.647 59.115 1.00 92.62 394 VAL A CA 1
ATOM 3056 C C . VAL A 1 394 ? -46.629 -10.804 57.846 1.00 92.62 394 VAL A C 1
ATOM 3058 O O . VAL A 1 394 ? -47.236 -11.142 56.828 1.00 92.62 394 VAL A O 1
ATOM 3061 N N . ARG A 1 395 ? -45.916 -9.679 57.906 1.00 92.69 395 ARG A N 1
ATOM 3062 C CA . ARG A 1 395 ? -45.665 -8.843 56.733 1.00 92.69 395 ARG A CA 1
ATOM 3063 C C . ARG A 1 395 ? -44.377 -9.303 56.068 1.00 92.69 395 ARG A C 1
ATOM 3065 O O . ARG A 1 395 ? -43.352 -9.387 56.734 1.00 92.69 395 ARG A O 1
ATOM 3072 N N . LEU A 1 396 ? -44.434 -9.552 54.766 1.00 93.00 396 LEU A N 1
ATOM 3073 C CA . LEU A 1 396 ? -43.282 -9.929 53.958 1.00 93.00 396 LEU A CA 1
ATOM 3074 C C . LEU A 1 396 ? -43.050 -8.875 52.878 1.00 93.00 396 LEU A C 1
ATOM 3076 O O . LEU A 1 396 ? -43.993 -8.280 52.361 1.00 93.00 396 LEU A O 1
ATOM 3080 N N . GLU A 1 397 ? -41.791 -8.641 52.554 1.00 91.81 397 GLU A N 1
ATOM 3081 C CA . GLU A 1 397 ? -41.316 -7.802 51.468 1.00 91.81 397 GLU A CA 1
ATOM 3082 C C . GLU A 1 397 ? -40.490 -8.659 50.518 1.00 91.81 397 GLU A C 1
ATOM 3084 O O . GLU A 1 397 ? -39.708 -9.510 50.943 1.00 91.81 397 GLU A O 1
ATOM 3089 N N . CYS A 1 398 ? -40.700 -8.440 49.228 1.00 86.69 398 CYS A N 1
ATOM 3090 C CA . CYS A 1 398 ? -39.909 -9.063 48.194 1.00 86.69 398 CYS A CA 1
ATOM 3091 C C . CYS A 1 398 ? -38.562 -8.350 48.065 1.00 86.69 398 CYS A C 1
ATOM 3093 O O . CYS A 1 398 ? -38.521 -7.169 47.710 1.00 86.69 398 CYS A O 1
ATOM 3095 N N . SER A 1 399 ? -37.454 -9.059 48.265 1.00 80.06 399 SER A N 1
ATOM 3096 C CA . SER A 1 399 ? -36.129 -8.558 47.897 1.00 80.06 399 SER A CA 1
ATOM 3097 C C . SER A 1 399 ? -35.249 -9.673 47.378 1.00 80.06 399 SER A C 1
ATOM 3099 O O . SER A 1 399 ? -35.252 -10.781 47.903 1.00 80.06 399 SER A O 1
ATOM 3101 N N . ASN A 1 400 ? -34.480 -9.373 46.332 1.00 70.12 400 ASN A N 1
ATOM 3102 C CA . ASN A 1 400 ? -33.537 -10.308 45.719 1.00 70.12 400 ASN A CA 1
ATOM 3103 C C . ASN A 1 400 ? -34.153 -11.671 45.341 1.00 70.12 400 ASN A C 1
ATOM 3105 O O . ASN A 1 400 ? -33.442 -12.668 45.274 1.00 70.12 400 ASN A O 1
ATOM 3109 N N . GLY A 1 401 ? -35.456 -11.711 45.042 1.00 72.12 401 GLY A N 1
ATOM 3110 C CA . GLY A 1 401 ? -36.170 -12.938 44.677 1.00 72.12 401 GLY A CA 1
ATOM 3111 C C . GLY A 1 401 ? -36.654 -13.785 45.857 1.00 72.12 401 GLY A C 1
ATOM 3112 O O . GLY A 1 401 ? -37.174 -14.871 45.627 1.00 72.12 401 GLY A O 1
ATOM 3113 N N . GLU A 1 402 ? -36.528 -13.302 47.095 1.00 81.25 402 GLU A N 1
ATOM 3114 C CA . GLU A 1 402 ? -37.011 -13.989 48.293 1.00 81.25 402 GLU A CA 1
ATOM 3115 C C . GLU A 1 402 ? -37.984 -13.125 49.102 1.00 81.25 402 GLU A C 1
ATOM 3117 O O . GLU A 1 402 ? -37.908 -11.893 49.118 1.00 81.25 402 GLU A O 1
ATOM 3122 N N . TRP A 1 403 ? -38.900 -13.797 49.799 1.00 86.38 403 TRP A N 1
ATOM 3123 C CA . TRP A 1 403 ? -39.824 -13.169 50.736 1.00 86.38 403 TRP A CA 1
ATOM 3124 C C . TRP A 1 403 ? -39.237 -13.161 52.138 1.00 86.38 403 TRP A C 1
ATOM 3126 O O . TRP A 1 403 ? -38.927 -14.212 52.699 1.00 86.38 403 TRP A O 1
ATOM 3136 N N . HIS A 1 404 ? -39.148 -11.980 52.732 1.00 89.38 404 HIS A N 1
ATOM 3137 C CA . HIS A 1 404 ? -38.634 -11.825 54.085 1.00 89.38 404 HIS A CA 1
ATOM 3138 C C . HIS A 1 404 ? -39.362 -10.712 54.830 1.00 89.38 404 HIS A C 1
ATOM 3140 O O . HIS A 1 404 ? -40.040 -9.879 54.240 1.00 89.38 404 HIS A O 1
ATOM 3146 N N . GLU A 1 405 ? -39.195 -10.644 56.141 1.00 89.75 405 GLU A N 1
ATOM 3147 C CA . GLU A 1 405 ? -39.734 -9.549 56.935 1.00 89.75 405 GLU A CA 1
ATOM 3148 C C . GLU A 1 405 ? -39.046 -8.208 56.583 1.00 89.75 405 GLU A C 1
ATOM 3150 O O . GLU A 1 405 ? -37.817 -8.161 56.407 1.00 89.75 405 GLU A O 1
ATOM 3155 N N . PRO A 1 406 ? -39.811 -7.108 56.428 1.00 84.94 406 PRO A N 1
ATOM 3156 C CA . PRO A 1 406 ? -39.257 -5.789 56.142 1.00 84.94 406 PRO A CA 1
ATOM 3157 C C . PRO A 1 406 ? -38.250 -5.345 57.212 1.00 84.94 406 PRO A C 1
ATOM 3159 O O . PRO A 1 406 ? -38.541 -5.371 58.404 1.00 84.94 406 PRO A O 1
ATOM 3162 N N . GLY A 1 407 ? -37.071 -4.888 56.790 1.00 77.88 407 GLY A N 1
ATOM 3163 C CA . GLY A 1 407 ? -36.046 -4.318 57.675 1.00 77.88 407 GLY A CA 1
ATOM 3164 C C . GLY A 1 407 ? -35.143 -5.329 58.391 1.00 77.88 407 GLY A C 1
ATOM 3165 O O . GLY A 1 407 ? -33.987 -5.004 58.645 1.00 77.88 407 GLY A O 1
ATOM 3166 N N . THR A 1 408 ? -35.609 -6.552 58.659 1.00 79.62 408 THR A N 1
ATOM 3167 C CA . THR A 1 408 ? -34.807 -7.604 59.319 1.00 79.62 408 THR A CA 1
ATOM 3168 C C . THR A 1 408 ? -34.210 -8.614 58.340 1.00 79.62 408 THR A C 1
ATOM 3170 O O . THR A 1 408 ? -33.209 -9.247 58.665 1.00 79.62 408 THR A O 1
ATOM 3173 N N . LYS A 1 409 ? -34.791 -8.752 57.135 1.00 77.50 409 LYS A N 1
ATOM 3174 C CA . LYS A 1 409 ? -34.458 -9.797 56.143 1.00 77.50 409 LYS A CA 1
ATOM 3175 C C . LYS A 1 409 ? -34.631 -11.231 56.663 1.00 77.50 409 LYS A C 1
ATOM 3177 O O . LYS A 1 409 ? -34.118 -12.173 56.067 1.00 77.50 409 LYS A O 1
ATOM 3182 N N . THR A 1 410 ? -35.390 -11.410 57.741 1.00 83.88 410 THR A N 1
ATOM 3183 C CA . THR A 1 410 ? -35.698 -12.728 58.296 1.00 83.88 410 THR A CA 1
ATOM 3184 C C . THR A 1 410 ? -36.733 -13.436 57.427 1.00 83.88 410 THR A C 1
ATOM 3186 O O . THR A 1 410 ? -37.789 -12.871 57.137 1.00 83.88 410 THR A O 1
ATOM 3189 N N . VAL A 1 411 ? -36.462 -14.678 57.027 1.00 85.38 411 VAL A N 1
ATOM 3190 C CA . VAL A 1 411 ? -37.432 -15.502 56.294 1.00 85.38 411 VAL A CA 1
ATOM 3191 C C . VAL A 1 411 ? -38.364 -16.173 57.298 1.00 85.38 411 VAL A C 1
ATOM 3193 O O . VAL A 1 411 ? -37.916 -16.730 58.298 1.00 85.38 411 VAL A O 1
ATOM 3196 N N . HIS A 1 412 ? -39.668 -16.127 57.038 1.00 87.38 412 HIS A N 1
ATOM 3197 C CA . HIS A 1 412 ? -40.682 -16.766 57.877 1.00 87.38 412 HIS A CA 1
ATOM 3198 C C . HIS A 1 412 ? -41.407 -17.849 57.087 1.00 87.38 412 HIS A C 1
ATOM 3200 O O . HIS A 1 412 ? -41.746 -17.642 55.924 1.00 87.38 412 HIS A O 1
ATOM 3206 N N . ARG A 1 413 ? -41.692 -18.978 57.736 1.00 91.25 413 ARG A N 1
ATOM 3207 C CA . ARG A 1 413 ? -42.547 -20.046 57.206 1.00 91.25 413 ARG A CA 1
ATOM 3208 C C . ARG A 1 413 ? -43.686 -20.365 58.165 1.00 91.25 413 ARG A C 1
ATOM 3210 O O . ARG A 1 413 ? -43.537 -20.259 59.383 1.00 91.25 413 ARG A O 1
ATOM 3217 N N . CYS A 1 414 ? -44.803 -20.809 57.620 1.00 90.31 414 CYS A N 1
ATOM 3218 C CA . CYS A 1 414 ? -45.896 -21.405 58.362 1.00 90.31 414 CYS A CA 1
ATOM 3219 C C . CYS A 1 414 ? -45.596 -22.881 58.651 1.00 90.31 414 CYS A C 1
ATOM 3221 O O . CYS A 1 414 ? -45.228 -23.649 57.761 1.00 90.31 414 CYS A O 1
ATOM 3223 N N . THR A 1 415 ? -45.739 -23.291 59.909 1.00 89.38 415 THR A N 1
ATOM 3224 C CA . THR A 1 415 ? -45.680 -24.697 60.322 1.00 89.38 415 THR A CA 1
ATOM 3225 C C . THR A 1 415 ? -46.924 -25.058 61.131 1.00 89.38 415 THR A C 1
ATOM 3227 O O . THR A 1 415 ? -47.736 -24.196 61.463 1.00 89.38 415 THR A O 1
ATOM 3230 N N . LYS A 1 416 ? -47.057 -26.335 61.516 1.00 85.88 416 LYS A N 1
ATOM 3231 C CA . LYS A 1 416 ? -48.136 -26.800 62.408 1.00 85.88 416 LYS A CA 1
ATOM 3232 C C . LYS A 1 416 ? -48.191 -26.050 63.750 1.00 85.88 416 LYS A C 1
ATOM 3234 O O . LYS A 1 416 ? -49.254 -25.988 64.354 1.00 85.88 416 LYS A O 1
ATOM 3239 N N . ASP A 1 417 ? -47.075 -25.459 64.183 1.00 84.62 417 ASP A N 1
ATOM 3240 C CA . ASP A 1 417 ? -46.970 -24.687 65.429 1.00 84.62 417 ASP A CA 1
ATOM 3241 C C . ASP A 1 417 ? -47.153 -23.167 65.217 1.00 84.62 417 ASP A C 1
ATOM 3243 O O . ASP A 1 417 ? -46.931 -22.377 66.140 1.00 84.62 417 ASP A O 1
ATOM 3247 N N . GLY A 1 418 ? -47.510 -22.735 64.002 1.00 86.62 418 GLY A N 1
ATOM 3248 C CA . GLY A 1 418 ? -47.644 -21.333 63.604 1.00 86.62 418 GLY A CA 1
ATOM 3249 C C . GLY A 1 418 ? -46.429 -20.785 62.843 1.00 86.62 418 GLY A C 1
ATOM 3250 O O . GLY A 1 418 ? -45.641 -21.528 62.262 1.00 86.62 418 GLY A O 1
ATOM 3251 N N . ILE A 1 419 ? -46.285 -19.456 62.820 1.00 90.50 419 ILE A N 1
ATOM 3252 C CA . ILE A 1 419 ? -45.215 -18.763 62.082 1.00 90.50 419 ILE A CA 1
ATOM 3253 C C . ILE A 1 419 ? -43.869 -18.967 62.789 1.00 90.50 419 ILE A C 1
ATOM 3255 O O . ILE A 1 419 ? -43.734 -18.679 63.981 1.00 90.50 419 ILE A O 1
ATOM 3259 N N . ARG A 1 420 ? -42.866 -19.446 62.050 1.00 88.06 420 ARG A N 1
ATOM 3260 C CA . ARG A 1 420 ? -41.493 -19.660 62.523 1.00 88.06 420 ARG A CA 1
ATOM 3261 C C . ARG A 1 420 ? -40.498 -18.968 61.601 1.00 88.06 420 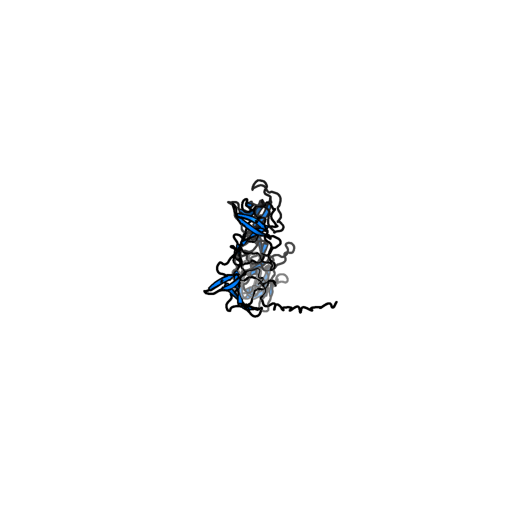ARG A C 1
ATOM 3263 O O . ARG A 1 420 ? -40.646 -19.018 60.383 1.00 88.06 420 ARG A O 1
ATOM 3270 N N . THR A 1 421 ? -39.457 -18.399 62.192 1.00 86.19 421 THR A N 1
ATOM 3271 C CA . THR A 1 421 ? -38.271 -17.940 61.466 1.00 86.19 421 THR A CA 1
ATOM 3272 C C . THR A 1 421 ? -37.492 -19.141 60.933 1.00 86.19 421 THR A C 1
ATOM 3274 O O . THR A 1 421 ? -37.375 -20.153 61.633 1.00 86.19 421 THR A O 1
ATOM 3277 N N . LEU A 1 422 ? -37.011 -19.032 59.698 1.00 68.56 422 LEU A N 1
ATOM 3278 C CA . LEU A 1 422 ? -36.159 -20.014 59.026 1.00 68.56 422 LEU A CA 1
ATOM 3279 C C . LEU A 1 422 ? -34.687 -19.833 59.389 1.00 68.56 422 LEU A C 1
ATOM 3281 O O . LEU A 1 422 ? -34.255 -18.665 59.520 1.00 68.56 422 LEU A O 1
#